Protein AF-A0A8J5QFX0-F1 (afdb_monomer)

Foldseek 3Di:
DDDDDDDDDDDDDDDDDDPVVVLLVVLVPDPPVCLVVCCPPPPNNLSSLCVQALEEEADDPDDDDPDDDDDDDDDDPDDDDYDDDDDDDDDDDDDDPDDDHDYDHPVRVVVSCVVHVPDAHQEYEYQDPQVVVVCCVPPVVSLLPHPAYQYQDDDPPPPDGDRPRPVDGCNDPVCVVVVCVVVVCLAEDEADALVCLVVLLVDPSQQVHAEYEYAEDPNQQCAQVSHLNHAYYHYHEHAEDPPDDRDHRLNHQEYAYEYQYYPAAEQQSNQNHQEYHYEYHDDPLRLCRYHHHLNHAYYAYEYEDDDARQAHHAEQQSNQNHAAYAYAYDYDDPVDPDDDLDARACEVGYNDHLNYAHYHAHDAANHEYELQRADRQNHAEYAYHNYEHPDPGQLSDDDHLNHAYYHDEYADDANHDDHLNHQYYHYAYADAPVNDDQQSNQNHAEYEYHHAHPDLEAADEHHQNHAEYEYEHAPHAHAAYAYHHANHAYYEYALHHYLAQEQVGAHDHLNHAEYYDHRLCVVVCVPCVVSLVVDQHDHDPPSDRLNYAYYHQAQNQHQEDDAQSNQNHAYYAHHQHAHQAYDAHHLNYQEYAHANYLCLNHDDQCNAQSNQNHAYYAYENNLVQVNCVVPLPRARAHACNHAEYHHEQNLDAPDRHLLRHLQHPQNHAYYAHANNVRCPCVVVNVVSNCVRYVNHQEYEYAPVSVVVCVVVVDPDVRHYDYDPVCQVPDPSHDD

Organism: NCBI:txid561895

Solvent-accessible surface area (backbone atoms only — not comparable to full-atom values): 39694 Å² total; per-residue (Å²): 135,92,80,83,88,80,81,84,81,80,84,76,83,81,82,80,83,75,58,70,72,56,52,48,50,56,52,69,73,53,57,74,90,55,45,71,86,41,45,82,42,83,84,55,13,55,51,41,45,53,68,63,36,44,45,32,36,46,57,87,88,76,86,85,74,98,67,93,78,84,86,78,86,83,86,93,83,80,86,88,80,88,78,89,84,88,80,84,86,79,85,88,80,85,80,78,91,76,83,83,70,40,72,36,44,71,66,56,48,53,51,48,43,70,75,28,81,82,63,63,47,61,34,40,36,32,50,41,69,54,56,55,52,51,44,46,73,77,39,45,78,59,61,71,68,48,86,37,62,48,63,38,67,56,66,92,79,80,64,78,91,61,82,58,81,69,96,58,77,77,83,47,81,83,50,52,62,54,56,44,64,73,68,69,44,67,58,59,50,73,54,45,61,39,93,48,47,67,74,46,30,77,35,83,65,28,48,69,26,36,36,42,30,30,51,45,63,59,64,50,73,50,41,33,79,38,26,57,50,22,29,34,40,36,36,40,58,28,68,58,43,58,95,66,81,74,44,72,27,70,52,26,29,35,42,36,37,29,31,39,25,53,69,48,50,72,49,41,86,34,67,47,25,33,35,39,37,38,37,36,28,59,60,61,70,32,36,51,47,48,37,70,17,60,53,24,28,32,41,38,40,36,36,41,48,85,82,78,62,84,40,59,49,47,61,42,51,75,27,70,47,29,30,35,42,35,39,37,43,42,80,58,89,80,84,66,79,78,80,73,90,69,80,36,66,60,46,91,32,64,43,62,26,61,55,24,29,34,42,35,43,30,45,45,79,79,33,28,43,42,46,77,53,72,61,33,66,49,23,30,34,41,36,40,31,44,38,36,58,37,90,79,32,50,44,58,41,63,62,33,73,50,26,32,32,42,35,40,32,33,57,63,69,69,69,50,67,77,43,50,48,22,30,32,40,35,42,35,27,68,40,66,67,86,76,59,76,47,54,66,26,62,46,25,30,38,42,38,42,33,38,37,46,86,51,46,60,52,74,48,65,45,18,62,43,24,31,37,44,35,39,31,22,55,90,25,53,32,51,29,38,38,45,46,29,79,46,25,30,35,42,33,39,31,42,41,46,63,75,53,62,38,76,90,31,34,45,64,39,64,52,25,30,32,44,33,39,46,28,73,49,83,84,50,44,90,80,38,49,71,60,52,75,74,50,79,36,57,53,53,72,82,44,66,38,70,47,25,27,35,41,36,43,32,39,61,50,31,29,34,51,52,47,54,82,35,66,49,26,29,34,41,35,38,28,46,17,50,28,59,37,63,54,65,64,28,49,44,22,31,34,40,35,35,27,52,11,58,36,30,81,31,69,53,51,58,67,45,44,66,23,62,49,23,29,34,42,34,38,27,39,12,47,50,34,60,45,43,72,76,39,77,83,68,46,51,40,43,20,47,48,22,29,35,43,32,49,20,44,19,57,45,57,77,86,60,52,68,59,51,43,34,66,40,22,60,46,23,28,35,42,32,45,27,59,27,84,51,54,79,60,61,64,61,50,52,55,39,47,49,74,32,17,79,58,54,57,36,44,32,46,36,69,69,53,49,50,53,44,54,73,70,69,54,94,49,81,90,37,52,53,82,66,76,78,56,70,83,73,43,87,92,64,72,134

Mean predicted aligned error: 14.47 Å

Structure (mmCIF, N/CA/C/O backbone):
data_AF-A0A8J5QFX0-F1
#
_entry.id   AF-A0A8J5QFX0-F1
#
loop_
_atom_site.group_PDB
_atom_site.id
_atom_site.type_symbol
_atom_site.label_atom_id
_atom_site.label_alt_id
_atom_site.label_comp_id
_atom_site.label_asym_id
_atom_site.label_entity_id
_atom_site.label_seq_id
_atom_site.pdbx_PDB_ins_code
_atom_site.Cartn_x
_atom_site.Cartn_y
_atom_site.Cartn_z
_atom_site.occupancy
_atom_site.B_iso_or_equiv
_atom_site.auth_seq_id
_atom_site.auth_comp_id
_atom_site.auth_asym_id
_atom_site.auth_atom_id
_atom_site.pdbx_PDB_model_num
ATOM 1 N N . MET A 1 1 ? -68.394 63.683 -62.999 1.00 37.56 1 MET A N 1
ATOM 2 C CA . MET A 1 1 ? -68.741 62.523 -63.846 1.00 37.56 1 MET A CA 1
ATOM 3 C C . MET A 1 1 ? -68.449 61.264 -63.054 1.00 37.56 1 MET A C 1
ATOM 5 O O . MET A 1 1 ? -67.323 61.073 -62.620 1.00 37.56 1 MET A O 1
ATOM 9 N N . SER A 1 2 ? -69.489 60.494 -62.763 1.00 38.66 2 SER A N 1
ATOM 10 C CA . SER A 1 2 ? -69.474 59.259 -61.981 1.00 38.66 2 SER A CA 1
ATOM 11 C C . SER A 1 2 ? -68.765 58.130 -62.736 1.00 38.66 2 SER A C 1
ATOM 13 O O . SER A 1 2 ? -69.112 57.850 -63.881 1.00 38.66 2 SER A O 1
ATOM 15 N N . GLN A 1 3 ? -67.813 57.454 -62.084 1.00 33.78 3 GLN A N 1
ATOM 16 C CA . GLN A 1 3 ? -67.328 56.135 -62.505 1.00 33.78 3 GLN A CA 1
ATOM 17 C C . GLN A 1 3 ? -67.627 55.070 -61.432 1.00 33.78 3 GLN A C 1
ATOM 19 O O . GLN A 1 3 ? -67.672 55.403 -60.245 1.00 33.78 3 GLN A O 1
ATOM 24 N N . PRO A 1 4 ? -67.886 53.811 -61.842 1.00 37.53 4 PRO A N 1
ATOM 25 C CA . PRO A 1 4 ? -68.466 52.757 -61.013 1.00 37.53 4 PRO A CA 1
ATOM 26 C C . PRO A 1 4 ? -67.407 51.959 -60.222 1.00 37.53 4 PRO A C 1
ATOM 28 O O . PRO A 1 4 ? -66.215 52.044 -60.521 1.00 37.53 4 PRO A O 1
ATOM 31 N N . PRO A 1 5 ? -67.819 51.158 -59.217 1.00 40.72 5 PRO A N 1
ATOM 32 C CA . PRO A 1 5 ? -66.903 50.507 -58.285 1.00 40.72 5 PRO A CA 1
ATOM 33 C C . PRO A 1 5 ? -66.213 49.283 -58.905 1.00 40.72 5 PRO A C 1
ATOM 35 O O . PRO A 1 5 ? -66.866 48.378 -59.428 1.00 40.72 5 PRO A O 1
ATOM 38 N N . GLN A 1 6 ? -64.885 49.214 -58.782 1.00 42.31 6 GLN A N 1
ATOM 39 C CA . GLN A 1 6 ? -64.110 48.007 -59.078 1.00 42.31 6 GLN A CA 1
ATOM 40 C C . GLN A 1 6 ? -64.165 47.020 -57.897 1.00 42.31 6 GLN A C 1
ATOM 42 O O . GLN A 1 6 ? -63.984 47.380 -56.733 1.00 42.31 6 GLN A O 1
ATOM 47 N N . LYS A 1 7 ? -64.451 45.753 -58.216 1.00 38.81 7 LYS A N 1
ATOM 48 C CA . LYS A 1 7 ? -64.552 44.614 -57.290 1.00 38.81 7 LYS A CA 1
ATOM 49 C C . LYS A 1 7 ? -63.232 44.381 -56.537 1.00 38.81 7 LYS A C 1
ATOM 51 O O . LYS A 1 7 ? -62.187 44.222 -57.158 1.00 38.81 7 LYS A O 1
ATOM 56 N N . LYS A 1 8 ? -63.300 44.246 -55.206 1.00 41.50 8 LYS A N 1
ATOM 57 C CA . LYS A 1 8 ? -62.207 43.714 -54.371 1.00 41.50 8 LYS A CA 1
ATOM 58 C C . LYS A 1 8 ? -61.986 42.225 -54.683 1.00 41.50 8 LYS A C 1
ATOM 60 O O . LYS A 1 8 ? -62.867 41.411 -54.409 1.00 41.50 8 LYS A O 1
ATOM 65 N N . GLN A 1 9 ? -60.815 41.862 -55.208 1.00 38.59 9 GLN A N 1
ATOM 66 C CA . GLN A 1 9 ? -60.328 40.478 -55.203 1.00 38.59 9 GLN A CA 1
ATOM 67 C C . GLN A 1 9 ? -59.953 40.084 -53.764 1.00 38.59 9 GLN A C 1
ATOM 69 O O . GLN A 1 9 ? -59.115 40.722 -53.132 1.00 38.59 9 GLN A O 1
ATOM 74 N N . LYS A 1 10 ? -60.594 39.035 -53.234 1.00 40.75 10 LYS A N 1
ATOM 75 C CA . LYS A 1 10 ? -60.178 38.359 -51.997 1.00 40.75 10 LYS A CA 1
ATOM 76 C C . LYS A 1 10 ? -58.942 37.509 -52.303 1.00 40.75 10 LYS A C 1
ATOM 78 O O . LYS A 1 10 ? -59.045 36.543 -53.052 1.00 40.75 10 LYS A O 1
ATOM 83 N N . THR A 1 11 ? -57.802 37.823 -51.697 1.00 37.81 11 THR A N 1
ATOM 84 C CA . THR A 1 11 ? -56.637 36.928 -51.654 1.00 37.81 11 THR A CA 1
ATOM 85 C C . THR A 1 11 ? -56.919 35.801 -50.658 1.00 37.81 11 THR A C 1
ATOM 87 O O . THR A 1 11 ? -56.796 35.989 -49.447 1.00 37.81 11 THR A O 1
ATOM 90 N N . GLY A 1 12 ? -57.354 34.640 -51.146 1.00 35.66 12 GLY A N 1
ATOM 91 C CA . GLY A 1 12 ? -57.396 33.423 -50.335 1.00 35.66 12 GLY A CA 1
ATOM 92 C C . GLY A 1 12 ? -55.971 32.942 -50.062 1.00 35.66 12 GLY A C 1
ATOM 93 O O . GLY A 1 12 ? -55.225 32.698 -51.005 1.00 35.66 12 GLY A O 1
ATOM 94 N N . LYS A 1 13 ? -55.578 32.822 -48.787 1.00 38.03 13 LYS A N 1
ATOM 95 C CA . LYS A 1 13 ? -54.342 32.125 -48.407 1.00 38.03 13 LYS A CA 1
ATOM 96 C C . LYS A 1 13 ? -54.533 30.636 -48.678 1.00 38.03 13 LYS A C 1
ATOM 98 O O . LYS A 1 13 ? -55.367 29.997 -48.042 1.00 38.03 13 LYS A O 1
ATOM 103 N N . GLN A 1 14 ? -53.764 30.102 -49.615 1.00 34.44 14 GLN A N 1
ATOM 104 C CA . GLN A 1 14 ? -53.660 28.669 -49.843 1.00 34.44 14 GLN A CA 1
ATOM 105 C C . GLN A 1 14 ? -52.684 28.108 -48.799 1.00 34.44 14 GLN A C 1
ATOM 107 O O . GLN A 1 14 ? -51.527 28.519 -48.755 1.00 34.44 14 GLN A O 1
ATOM 112 N N . ILE A 1 15 ? -53.165 27.241 -47.906 1.00 45.44 15 ILE A N 1
ATOM 113 C CA . ILE A 1 15 ? -52.309 26.511 -46.961 1.00 45.44 15 ILE A CA 1
ATOM 114 C C . ILE A 1 15 ? -51.816 25.269 -47.699 1.00 45.44 15 ILE A C 1
ATOM 116 O O . ILE A 1 15 ? -52.622 24.434 -48.106 1.00 45.44 15 ILE A O 1
ATOM 120 N N . ILE A 1 16 ? -50.505 25.181 -47.911 1.00 43.66 16 ILE A N 1
ATOM 121 C CA . ILE A 1 16 ? -49.861 24.020 -48.526 1.00 43.66 16 ILE A CA 1
ATOM 122 C C . ILE A 1 16 ? -49.414 23.101 -47.390 1.00 43.66 16 ILE A C 1
ATOM 124 O O . ILE A 1 16 ? -48.629 23.513 -46.538 1.00 43.66 16 ILE A O 1
ATOM 128 N N . TYR A 1 17 ? -49.931 21.875 -47.372 1.00 50.69 17 TYR A N 1
ATOM 129 C CA . TYR A 1 17 ? -49.446 20.821 -46.486 1.00 50.69 17 TYR A CA 1
ATOM 130 C C . TYR A 1 17 ? -48.251 20.154 -47.159 1.00 50.69 17 TYR A C 1
ATOM 132 O O . TYR A 1 17 ? -48.384 19.616 -48.258 1.00 50.69 17 TYR A O 1
ATOM 140 N N . LEU A 1 18 ? -47.082 20.243 -46.528 1.00 58.28 18 LEU A N 1
ATOM 141 C CA . LEU A 1 18 ? -45.903 19.516 -46.980 1.00 58.28 18 LEU A CA 1
ATOM 142 C C . LEU A 1 18 ? -45.983 18.064 -46.478 1.00 58.28 18 LEU A C 1
ATOM 144 O O . LEU A 1 18 ? -46.417 17.863 -45.342 1.00 58.28 18 LEU A O 1
ATOM 148 N N . PRO A 1 19 ? -45.587 17.073 -47.295 1.00 66.12 19 PRO A N 1
ATOM 149 C CA . PRO A 1 19 ? -45.392 15.699 -46.837 1.00 66.12 19 PRO A CA 1
ATOM 150 C C . PRO A 1 19 ? -44.344 15.620 -45.717 1.00 66.12 19 PRO A C 1
ATOM 152 O O . PRO A 1 19 ? -43.396 16.415 -45.707 1.00 66.12 19 PRO A O 1
ATOM 155 N N . ASP A 1 20 ? -44.503 14.665 -44.798 1.00 58.12 20 ASP A N 1
ATOM 156 C CA . ASP A 1 20 ? -43.646 14.499 -43.614 1.00 58.12 20 ASP A CA 1
ATOM 157 C C . ASP A 1 20 ? -42.164 14.314 -44.014 1.00 58.12 20 ASP A C 1
ATOM 159 O O . ASP A 1 20 ? -41.269 14.869 -43.378 1.00 58.12 20 ASP A O 1
ATOM 163 N N . GLU A 1 21 ? -41.902 13.667 -45.154 1.00 65.25 21 GLU A N 1
ATOM 164 C CA . GLU A 1 21 ? -40.563 13.440 -45.711 1.00 65.25 21 GLU A CA 1
ATOM 165 C C . GLU A 1 21 ? -39.850 14.750 -46.082 1.00 65.25 21 GLU A C 1
ATOM 167 O O . GLU A 1 21 ? -38.628 14.862 -45.975 1.00 65.25 21 GLU A O 1
ATOM 172 N N . ILE A 1 22 ? -40.606 15.771 -46.501 1.00 65.38 22 ILE A N 1
ATOM 173 C CA . ILE A 1 22 ? -40.047 17.097 -46.791 1.00 65.38 22 ILE A CA 1
ATOM 174 C C . ILE A 1 22 ? -39.751 17.845 -45.488 1.00 65.38 22 ILE A C 1
ATOM 176 O O . ILE A 1 22 ? -38.755 18.563 -45.416 1.00 65.38 22 ILE A O 1
ATOM 180 N N . GLY A 1 23 ? -40.562 17.652 -44.444 1.00 67.50 23 GLY A N 1
ATOM 181 C CA . GLY A 1 23 ? -40.284 18.178 -43.105 1.00 67.50 23 GLY A CA 1
ATOM 182 C C . GLY A 1 23 ? -38.985 17.615 -42.521 1.00 67.50 23 GLY A C 1
ATOM 183 O O . GLY A 1 23 ? -38.128 18.383 -42.079 1.00 67.50 23 GLY A O 1
ATOM 184 N N . GLU A 1 24 ? -38.797 16.296 -42.596 1.00 61.25 24 GLU A N 1
ATOM 185 C CA . GLU A 1 24 ? -37.562 15.620 -42.175 1.00 61.25 24 GLU A CA 1
ATOM 186 C C . GLU A 1 24 ? -36.343 16.105 -42.963 1.00 61.25 24 GLU A C 1
ATOM 188 O O . GLU A 1 24 ? -35.305 16.420 -42.373 1.00 61.25 24 GLU A O 1
ATOM 193 N N . LEU A 1 25 ? -36.481 16.237 -44.287 1.00 63.31 25 LEU A N 1
ATOM 194 C CA . LEU A 1 25 ? -35.417 16.749 -45.141 1.00 63.31 25 LEU A CA 1
ATOM 195 C C . LEU A 1 25 ? -35.037 18.183 -44.748 1.00 63.31 25 LEU A C 1
ATOM 197 O O . LEU A 1 25 ? -33.856 18.461 -44.564 1.00 63.31 25 LEU A O 1
ATOM 201 N N . ILE A 1 26 ? -36.008 19.079 -44.541 1.00 70.31 26 ILE A N 1
ATOM 202 C CA . ILE A 1 26 ? -35.748 20.464 -44.111 1.00 70.31 26 ILE A CA 1
ATOM 203 C C . ILE A 1 26 ? -34.981 20.483 -42.783 1.00 70.31 26 ILE A C 1
ATOM 205 O O . ILE A 1 26 ? -33.986 21.194 -42.659 1.00 70.31 26 ILE A O 1
ATOM 209 N N . VAL A 1 27 ? -35.390 19.665 -41.810 1.00 69.06 27 VAL A N 1
ATOM 210 C CA . VAL A 1 27 ? -34.723 19.568 -40.502 1.00 69.06 27 VAL A CA 1
ATOM 211 C C . VAL A 1 27 ? -33.331 18.928 -40.601 1.00 69.06 27 VAL A C 1
ATOM 213 O O . VAL A 1 27 ? -32.446 19.229 -39.796 1.00 69.06 27 VAL A O 1
ATOM 216 N N . SER A 1 28 ? -33.077 18.084 -41.605 1.00 65.56 28 SER A N 1
ATOM 217 C CA . SER A 1 28 ? -31.746 17.519 -41.853 1.00 65.56 28 SER A CA 1
ATOM 218 C C . SER A 1 28 ? -30.699 18.580 -42.233 1.00 65.56 28 SER A C 1
ATOM 220 O O . SER A 1 28 ? -29.544 18.430 -41.844 1.00 65.56 28 SER A O 1
ATOM 222 N N . TYR A 1 29 ? -31.121 19.676 -42.880 1.00 70.38 29 TYR A N 1
ATOM 223 C CA . TYR A 1 29 ? -30.258 20.772 -43.345 1.00 70.38 29 TYR A CA 1
ATOM 224 C C . TYR A 1 29 ? -30.089 21.931 -42.348 1.00 70.38 29 TYR A C 1
ATOM 226 O O . TYR A 1 29 ? -29.295 22.837 -42.604 1.00 70.38 29 TYR A O 1
ATOM 234 N N . ILE A 1 30 ? -30.814 21.936 -41.224 1.00 70.81 30 ILE A N 1
ATOM 235 C CA . ILE A 1 30 ? -30.619 22.938 -40.166 1.00 70.81 30 ILE A CA 1
ATOM 236 C C . ILE A 1 30 ? -29.388 22.525 -39.337 1.00 70.81 30 ILE A C 1
ATOM 238 O O . ILE A 1 30 ? -29.386 21.409 -38.811 1.00 70.81 30 ILE A O 1
ATOM 242 N N . PRO A 1 31 ? -28.360 23.388 -39.196 1.00 71.44 31 PRO A N 1
ATOM 243 C CA . PRO A 1 31 ? -27.187 23.084 -38.380 1.00 71.44 31 PRO A CA 1
ATOM 244 C C . PRO A 1 31 ? -27.565 22.844 -36.917 1.00 71.44 31 PRO A C 1
ATOM 246 O O . PRO A 1 31 ? -28.432 23.538 -36.384 1.00 71.44 31 PRO A O 1
ATOM 249 N N . ASP A 1 32 ? -26.880 21.913 -36.252 1.00 61.91 32 ASP A N 1
ATOM 250 C CA . ASP A 1 32 ? -27.309 21.401 -34.944 1.00 61.91 32 ASP A CA 1
ATOM 251 C C . ASP A 1 32 ? -27.458 22.489 -33.865 1.00 61.91 32 ASP A C 1
ATOM 253 O O . ASP A 1 32 ? -28.431 22.491 -33.114 1.00 61.91 32 ASP A O 1
ATOM 257 N N . HIS A 1 33 ? -26.582 23.499 -33.864 1.00 69.06 33 HIS A N 1
ATOM 258 C CA . HIS A 1 33 ? -26.634 24.630 -32.926 1.00 69.06 33 HIS A CA 1
ATOM 259 C C . HIS A 1 33 ? -27.839 25.574 -33.127 1.00 69.06 33 HIS A C 1
ATOM 261 O O . HIS A 1 33 ? -28.132 26.389 -32.256 1.00 69.06 33 HIS A O 1
ATOM 267 N N . TYR A 1 34 ? -28.565 25.471 -34.246 1.00 65.44 34 TYR A N 1
ATOM 268 C CA . TYR A 1 34 ? -29.809 26.214 -34.489 1.00 65.44 34 TYR A CA 1
ATOM 269 C C . TYR A 1 34 ? -31.070 25.407 -34.162 1.00 65.44 34 TYR A C 1
ATOM 271 O O . TYR A 1 34 ? -32.167 25.976 -34.136 1.00 65.44 34 TYR A O 1
ATOM 279 N N . LEU A 1 35 ? -30.956 24.099 -33.918 1.00 66.50 35 LEU A N 1
ATOM 280 C CA . LEU A 1 35 ? -32.117 23.234 -33.716 1.00 66.50 35 LEU A CA 1
ATOM 281 C C . LEU A 1 35 ? -32.841 23.546 -32.392 1.00 66.50 35 LEU A C 1
ATOM 283 O O . LEU A 1 35 ? -34.069 23.656 -32.383 1.00 66.50 35 LEU A O 1
ATOM 287 N N . GLU A 1 36 ? -32.115 23.795 -31.298 1.00 63.53 36 GLU A N 1
ATOM 288 C CA . GLU A 1 36 ? -32.715 24.086 -29.982 1.00 63.53 36 GLU A CA 1
ATOM 289 C C . GLU A 1 36 ? -33.522 25.393 -29.955 1.00 63.53 36 GLU A C 1
ATOM 291 O O . GLU A 1 36 ? -34.630 25.438 -29.416 1.00 63.53 36 GLU A O 1
ATOM 296 N N . ALA A 1 37 ? -33.026 26.449 -30.607 1.00 68.50 37 ALA A N 1
ATOM 297 C CA . ALA A 1 37 ? -33.726 27.734 -30.694 1.00 68.50 37 ALA A CA 1
ATOM 298 C C . ALA A 1 37 ? -35.074 27.626 -31.435 1.00 68.50 37 ALA A C 1
ATOM 300 O O . ALA A 1 37 ? -35.972 28.447 -31.239 1.00 68.50 37 ALA A O 1
ATOM 301 N N . ASN A 1 38 ? -35.234 26.592 -32.266 1.00 66.88 38 ASN A N 1
ATOM 302 C CA . ASN A 1 38 ? -36.418 26.362 -33.085 1.00 66.88 38 ASN A CA 1
ATOM 303 C C . ASN A 1 38 ? -37.314 25.233 -32.554 1.00 66.88 38 ASN A C 1
ATOM 305 O O . ASN A 1 38 ? -38.381 24.995 -33.122 1.00 66.88 38 ASN A O 1
ATOM 309 N N . LEU A 1 39 ? -36.967 24.596 -31.428 1.00 60.41 39 LEU A N 1
ATOM 310 C CA . LEU A 1 39 ? -37.695 23.458 -30.849 1.00 60.41 39 LEU A CA 1
ATOM 311 C C . LEU A 1 39 ? -39.179 23.749 -30.575 1.00 60.41 39 LEU A C 1
ATOM 313 O O . LEU A 1 39 ? -40.027 22.855 -30.558 1.00 60.41 39 LEU A O 1
ATOM 317 N N . PHE A 1 40 ? -39.506 25.020 -30.336 1.00 60.09 40 PHE A N 1
ATOM 318 C CA . PHE A 1 40 ? -40.855 25.458 -29.998 1.00 60.09 40 PHE A CA 1
ATOM 319 C C . PHE A 1 40 ? -41.655 26.010 -31.184 1.00 60.09 40 PHE A C 1
ATOM 321 O O . PHE A 1 40 ? -42.821 26.368 -30.980 1.00 60.09 40 PHE A O 1
ATOM 328 N N . THR A 1 41 ? -41.078 26.035 -32.392 1.00 65.31 41 THR A N 1
ATOM 329 C CA . THR A 1 41 ? -41.772 26.468 -33.613 1.00 65.31 41 THR A CA 1
ATOM 330 C C . THR A 1 41 ? -42.850 25.453 -34.037 1.00 65.31 41 THR A C 1
ATOM 332 O O . THR A 1 41 ? -42.603 24.244 -34.021 1.00 65.31 41 THR A O 1
ATOM 335 N N . PRO A 1 42 ? -44.073 25.896 -34.396 1.00 53.66 42 PRO A N 1
ATOM 336 C CA . PRO A 1 42 ? -45.124 24.992 -34.873 1.00 53.66 42 PRO A CA 1
ATOM 337 C C . PRO A 1 42 ? -44.725 24.291 -36.184 1.00 53.66 42 PRO A C 1
ATOM 339 O O . PRO A 1 42 ? -44.059 24.899 -37.017 1.00 53.66 42 PRO A O 1
ATOM 342 N N . LEU A 1 43 ? -45.170 23.041 -36.379 1.00 59.50 43 LEU A N 1
ATOM 343 C CA . LEU A 1 43 ? -44.855 22.121 -37.497 1.00 59.50 43 LEU A CA 1
ATOM 344 C C . LEU A 1 43 ? -43.415 21.583 -37.540 1.00 59.50 43 LEU A C 1
ATOM 346 O O . LEU A 1 43 ? -43.243 20.379 -37.674 1.00 59.50 43 LEU A O 1
ATOM 350 N N . ILE A 1 44 ? -42.392 22.427 -37.393 1.00 64.00 44 ILE A N 1
ATOM 351 C CA . ILE A 1 44 ? -40.985 21.996 -37.512 1.00 64.00 44 ILE A CA 1
ATOM 352 C C . ILE A 1 44 ? -40.456 21.419 -36.184 1.00 64.00 44 ILE A C 1
ATOM 354 O O . ILE A 1 44 ? -39.655 20.486 -36.186 1.00 64.00 44 ILE A O 1
ATOM 358 N N . GLY A 1 45 ? -40.959 21.903 -35.042 1.00 66.06 45 GLY A N 1
ATOM 359 C CA . GLY A 1 45 ? -40.514 21.479 -33.710 1.00 66.06 45 GLY A CA 1
ATOM 360 C C . GLY A 1 45 ? -40.678 19.983 -33.406 1.00 66.06 45 GLY A C 1
ATOM 361 O O . GLY A 1 45 ? -39.874 19.436 -32.660 1.00 66.06 45 GLY A O 1
ATOM 362 N N . GLU A 1 46 ? -41.667 19.303 -34.000 1.00 69.38 46 GLU A N 1
ATOM 363 C CA . GLU A 1 46 ? -41.884 17.855 -33.819 1.00 69.38 46 GLU A CA 1
ATOM 364 C C . GLU A 1 46 ? -40.786 17.029 -34.512 1.00 69.38 46 GLU A C 1
ATOM 366 O O . GLU A 1 46 ? -40.190 16.153 -33.887 1.00 69.38 46 GLU A O 1
ATOM 371 N N . PHE A 1 47 ? -40.437 17.377 -35.754 1.00 68.19 47 PHE A N 1
ATOM 372 C CA . PHE A 1 47 ? -39.342 16.747 -36.499 1.00 68.19 47 PHE A CA 1
ATOM 373 C C . PHE A 1 47 ? -37.971 17.075 -35.901 1.00 68.19 47 PHE A C 1
ATOM 375 O O . PHE A 1 47 ? -37.113 16.199 -35.806 1.00 68.19 47 PHE A O 1
ATOM 382 N N . ILE A 1 48 ? -37.774 18.312 -35.428 1.00 68.56 48 ILE A N 1
ATOM 383 C CA . ILE A 1 48 ? -36.566 18.695 -34.686 1.00 68.56 48 ILE A CA 1
ATOM 384 C C . ILE A 1 48 ? -36.440 17.866 -33.405 1.00 68.56 48 ILE A C 1
ATOM 386 O O . ILE A 1 48 ? -35.368 17.330 -33.135 1.00 68.56 48 ILE A O 1
ATOM 390 N N . ALA A 1 49 ? -37.523 17.709 -32.636 1.00 63.69 49 ALA A N 1
ATOM 391 C CA . ALA A 1 49 ? -37.496 16.911 -31.417 1.00 63.69 49 ALA A CA 1
ATOM 392 C C . ALA A 1 49 ? -37.198 15.432 -31.713 1.00 63.69 49 ALA A C 1
ATOM 394 O O . ALA A 1 49 ? -36.399 14.819 -31.013 1.00 63.69 49 ALA A O 1
ATOM 395 N N . MET A 1 50 ? -37.780 14.862 -32.771 1.00 63.81 50 MET A N 1
ATOM 396 C CA . MET A 1 50 ? -37.489 13.485 -33.188 1.00 63.81 50 MET A CA 1
ATOM 397 C C . MET A 1 50 ? -36.038 13.286 -33.652 1.00 63.81 50 MET A C 1
ATOM 399 O O . MET A 1 50 ? -35.463 12.234 -33.374 1.00 63.81 50 MET A O 1
ATOM 403 N N . LYS A 1 51 ? -35.436 14.279 -34.326 1.00 64.69 51 LYS A N 1
ATOM 404 C CA . LYS A 1 51 ? -34.035 14.223 -34.776 1.00 64.69 51 LYS A CA 1
ATOM 405 C C . LYS A 1 51 ? -33.049 14.395 -33.616 1.00 64.69 51 LYS A C 1
ATOM 407 O O . LYS A 1 51 ? -32.087 13.640 -33.542 1.00 64.69 51 LYS A O 1
ATOM 412 N N . LEU A 1 52 ? -33.295 15.353 -32.719 1.00 57.78 52 LEU A N 1
ATOM 413 C CA . LEU A 1 52 ? -32.414 15.645 -31.582 1.00 57.78 52 LEU A CA 1
ATOM 414 C C . LEU A 1 52 ? -32.506 14.593 -30.467 1.00 57.78 52 LEU A C 1
ATOM 416 O O . LEU A 1 52 ? -31.493 14.216 -29.899 1.00 57.78 52 LEU A O 1
ATOM 420 N N . TYR A 1 53 ? -33.704 14.090 -30.161 1.00 58.50 53 TYR A N 1
ATOM 421 C CA . TYR A 1 53 ? -33.957 13.278 -28.962 1.00 58.50 53 TYR A CA 1
ATOM 422 C C . TYR A 1 53 ? -34.311 11.825 -29.295 1.00 58.50 53 TYR A C 1
ATOM 424 O O . TYR A 1 53 ? -35.243 11.245 -28.731 1.00 58.50 53 TYR A O 1
ATOM 432 N N . ARG A 1 54 ? -33.579 11.220 -30.237 1.00 53.88 54 ARG A N 1
ATOM 433 C CA . ARG A 1 54 ? -33.796 9.821 -30.645 1.00 53.88 54 ARG A CA 1
ATOM 434 C C . ARG A 1 54 ? -33.520 8.830 -29.503 1.00 53.88 54 ARG A C 1
ATOM 436 O O . ARG A 1 54 ? -34.234 7.832 -29.375 1.00 53.88 54 ARG A O 1
ATOM 443 N N . TYR A 1 55 ? -32.539 9.162 -28.664 1.00 46.09 55 TYR A N 1
ATOM 444 C CA . TYR A 1 55 ? -32.172 8.475 -27.427 1.00 46.09 55 TYR A CA 1
ATOM 445 C C . TYR A 1 55 ? -32.177 9.505 -26.299 1.00 46.09 55 TYR A C 1
ATOM 447 O O . TYR A 1 55 ? -31.443 10.490 -26.365 1.00 46.09 55 TYR A O 1
ATOM 455 N N . ILE A 1 56 ? -33.026 9.311 -25.288 1.00 56.19 56 ILE A N 1
ATOM 456 C CA . ILE A 1 56 ? -33.157 10.267 -24.181 1.00 56.19 56 ILE A CA 1
ATOM 457 C C . ILE A 1 56 ? -32.547 9.668 -22.928 1.00 56.19 56 ILE A C 1
ATOM 459 O O . ILE A 1 56 ? -33.000 8.628 -22.444 1.00 56.19 56 ILE A O 1
ATOM 463 N N . HIS A 1 57 ? -31.582 10.385 -22.363 1.00 52.97 57 HIS A N 1
ATOM 464 C CA . HIS A 1 57 ? -31.103 10.142 -21.011 1.00 52.97 57 HIS A CA 1
ATOM 465 C C . HIS A 1 57 ? -31.857 11.037 -20.032 1.00 52.97 57 HIS A C 1
ATOM 467 O O . HIS A 1 57 ? -31.923 12.255 -20.192 1.00 52.97 57 HIS A O 1
ATOM 473 N N . VAL A 1 58 ? -32.456 10.438 -19.007 1.00 52.41 58 VAL A N 1
ATOM 474 C CA . VAL A 1 58 ? -33.186 11.180 -17.974 1.00 52.41 58 VAL A CA 1
ATOM 475 C C . VAL A 1 58 ? -32.302 11.303 -16.731 1.00 52.41 58 VAL A C 1
ATOM 477 O O . VAL A 1 58 ? -32.495 10.615 -15.720 1.00 52.41 58 VAL A O 1
ATOM 480 N N . GLY A 1 59 ? -31.312 12.193 -16.832 1.00 47.03 59 GLY A N 1
ATOM 481 C CA . GLY A 1 59 ? -30.311 12.525 -15.814 1.00 47.03 59 GLY A CA 1
ATOM 482 C C . GLY A 1 59 ? -30.767 13.546 -14.769 1.00 47.03 59 GLY A C 1
ATOM 483 O O . GLY A 1 59 ? -31.849 14.143 -14.832 1.00 47.03 59 GLY A O 1
ATOM 484 N N . SER A 1 60 ? -29.983 13.681 -13.703 1.00 40.47 60 SER A N 1
ATOM 485 C CA . SER A 1 60 ? -30.194 14.676 -12.652 1.00 40.47 60 SER A CA 1
ATOM 486 C C . SER A 1 60 ? -29.820 16.075 -13.136 1.00 40.47 60 SER A C 1
ATOM 488 O O . SER A 1 60 ? -28.649 16.380 -13.285 1.00 40.47 60 SER A O 1
ATOM 490 N N . LEU A 1 61 ? -30.818 16.956 -13.261 1.00 39.84 61 LEU A N 1
ATOM 491 C CA . LEU A 1 61 ? -30.613 18.406 -13.396 1.00 39.84 61 LEU A CA 1
ATOM 492 C C . LEU A 1 61 ? -30.676 19.142 -12.041 1.00 39.84 61 LEU A C 1
ATOM 494 O O . LEU A 1 61 ? -30.879 20.348 -11.996 1.00 39.84 61 LEU A O 1
ATOM 498 N N . PHE A 1 62 ? -30.509 18.429 -10.921 1.00 37.16 62 PHE A N 1
ATOM 499 C CA . PHE A 1 62 ? -30.510 19.016 -9.579 1.00 37.16 62 PHE A CA 1
ATOM 500 C C . PHE A 1 62 ? -29.416 18.395 -8.711 1.00 37.16 62 PHE A C 1
ATOM 502 O O . PHE A 1 62 ? -29.681 17.504 -7.910 1.00 37.16 62 PHE A O 1
ATOM 509 N N . SER A 1 63 ? -28.191 18.902 -8.847 1.00 34.06 63 SER A N 1
ATOM 510 C CA . SER A 1 63 ? -27.185 18.779 -7.783 1.00 34.06 63 SER A CA 1
ATOM 511 C C . SER A 1 63 ? -26.123 19.886 -7.742 1.00 34.06 63 SER A C 1
ATOM 513 O O . SER A 1 63 ? -25.142 19.702 -7.034 1.00 34.06 63 SER A O 1
ATOM 515 N N . LYS A 1 64 ? -26.295 21.054 -8.397 1.00 31.91 64 LYS A N 1
ATOM 516 C CA . LYS A 1 64 ? -25.360 22.188 -8.180 1.00 31.91 64 LYS A CA 1
ATOM 517 C C . LYS A 1 64 ? -25.902 23.622 -8.117 1.00 31.91 64 LYS A C 1
ATOM 519 O O . LYS A 1 64 ? -25.109 24.511 -7.844 1.00 31.91 64 LYS A O 1
ATOM 524 N N . LEU A 1 65 ? -27.200 23.901 -8.268 1.00 29.59 65 LEU A N 1
ATOM 525 C CA . LEU A 1 65 ? -27.702 25.278 -8.099 1.00 29.59 65 LEU A CA 1
ATOM 526 C C . LEU A 1 65 ? -29.056 25.301 -7.384 1.00 29.59 65 LEU A C 1
ATOM 528 O O . LEU A 1 65 ? -30.120 25.182 -7.991 1.00 29.59 65 LEU A O 1
ATOM 532 N N . GLY A 1 66 ? -29.005 25.469 -6.062 1.00 28.72 66 GLY A N 1
ATOM 533 C CA . GLY A 1 66 ? -30.139 25.939 -5.276 1.00 28.72 66 GLY A CA 1
ATOM 534 C C . GLY A 1 66 ? -30.396 27.409 -5.594 1.00 28.72 66 GLY A C 1
ATOM 535 O O . GLY A 1 66 ? -29.818 28.292 -4.976 1.00 28.72 66 GLY A O 1
ATOM 536 N N . GLY A 1 67 ? -31.253 27.671 -6.577 1.00 26.33 67 GLY A N 1
ATOM 537 C CA . GLY A 1 67 ? -31.719 29.013 -6.904 1.00 26.33 67 GLY A CA 1
ATOM 538 C C . GLY A 1 67 ? -33.043 28.937 -7.650 1.00 26.33 67 GLY A C 1
ATOM 539 O O . GLY A 1 67 ? -33.101 28.485 -8.790 1.00 26.33 67 GLY A O 1
ATOM 540 N N . GLN A 1 68 ? -34.133 29.346 -7.000 1.00 27.19 68 GLN A N 1
ATOM 541 C CA . GLN A 1 68 ? -35.425 29.515 -7.659 1.00 27.19 68 GLN A CA 1
ATOM 542 C C . GLN A 1 68 ? -35.313 30.611 -8.726 1.00 27.19 68 GLN A C 1
ATOM 544 O O . GLN A 1 68 ? -35.087 31.770 -8.394 1.00 27.19 68 GLN A O 1
ATOM 549 N N . LEU A 1 69 ? -35.545 30.276 -9.996 1.00 22.94 69 LEU A N 1
ATOM 550 C CA . LEU A 1 69 ? -35.778 31.266 -11.049 1.00 22.94 69 LEU A CA 1
ATOM 551 C C . LEU A 1 69 ? -37.241 31.194 -11.491 1.00 22.94 69 LEU A C 1
ATOM 553 O O . LEU A 1 69 ? -37.670 30.278 -12.191 1.00 22.94 69 LEU A O 1
ATOM 557 N N . GLN A 1 70 ? -38.024 32.169 -11.026 1.00 23.83 70 GLN A N 1
ATOM 558 C CA . GLN A 1 70 ? -39.369 32.437 -11.523 1.00 23.83 70 GLN A CA 1
ATOM 559 C C . GLN A 1 70 ? -39.275 33.165 -12.866 1.00 23.83 70 GLN A C 1
ATOM 561 O O . GLN A 1 70 ? -38.732 34.264 -12.951 1.00 23.83 70 GLN A O 1
ATOM 566 N N . PHE A 1 71 ? -39.872 32.593 -13.908 1.00 23.97 71 PHE A N 1
ATOM 567 C CA . PHE A 1 71 ? -40.089 33.302 -15.164 1.00 23.97 71 PHE A CA 1
ATOM 568 C C . PHE A 1 71 ? -41.355 34.149 -15.061 1.00 23.97 71 PHE A C 1
ATOM 570 O O . PHE A 1 71 ? -42.452 33.624 -14.863 1.00 23.97 71 PHE A O 1
ATOM 577 N N . LYS A 1 72 ? -41.214 35.461 -15.244 1.00 22.34 72 LYS A N 1
ATOM 578 C CA . LYS A 1 72 ? -42.338 36.369 -15.459 1.00 22.34 72 LYS A CA 1
ATOM 579 C C . LYS A 1 72 ? -42.312 36.810 -16.919 1.00 22.34 72 LYS A C 1
ATOM 581 O O . LYS A 1 72 ? -41.426 37.544 -17.338 1.00 22.34 72 LYS A O 1
ATOM 586 N N . PHE A 1 73 ? -43.278 36.345 -17.700 1.00 26.70 73 PHE A N 1
ATOM 587 C CA . PHE A 1 73 ? -43.614 36.977 -18.977 1.00 26.70 73 PHE A CA 1
ATOM 588 C C . PHE A 1 73 ? -44.321 38.313 -18.676 1.00 26.70 73 PHE A C 1
ATOM 590 O O . PHE A 1 73 ? -44.982 38.401 -17.643 1.00 26.70 73 PHE A O 1
ATOM 597 N N . VAL A 1 74 ? -44.177 39.362 -19.495 1.00 25.41 74 VAL A N 1
ATOM 598 C CA . VAL A 1 74 ? -45.077 39.721 -20.620 1.00 25.41 74 VAL A CA 1
ATOM 599 C C . VAL A 1 74 ? -44.631 41.063 -21.256 1.00 25.41 74 VAL A C 1
ATOM 601 O O . VAL A 1 74 ? -44.200 41.978 -20.566 1.00 25.41 74 VAL A O 1
ATOM 604 N N . ASP A 1 75 ? -44.871 41.152 -22.565 1.00 27.91 75 ASP A N 1
ATOM 605 C CA . ASP A 1 75 ? -45.328 42.299 -23.372 1.00 27.91 75 ASP A CA 1
ATOM 606 C C . ASP A 1 75 ? -44.402 43.459 -23.766 1.00 27.91 75 ASP A C 1
ATOM 608 O O . ASP A 1 75 ? -43.581 43.984 -23.030 1.00 27.91 75 ASP A O 1
ATOM 612 N N . SER A 1 76 ? -44.631 43.894 -25.000 1.00 27.28 76 SER A N 1
ATOM 613 C CA . SER A 1 76 ? -43.696 44.528 -25.922 1.00 27.28 76 SER A CA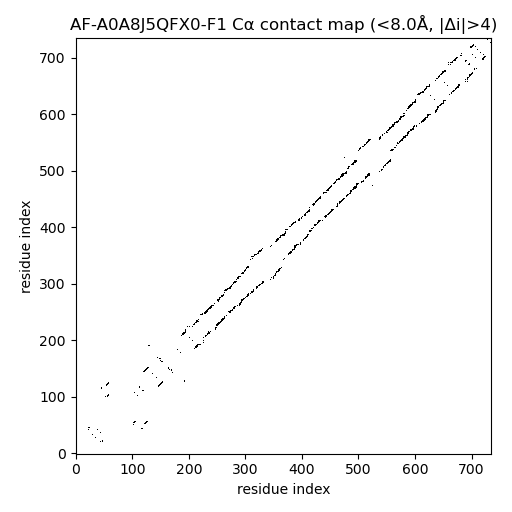 1
ATOM 614 C C . SER A 1 76 ? -43.907 46.035 -26.121 1.00 27.28 76 SER A C 1
ATOM 616 O O . SER A 1 76 ? -43.498 46.566 -27.150 1.00 27.28 76 SER A O 1
ATOM 618 N N . GLN A 1 77 ? -44.540 46.762 -25.189 1.00 31.56 77 GLN A N 1
ATOM 619 C CA . GLN A 1 77 ? -44.979 48.140 -25.489 1.00 31.56 77 GLN A CA 1
ATOM 620 C C . GLN A 1 77 ? -44.420 49.308 -24.668 1.00 31.56 77 GLN A C 1
ATOM 622 O O . GLN A 1 77 ? -44.746 50.443 -25.014 1.00 31.56 77 GLN A O 1
ATOM 627 N N . ARG A 1 78 ? -43.550 49.146 -23.661 1.00 30.05 78 ARG A N 1
ATOM 628 C CA . ARG A 1 78 ? -42.905 50.317 -23.018 1.00 30.05 78 ARG A CA 1
ATOM 629 C C . ARG A 1 78 ? -41.457 50.029 -22.636 1.00 30.05 78 ARG A C 1
ATOM 631 O O . ARG A 1 78 ? -41.193 49.140 -21.841 1.00 30.05 78 ARG A O 1
ATOM 638 N N . GLY A 1 79 ? -40.540 50.766 -23.263 1.00 33.41 79 GLY A N 1
ATOM 639 C CA . GLY A 1 79 ? -39.096 50.624 -23.097 1.00 33.41 79 GLY A CA 1
ATOM 640 C C . GLY A 1 79 ? -38.519 51.248 -21.823 1.00 33.41 79 GLY A C 1
ATOM 641 O O . GLY A 1 79 ? -39.220 51.951 -21.097 1.00 33.41 79 GLY A O 1
ATOM 642 N N . LEU A 1 80 ? -37.200 51.032 -21.692 1.00 25.41 80 LEU A N 1
ATOM 643 C CA . LEU A 1 80 ? -36.225 51.420 -20.650 1.00 25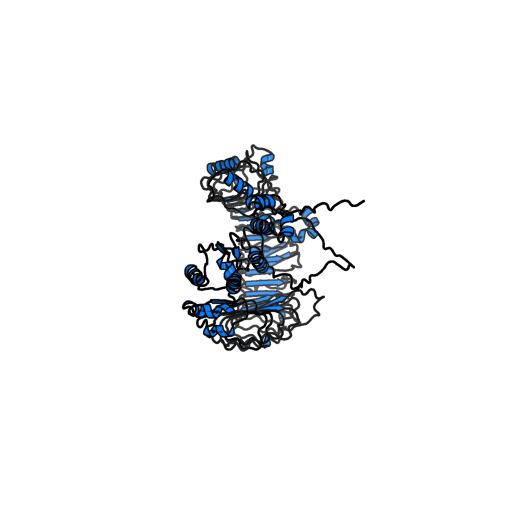.41 80 LEU A CA 1
ATOM 644 C C . LEU A 1 80 ? -36.025 50.371 -19.534 1.00 25.41 80 LEU A C 1
ATOM 646 O O . LEU A 1 80 ? -36.993 49.925 -18.938 1.00 25.41 80 LEU A O 1
ATOM 650 N N . GLN A 1 81 ? -34.806 49.974 -19.147 1.00 23.98 81 GLN A N 1
ATOM 651 C CA . GLN A 1 81 ? -33.474 50.092 -19.760 1.00 23.98 81 GLN A CA 1
ATOM 652 C C . GLN A 1 81 ? -32.503 49.177 -18.982 1.00 23.98 81 GLN A C 1
ATOM 654 O O . GLN A 1 81 ? -32.445 49.284 -17.766 1.00 23.98 81 GLN A O 1
ATOM 659 N N . GLY A 1 82 ? -31.747 48.348 -19.710 1.00 24.77 82 GLY A N 1
ATOM 660 C CA . GLY A 1 82 ? -30.392 47.837 -19.428 1.00 24.77 82 GLY A CA 1
ATOM 661 C C . GLY A 1 82 ? -30.051 47.077 -18.133 1.00 24.77 82 GLY A C 1
ATOM 662 O O . GLY A 1 82 ? -30.792 47.077 -17.166 1.00 24.77 82 GLY A O 1
ATOM 663 N N . ILE A 1 83 ? -28.898 46.407 -18.038 1.00 25.41 83 ILE A N 1
ATOM 664 C CA . ILE A 1 83 ? -27.859 46.008 -19.014 1.00 25.41 83 ILE A CA 1
ATOM 665 C C . ILE A 1 83 ? -26.919 45.047 -18.244 1.00 25.41 83 ILE A C 1
ATOM 667 O O . ILE A 1 83 ? -26.618 45.333 -17.094 1.00 25.41 83 ILE A O 1
ATOM 671 N N . VAL A 1 84 ? -26.474 43.963 -18.902 1.00 25.00 84 VAL A N 1
ATOM 672 C CA . VAL A 1 84 ? -25.133 43.316 -18.828 1.00 25.00 84 VAL A CA 1
ATOM 673 C C . VAL A 1 84 ? -24.642 42.863 -17.432 1.00 25.00 84 VAL A C 1
ATOM 675 O O . VAL A 1 84 ? -24.502 43.651 -16.511 1.00 25.00 84 VAL A O 1
ATOM 678 N N . SER A 1 85 ? -24.274 41.590 -17.258 1.00 22.48 85 SER A N 1
ATOM 679 C CA . SER A 1 85 ? -22.867 41.229 -17.483 1.00 22.48 85 SER A CA 1
ATOM 680 C C . SER A 1 85 ? -22.592 39.795 -17.932 1.00 22.48 85 SER A C 1
ATOM 682 O O . SER A 1 85 ? -23.276 38.839 -17.580 1.00 22.48 85 SER A O 1
ATOM 684 N N . GLN A 1 86 ? -21.539 39.719 -18.748 1.00 27.59 86 GLN A N 1
ATOM 685 C CA . GLN A 1 86 ? -20.806 38.538 -19.185 1.00 27.59 86 GLN A CA 1
ATOM 686 C C . GLN A 1 86 ? -20.184 37.783 -18.008 1.00 27.59 86 GLN A C 1
ATOM 688 O O . GLN A 1 86 ? -19.756 38.397 -17.030 1.00 27.59 86 GLN A O 1
ATOM 693 N N . SER A 1 87 ? -19.966 36.484 -18.202 1.00 23.17 87 SER A N 1
ATOM 694 C CA . SER A 1 87 ? -18.825 35.794 -17.605 1.00 23.17 87 SER A CA 1
ATOM 695 C C . SER A 1 87 ? -18.117 34.917 -18.642 1.00 23.17 87 SER A C 1
ATOM 697 O O . SER A 1 87 ? -18.741 34.335 -19.525 1.00 23.17 87 SER A O 1
ATOM 699 N N . PHE A 1 88 ? -16.797 34.944 -18.505 1.00 21.88 88 PHE A N 1
ATOM 700 C CA . PHE A 1 88 ? -15.678 34.445 -19.296 1.00 21.88 88 PHE A CA 1
ATOM 701 C C . PHE A 1 88 ? -15.860 33.121 -20.056 1.00 21.88 88 PHE A C 1
ATOM 703 O O . PHE A 1 88 ? -16.211 32.097 -19.478 1.00 21.88 88 PHE A O 1
ATOM 710 N N . PHE A 1 89 ? -15.502 33.154 -21.344 1.00 24.36 89 PHE A N 1
ATOM 711 C CA . PHE A 1 89 ? -14.994 31.993 -22.070 1.00 24.36 89 PHE A CA 1
ATOM 712 C C . PHE A 1 89 ? -13.513 31.839 -21.710 1.00 24.36 89 PHE A C 1
ATOM 714 O O . PHE A 1 89 ? -12.731 32.742 -21.997 1.00 24.36 89 PHE A O 1
ATOM 721 N N . ASN A 1 90 ? -13.154 30.718 -21.088 1.00 23.19 90 ASN A N 1
ATOM 722 C CA . ASN A 1 90 ? -11.839 30.128 -21.291 1.00 23.19 90 ASN A CA 1
ATOM 723 C C . ASN A 1 90 ? -12.002 28.996 -22.304 1.00 23.19 90 ASN A C 1
ATOM 725 O O . ASN A 1 90 ? -12.984 28.250 -22.269 1.00 23.19 90 ASN A O 1
ATOM 729 N N . ASP A 1 91 ? -11.055 28.986 -23.231 1.00 24.50 91 ASP A N 1
ATOM 730 C CA . ASP A 1 91 ? -10.973 28.149 -24.412 1.00 24.50 91 ASP A CA 1
ATOM 731 C C . ASP A 1 91 ? -10.792 26.655 -24.102 1.00 24.50 91 ASP A C 1
ATOM 733 O O . ASP A 1 91 ? -10.389 26.256 -23.013 1.00 24.50 91 ASP A O 1
ATOM 737 N N . GLU A 1 92 ? -11.065 25.872 -25.148 1.00 25.77 92 GLU A N 1
ATOM 738 C CA . GLU A 1 92 ? -10.787 24.443 -25.328 1.00 25.77 92 GLU A CA 1
ATOM 739 C C . GLU A 1 92 ? -11.777 23.450 -24.703 1.00 25.77 92 GLU A C 1
ATOM 741 O O . GLU A 1 92 ? -11.506 22.743 -23.741 1.00 25.77 92 GLU A O 1
ATOM 746 N N . ASN A 1 93 ? -12.922 23.295 -25.376 1.00 24.20 93 ASN A N 1
ATOM 747 C CA . ASN A 1 93 ? -13.612 22.008 -25.435 1.00 24.20 93 ASN A CA 1
ATOM 748 C C . ASN A 1 93 ? -13.820 21.620 -26.901 1.00 24.20 93 ASN A C 1
ATOM 750 O O . ASN A 1 93 ? -14.722 22.111 -27.583 1.00 24.20 93 ASN A O 1
ATOM 754 N N . PHE A 1 94 ? -12.954 20.731 -27.387 1.00 22.33 94 PHE A N 1
ATOM 755 C CA . PHE A 1 94 ? -13.157 20.014 -28.638 1.00 22.33 94 PHE A CA 1
ATOM 756 C C . PHE A 1 94 ? -14.357 19.075 -28.472 1.00 22.33 94 PHE A C 1
ATOM 758 O O . PHE A 1 94 ? -14.311 18.092 -27.736 1.00 22.33 94 PHE A O 1
ATOM 765 N N . VAL A 1 95 ? -15.448 19.382 -29.170 1.00 23.64 95 VAL A N 1
ATOM 766 C CA . VAL A 1 95 ? -16.605 18.493 -29.289 1.00 23.64 95 VAL A CA 1
ATOM 767 C C . VAL A 1 95 ? -16.227 17.365 -30.246 1.00 23.64 95 VAL A C 1
ATOM 769 O O . VAL A 1 95 ? -16.164 17.574 -31.459 1.00 23.64 95 VAL A O 1
ATOM 772 N N . SER A 1 96 ? -15.977 16.162 -29.724 1.00 23.48 96 SER A N 1
ATOM 773 C CA . SER A 1 96 ? -15.956 14.968 -30.566 1.00 23.48 96 SER A CA 1
ATOM 774 C C . SER A 1 96 ? -17.403 14.591 -30.900 1.00 23.48 96 SER A C 1
ATOM 776 O O . SER A 1 96 ? -18.223 14.237 -30.054 1.00 23.48 96 SER A O 1
ATOM 778 N N . ALA A 1 97 ? -17.758 14.750 -32.171 1.00 30.56 97 ALA A N 1
ATOM 779 C CA . ALA A 1 97 ? -19.033 14.307 -32.705 1.00 30.56 97 ALA A CA 1
ATOM 780 C C . ALA A 1 97 ? -18.953 12.802 -32.983 1.00 30.56 97 ALA A C 1
ATOM 782 O O . ALA A 1 97 ? -18.503 12.401 -34.055 1.00 30.56 97 ALA A O 1
ATOM 783 N N . LYS A 1 98 ? -19.366 11.973 -32.023 1.00 29.94 98 LYS A N 1
ATOM 784 C CA . LYS A 1 98 ? -19.880 10.614 -32.260 1.00 29.94 98 LYS A CA 1
ATOM 785 C C . LYS A 1 98 ? -20.563 10.135 -30.974 1.00 29.94 98 LYS A C 1
ATOM 787 O O . LYS A 1 98 ? -19.909 9.953 -29.959 1.00 29.94 98 LYS A O 1
ATOM 792 N N . ASP A 1 99 ? -21.884 9.997 -31.055 1.00 36.56 99 ASP A N 1
ATOM 793 C CA . ASP A 1 99 ? -22.829 9.569 -30.009 1.00 36.56 99 ASP A CA 1
ATOM 794 C C . ASP A 1 99 ? -23.197 10.624 -28.947 1.00 36.56 99 ASP A C 1
ATOM 796 O O . ASP A 1 99 ? -23.022 10.449 -27.742 1.00 36.56 99 ASP A O 1
ATOM 800 N N . SER A 1 100 ? -23.788 11.735 -29.399 1.00 35.97 100 SER A N 1
ATOM 801 C CA . SER A 1 100 ? -24.438 12.711 -28.520 1.00 35.97 100 SER A CA 1
ATOM 802 C C . SER A 1 100 ? -25.768 12.170 -27.975 1.00 35.97 100 SER A C 1
ATOM 804 O O . SER A 1 100 ? -26.811 12.226 -28.625 1.00 35.97 100 SER A O 1
ATOM 806 N N . TYR A 1 101 ? -25.759 11.671 -26.740 1.00 46.81 101 TYR A N 1
ATOM 807 C CA . TYR A 1 101 ? -26.985 11.507 -25.960 1.00 46.81 101 TYR A CA 1
ATOM 808 C C . TYR A 1 101 ? -27.438 12.878 -25.462 1.00 46.81 101 TYR A C 1
ATOM 810 O O . TYR A 1 101 ? -26.665 13.595 -24.831 1.00 46.81 101 TYR A O 1
ATOM 818 N N . THR A 1 102 ? -28.687 13.262 -25.722 1.00 53.56 102 THR A N 1
ATOM 819 C CA . THR A 1 102 ? -29.223 14.512 -25.174 1.00 53.56 102 THR A CA 1
ATOM 820 C C . THR A 1 102 ? -29.965 14.225 -23.872 1.00 53.56 102 THR A C 1
ATOM 822 O O . THR A 1 102 ? -30.936 13.460 -23.848 1.00 53.56 102 THR A O 1
ATOM 825 N N . GLU A 1 103 ? -29.507 14.827 -22.772 1.00 52.97 103 GLU A N 1
ATOM 826 C CA . GLU A 1 103 ? -30.192 14.727 -21.486 1.00 52.97 103 GLU A CA 1
ATOM 827 C C . GLU A 1 103 ? -31.404 15.659 -21.438 1.00 52.97 103 GLU A C 1
ATOM 829 O O . GLU A 1 103 ? -31.307 16.860 -21.688 1.00 52.97 103 GLU A O 1
ATOM 834 N N . LEU A 1 104 ? -32.562 15.112 -21.071 1.00 63.84 104 LEU A N 1
ATOM 835 C CA . LEU A 1 104 ? -33.746 15.906 -20.758 1.00 63.84 104 LEU A CA 1
ATOM 836 C C . LEU A 1 104 ? -34.080 15.748 -19.282 1.00 63.84 104 LEU A C 1
ATOM 838 O O . LEU A 1 104 ? -34.180 14.633 -18.762 1.00 63.84 104 LEU A O 1
ATOM 842 N N . SER A 1 105 ? -34.368 16.864 -18.607 1.00 70.06 105 SER A N 1
ATOM 843 C CA . SER A 1 105 ? -35.056 16.766 -17.323 1.00 70.06 105 SER A CA 1
ATOM 844 C C . SER A 1 105 ? -36.428 16.120 -17.523 1.00 70.06 105 SER A C 1
ATOM 846 O O . SER A 1 105 ? -37.093 16.301 -18.549 1.00 70.06 105 SER A O 1
ATOM 848 N N . VAL A 1 106 ? -36.903 15.420 -16.492 1.00 62.91 106 VAL A N 1
ATOM 849 C CA . VAL A 1 106 ? -38.224 14.776 -16.504 1.00 62.91 106 VAL A CA 1
ATOM 850 C C . VAL A 1 106 ? -39.335 15.768 -16.885 1.00 62.91 106 VAL A C 1
ATOM 852 O O . VAL A 1 106 ? -40.250 15.433 -17.633 1.00 62.91 106 VAL A O 1
ATOM 855 N N . ASN A 1 107 ? -39.238 17.019 -16.425 1.00 64.12 107 ASN A N 1
ATOM 856 C CA . ASN A 1 107 ? -40.225 18.053 -16.731 1.00 64.12 107 ASN A CA 1
ATOM 857 C C . ASN A 1 107 ? -40.183 18.492 -18.203 1.00 64.12 107 ASN A C 1
ATOM 859 O O . ASN A 1 107 ? -41.245 18.660 -18.801 1.00 64.12 107 ASN A O 1
ATOM 863 N N . GLN A 1 108 ? -38.994 18.639 -18.798 1.00 73.25 108 GLN A N 1
ATOM 864 C CA . GLN A 1 108 ? -38.857 18.963 -20.224 1.00 73.25 108 GLN A CA 1
ATOM 865 C C . GLN A 1 108 ? -39.400 17.829 -21.096 1.00 73.25 108 GLN A C 1
ATOM 867 O O . GLN A 1 108 ? -40.171 18.084 -22.019 1.00 73.25 108 GLN A O 1
ATOM 872 N N . PHE A 1 109 ? -39.092 16.575 -20.755 1.00 73.81 109 PHE A N 1
ATOM 873 C CA . PHE A 1 109 ? -39.628 15.412 -21.459 1.00 73.81 109 PHE A CA 1
ATOM 874 C C . PHE A 1 109 ? -41.165 15.359 -21.414 1.00 73.81 109 PHE A C 1
ATOM 876 O O . PHE A 1 109 ? -41.822 15.166 -22.441 1.00 73.81 109 PHE A O 1
ATOM 883 N N . VAL A 1 110 ? -41.760 15.591 -20.238 1.00 70.75 110 VAL A N 1
ATOM 884 C CA . VAL A 1 110 ? -43.222 15.631 -20.070 1.00 70.75 110 VAL A CA 1
ATOM 885 C C . VAL A 1 110 ? -43.843 16.777 -20.873 1.00 70.75 110 VAL A C 1
ATOM 887 O O . VAL A 1 110 ? -44.889 16.591 -21.496 1.00 70.75 110 VAL A O 1
ATOM 890 N N . GLN A 1 111 ? -43.219 17.958 -20.886 1.00 73.69 111 GLN A N 1
ATOM 891 C CA . GLN A 1 111 ? -43.695 19.095 -21.676 1.00 73.69 111 GLN A CA 1
ATOM 892 C C . GLN A 1 111 ? -43.638 18.810 -23.180 1.00 73.69 111 GLN A C 1
ATOM 894 O O . GLN A 1 111 ? -44.621 19.071 -23.874 1.00 73.69 111 GLN A O 1
ATOM 899 N N . LEU A 1 112 ? -42.544 18.223 -23.672 1.00 70.25 112 LEU A N 1
ATOM 900 C CA . LEU A 1 112 ? -42.395 17.839 -25.078 1.00 70.25 112 LEU A CA 1
ATOM 901 C C . LEU A 1 112 ? -43.416 16.778 -25.487 1.00 70.25 112 LEU A C 1
ATOM 903 O O . LEU A 1 112 ? -44.103 16.954 -26.487 1.00 70.25 112 LEU A O 1
ATOM 907 N N . SER A 1 113 ? -43.605 15.748 -24.662 1.00 72.06 113 SER A N 1
ATOM 908 C CA . SER A 1 113 ? -44.574 14.673 -24.919 1.00 72.06 113 SER A CA 1
ATOM 909 C C . SER A 1 113 ? -46.025 15.167 -24.930 1.00 72.06 113 SER A C 1
ATOM 911 O O . SER A 1 113 ? -46.862 14.651 -25.668 1.00 72.06 113 SER A O 1
ATOM 913 N N . LYS A 1 114 ? -46.351 16.180 -24.112 1.00 74.62 114 LYS A N 1
ATOM 914 C CA . LYS A 1 114 ? -47.678 16.819 -24.120 1.00 74.62 114 LYS A CA 1
ATOM 915 C C . LYS A 1 114 ? -47.864 17.744 -25.319 1.00 74.62 114 LYS A C 1
ATOM 917 O O . LYS A 1 114 ? -48.965 17.809 -25.860 1.00 74.62 114 LYS A O 1
ATOM 922 N N . LYS A 1 115 ? -46.815 18.475 -25.705 1.00 73.50 115 LYS A N 1
ATOM 923 C CA . LYS A 1 115 ? -46.861 19.447 -26.803 1.00 73.50 115 LYS A CA 1
ATOM 924 C C . LYS A 1 115 ? -46.864 18.772 -28.178 1.00 73.50 115 LYS A C 1
ATOM 926 O O . LYS A 1 115 ? -47.538 19.270 -29.075 1.00 73.50 115 LYS A O 1
ATOM 931 N N . TYR A 1 116 ? -46.166 17.646 -28.325 1.00 76.94 116 TYR A N 1
ATOM 932 C CA . TYR A 1 116 ? -46.002 16.916 -29.583 1.00 76.94 116 TYR A CA 1
ATOM 933 C C . TYR A 1 116 ? -46.468 15.460 -29.421 1.00 76.94 116 TYR A C 1
ATOM 935 O O . TYR A 1 116 ? -45.685 14.595 -29.039 1.00 76.94 116 TYR A O 1
ATOM 943 N N . PRO A 1 117 ? -47.752 15.151 -29.685 1.00 70.94 117 PRO A N 1
ATOM 944 C CA . PRO A 1 117 ? -48.305 13.820 -29.435 1.00 70.94 117 PRO A CA 1
ATOM 945 C C . PRO A 1 117 ? -47.680 12.680 -30.256 1.00 70.94 117 PRO A C 1
ATOM 947 O O . PRO A 1 117 ? -47.889 11.518 -29.892 1.00 70.94 117 PRO A O 1
ATOM 950 N N . ARG A 1 118 ? -46.959 12.966 -31.357 1.00 67.88 118 ARG A N 1
ATOM 951 C CA . ARG A 1 118 ? -46.220 11.943 -32.121 1.00 67.88 118 ARG A CA 1
ATOM 952 C C . ARG A 1 118 ? -44.771 11.785 -31.659 1.00 67.88 118 ARG A C 1
ATOM 954 O O . ARG A 1 118 ? -44.127 10.831 -32.086 1.00 67.88 118 ARG A O 1
ATOM 961 N N . PHE A 1 119 ? -44.283 12.637 -30.755 1.00 68.62 119 PHE A N 1
ATOM 962 C CA . PHE A 1 119 ? -42.970 12.481 -30.139 1.00 68.62 119 PHE A CA 1
ATOM 963 C C . PHE A 1 119 ? -42.921 11.191 -29.311 1.00 68.62 119 PHE A C 1
ATOM 965 O O . PHE A 1 119 ? -43.517 11.085 -28.237 1.00 68.62 119 PHE A O 1
ATOM 972 N N . LYS A 1 120 ? -42.229 10.188 -29.850 1.00 70.06 120 LYS A N 1
ATOM 973 C CA . LYS A 1 120 ? -42.029 8.874 -29.239 1.00 70.06 120 LYS A CA 1
ATOM 974 C C . LYS A 1 120 ? -40.543 8.537 -29.320 1.00 70.06 120 LYS A C 1
ATOM 976 O O . LYS A 1 120 ? -40.114 8.039 -30.361 1.00 70.06 120 LYS A O 1
ATOM 981 N N . PRO A 1 121 ? -39.748 8.825 -28.277 1.00 67.12 121 PRO A N 1
ATOM 982 C CA . PRO A 1 121 ? -38.354 8.399 -28.268 1.00 67.12 121 PRO A CA 1
ATOM 983 C C . PRO A 1 121 ? -38.280 6.878 -28.399 1.00 67.12 121 PRO A C 1
ATOM 985 O O . PRO A 1 121 ? -39.144 6.156 -27.891 1.00 67.12 121 PRO A O 1
ATOM 988 N N . HIS A 1 122 ? -37.255 6.396 -29.099 1.00 57.34 122 HIS A N 1
ATOM 989 C CA . HIS A 1 122 ? -37.085 4.962 -29.316 1.00 57.34 122 HIS A CA 1
ATOM 990 C C . HIS A 1 122 ? -36.642 4.246 -28.045 1.00 57.34 122 HIS A C 1
ATOM 992 O O . HIS A 1 122 ? -37.081 3.124 -27.809 1.00 57.34 122 HIS A O 1
ATOM 998 N N . ILE A 1 123 ? -35.798 4.897 -27.243 1.00 59.16 123 ILE A N 1
ATOM 999 C CA . ILE A 1 123 ? -35.310 4.388 -25.965 1.00 59.16 123 ILE A CA 1
ATOM 1000 C C . ILE A 1 123 ? -35.250 5.553 -24.977 1.00 59.16 123 ILE A C 1
ATOM 1002 O O . ILE A 1 123 ? -34.754 6.637 -25.302 1.00 59.16 123 ILE A O 1
ATOM 1006 N N . ILE A 1 124 ? -35.769 5.325 -23.772 1.00 64.25 124 ILE A N 1
ATOM 1007 C CA . ILE A 1 124 ? -35.568 6.218 -22.631 1.00 64.25 124 ILE A CA 1
ATOM 1008 C C . ILE A 1 124 ? -34.739 5.476 -21.600 1.00 64.25 124 ILE A C 1
ATOM 1010 O O . ILE A 1 124 ? -35.182 4.432 -21.124 1.00 64.25 124 ILE A O 1
ATOM 1014 N N . HIS A 1 125 ? -33.593 6.052 -21.239 1.00 66.56 125 HIS A N 1
ATOM 1015 C CA . HIS A 1 125 ? -32.732 5.563 -20.173 1.00 66.56 125 HIS A CA 1
ATOM 1016 C C . HIS A 1 125 ? -33.024 6.300 -18.863 1.00 66.56 125 HIS A C 1
ATOM 1018 O O . HIS A 1 125 ? -32.833 7.515 -18.751 1.00 66.56 125 HIS A O 1
ATOM 1024 N N . PHE A 1 126 ? -33.472 5.558 -17.849 1.00 64.50 126 PHE A N 1
ATOM 1025 C CA . PHE A 1 126 ? -33.545 6.052 -16.471 1.00 64.50 126 PHE A CA 1
ATOM 1026 C C . PHE A 1 126 ? -32.285 5.652 -15.717 1.00 64.50 126 PHE A C 1
ATOM 1028 O O . PHE A 1 126 ? -31.944 4.474 -15.711 1.00 64.50 126 PHE A O 1
ATOM 1035 N N . HIS A 1 127 ? -31.649 6.613 -15.043 1.00 60.50 127 HIS A N 1
ATOM 1036 C CA . HIS A 1 127 ? -30.485 6.358 -14.188 1.00 60.50 127 HIS A CA 1
ATOM 1037 C C . HIS A 1 127 ? -30.837 5.738 -12.829 1.00 60.50 127 HIS A C 1
ATOM 1039 O O . HIS A 1 127 ? -29.964 5.187 -12.171 1.00 60.50 127 HIS A O 1
ATOM 1045 N N . SER A 1 128 ? -32.105 5.805 -12.401 1.00 62.69 128 SER A N 1
ATOM 1046 C CA . SER A 1 128 ? -32.548 5.160 -11.163 1.00 62.69 128 SER A CA 1
ATOM 1047 C C . SER A 1 128 ? -33.992 4.672 -11.232 1.00 62.69 128 SER A C 1
ATOM 1049 O O . SER A 1 128 ? -34.866 5.318 -11.826 1.00 62.69 128 SER A O 1
ATOM 1051 N N . LEU A 1 129 ? -34.259 3.547 -10.561 1.00 63.16 129 LEU A N 1
ATOM 1052 C CA . LEU A 1 129 ? -35.605 2.982 -10.415 1.00 63.16 129 LEU A CA 1
ATOM 1053 C C . LEU A 1 129 ? -36.587 3.990 -9.808 1.00 63.16 129 LEU A C 1
ATOM 1055 O O . LEU A 1 129 ? -37.731 4.073 -10.250 1.00 63.16 129 LEU A O 1
ATOM 1059 N N . ASN A 1 130 ? -36.134 4.829 -8.872 1.00 57.72 130 ASN A N 1
ATOM 1060 C CA . ASN A 1 130 ? -36.948 5.891 -8.276 1.00 57.72 130 ASN A CA 1
ATOM 1061 C C . ASN A 1 130 ? -37.603 6.813 -9.302 1.00 57.72 130 ASN A C 1
ATOM 1063 O O . ASN A 1 130 ? -38.749 7.222 -9.124 1.00 57.72 130 ASN A O 1
ATOM 1067 N N . ARG A 1 131 ? -36.893 7.156 -10.379 1.00 65.75 131 ARG A N 1
ATOM 1068 C CA . ARG A 1 131 ? -37.413 8.061 -11.412 1.00 65.75 131 ARG A CA 1
ATOM 1069 C C . ARG A 1 131 ? -38.446 7.383 -12.287 1.00 65.75 131 ARG A C 1
ATOM 1071 O O . ARG A 1 131 ? -39.449 8.009 -12.625 1.00 65.75 131 ARG A O 1
ATOM 1078 N N . LEU A 1 132 ? -38.223 6.111 -12.607 1.00 72.75 132 LEU A N 1
ATOM 1079 C CA . LEU A 1 132 ? -39.211 5.299 -13.303 1.00 72.75 132 LEU A CA 1
ATOM 1080 C C . LEU A 1 132 ? -40.491 5.189 -12.466 1.00 72.75 132 LEU A C 1
ATOM 1082 O O . LEU A 1 132 ? -41.577 5.464 -12.975 1.00 72.75 132 LEU A O 1
ATOM 1086 N N . PHE A 1 133 ? -40.359 4.878 -11.173 1.00 65.06 133 PHE A N 1
ATOM 1087 C CA . PHE A 1 133 ? -41.485 4.819 -10.242 1.00 65.06 133 PHE A CA 1
ATOM 1088 C C . PHE A 1 133 ? -42.216 6.164 -10.142 1.00 65.06 133 PHE A C 1
ATOM 1090 O O . PHE A 1 133 ? -43.439 6.218 -10.282 1.00 65.06 133 PHE A O 1
ATOM 1097 N N . TRP A 1 134 ? -41.481 7.268 -9.985 1.00 70.12 134 TRP A N 1
ATOM 1098 C CA . TRP A 1 134 ? -42.055 8.613 -9.941 1.00 70.12 134 TRP A CA 1
ATOM 1099 C C . TRP A 1 134 ? -42.811 8.968 -11.227 1.00 70.12 134 TRP A C 1
ATOM 1101 O O . TRP A 1 134 ? -43.939 9.459 -11.157 1.00 70.12 134 TRP A O 1
ATOM 1111 N N . MET A 1 135 ? -42.232 8.695 -12.405 1.00 66.44 135 MET A N 1
ATOM 1112 C CA . MET A 1 135 ? -42.902 8.951 -13.684 1.00 66.44 135 MET A CA 1
ATOM 1113 C C . MET A 1 135 ? -44.141 8.080 -13.854 1.00 66.44 135 MET A C 1
ATOM 1115 O O . MET A 1 135 ? -45.161 8.575 -14.326 1.00 66.44 135 MET A O 1
ATOM 1119 N N . HIS A 1 136 ? -44.079 6.811 -13.450 1.00 71.94 136 HIS A N 1
ATOM 1120 C CA . HIS A 1 136 ? -45.226 5.916 -13.527 1.00 71.94 136 HIS A CA 1
ATOM 1121 C C . HIS A 1 136 ? -46.373 6.406 -12.656 1.00 71.94 136 HIS A C 1
ATOM 1123 O O . HIS A 1 136 ? -47.522 6.380 -13.084 1.00 71.94 136 HIS A O 1
ATOM 1129 N N . HIS A 1 137 ? -46.084 6.865 -11.441 1.00 61.62 137 HIS A N 1
ATOM 1130 C CA . HIS A 1 137 ? -47.130 7.348 -10.554 1.00 61.62 137 HIS A CA 1
ATOM 1131 C C . HIS A 1 137 ? -47.741 8.665 -11.045 1.00 61.62 137 HIS A C 1
ATOM 1133 O O . HIS A 1 137 ? -48.958 8.837 -11.020 1.00 61.62 137 HIS A O 1
ATOM 1139 N N . ARG A 1 138 ? -46.902 9.599 -11.508 1.00 60.31 138 ARG A N 1
ATOM 1140 C CA . ARG A 1 138 ? -47.343 10.961 -11.827 1.00 60.31 138 ARG A CA 1
ATOM 1141 C C . ARG A 1 138 ? -47.875 11.122 -13.252 1.00 60.31 138 ARG A C 1
ATOM 1143 O O . ARG A 1 138 ? -48.707 11.998 -13.471 1.00 60.31 138 ARG A O 1
ATOM 1150 N N . TYR A 1 139 ? -47.398 10.304 -14.192 1.00 70.56 139 TYR A N 1
ATOM 1151 C CA . TYR A 1 139 ? -47.733 10.365 -15.621 1.00 70.56 139 TYR A CA 1
ATOM 1152 C C . TYR A 1 139 ? -47.869 8.964 -16.261 1.00 70.56 139 TYR A C 1
ATOM 1154 O O . TYR A 1 139 ? -47.203 8.665 -17.264 1.00 70.56 139 TYR A O 1
ATOM 1162 N N . PRO A 1 140 ? -48.716 8.072 -15.712 1.00 67.12 140 PRO A N 1
ATOM 1163 C CA . PRO A 1 140 ? -48.849 6.694 -16.199 1.00 67.12 140 PRO A CA 1
ATOM 1164 C C . PRO A 1 140 ? -49.255 6.621 -17.680 1.00 67.12 140 PRO A C 1
ATOM 1166 O O . PRO A 1 140 ? -48.838 5.722 -18.410 1.00 67.12 140 PRO A O 1
ATOM 1169 N N . GLU A 1 141 ? -50.049 7.578 -18.155 1.00 69.38 141 GLU A N 1
ATOM 1170 C CA . GLU A 1 141 ? -50.486 7.687 -19.547 1.00 69.38 141 GLU A CA 1
ATOM 1171 C C . GLU A 1 141 ? -49.365 8.024 -20.538 1.00 69.38 141 GLU A C 1
ATOM 1173 O O . GLU A 1 141 ? -49.506 7.712 -21.722 1.00 69.38 141 GLU A O 1
ATOM 1178 N N . ILE A 1 142 ? -48.270 8.643 -20.080 1.00 70.12 142 ILE A N 1
ATOM 1179 C CA . ILE A 1 142 ? -47.096 8.932 -20.914 1.00 70.12 142 ILE A CA 1
ATOM 1180 C C . ILE A 1 142 ? -46.252 7.666 -21.051 1.00 70.12 142 ILE A C 1
ATOM 1182 O O . ILE A 1 142 ? -45.948 7.264 -22.172 1.00 70.12 142 ILE A O 1
ATOM 1186 N N . LEU A 1 143 ? -45.954 6.984 -19.938 1.00 69.44 143 LEU A N 1
ATOM 1187 C CA . LEU A 1 143 ? -45.176 5.741 -19.962 1.00 69.44 143 LEU A CA 1
ATOM 1188 C C . LEU A 1 143 ? -45.844 4.640 -20.794 1.00 69.44 143 LEU A C 1
ATOM 1190 O O . LEU A 1 143 ? -45.171 3.981 -21.578 1.00 69.44 143 LEU A O 1
ATOM 1194 N N . ARG A 1 144 ? -47.173 4.485 -20.702 1.00 70.62 144 ARG A N 1
ATOM 1195 C CA . ARG A 1 144 ? -47.925 3.483 -21.488 1.00 70.62 144 ARG A CA 1
ATOM 1196 C C . ARG A 1 144 ? -47.840 3.674 -23.004 1.00 70.62 144 ARG A C 1
ATOM 1198 O O . ARG A 1 144 ? -48.184 2.760 -23.745 1.00 70.62 144 ARG A O 1
ATOM 1205 N N . LYS A 1 145 ? -47.457 4.864 -23.475 1.00 65.75 145 LYS A N 1
ATOM 1206 C CA . LYS A 1 145 ? -47.355 5.186 -24.906 1.00 65.75 145 LYS A CA 1
ATOM 1207 C C . LYS A 1 145 ? -45.947 4.993 -25.467 1.00 65.75 145 LYS A C 1
ATOM 1209 O O . LYS A 1 145 ? -45.769 5.166 -26.676 1.00 65.75 145 LYS A O 1
ATOM 1214 N N . LEU A 1 146 ? -44.970 4.664 -24.621 1.00 66.56 146 LEU A N 1
ATOM 1215 C CA . LEU A 1 146 ? -43.588 4.482 -25.037 1.00 66.56 146 LEU A CA 1
ATOM 1216 C C . LEU A 1 146 ? -43.378 3.102 -25.667 1.00 66.56 146 LEU A C 1
ATOM 1218 O O . LEU A 1 146 ? -43.884 2.110 -25.144 1.00 66.56 146 LEU A O 1
ATOM 1222 N N . PRO A 1 147 ? -42.643 3.027 -26.788 1.00 52.03 147 PRO A N 1
ATOM 1223 C CA . PRO A 1 147 ? -42.416 1.769 -27.491 1.00 52.03 147 PRO A CA 1
ATOM 1224 C C . PRO A 1 147 ? -41.442 0.845 -26.746 1.00 52.03 147 PRO A C 1
ATOM 1226 O O . PRO A 1 147 ? -41.586 -0.371 -26.842 1.00 52.03 147 PRO A O 1
ATOM 1229 N N . ARG A 1 148 ? -40.473 1.414 -26.013 1.00 58.19 148 ARG A N 1
ATOM 1230 C CA . ARG A 1 148 ? -39.471 0.692 -25.222 1.00 58.19 148 ARG A CA 1
ATOM 1231 C C . ARG A 1 148 ? -38.911 1.596 -24.119 1.00 58.19 148 ARG A C 1
ATOM 1233 O O . ARG A 1 148 ? -38.691 2.787 -24.341 1.00 58.19 148 ARG A O 1
ATOM 1240 N N . VAL A 1 149 ? -38.703 1.035 -22.931 1.00 56.19 149 VAL A N 1
ATOM 1241 C CA . VAL A 1 149 ? -38.092 1.715 -21.782 1.00 56.19 149 VAL A CA 1
ATOM 1242 C C . VAL A 1 149 ? -36.949 0.840 -21.293 1.00 56.19 149 VAL A C 1
ATOM 1244 O O . VAL A 1 149 ? -37.206 -0.255 -20.800 1.00 56.19 149 VAL A O 1
ATOM 1247 N N . ASP A 1 150 ? -35.716 1.327 -21.416 1.00 53.00 150 ASP A N 1
ATOM 1248 C CA . ASP A 1 150 ? -34.535 0.619 -20.929 1.00 53.00 150 ASP A CA 1
ATOM 1249 C C . ASP A 1 150 ? -34.107 1.261 -19.600 1.00 53.00 150 ASP A C 1
ATOM 1251 O O . ASP A 1 150 ? -33.871 2.465 -19.500 1.00 53.00 150 ASP A O 1
ATOM 1255 N N . VAL A 1 151 ? -34.032 0.473 -18.533 1.00 50.91 151 VAL A N 1
ATOM 1256 C CA . VAL A 1 151 ? -33.651 0.976 -17.206 1.00 50.91 151 VAL A CA 1
ATOM 1257 C C . VAL A 1 151 ? -32.206 0.587 -16.955 1.00 50.91 151 VAL A C 1
ATOM 1259 O O . VAL A 1 151 ? -31.906 -0.594 -16.830 1.00 50.91 151 VAL A O 1
ATOM 1262 N N . SER A 1 152 ? -31.317 1.574 -16.858 1.00 49.47 152 SER A N 1
ATOM 1263 C CA . SER A 1 152 ? -29.939 1.337 -16.436 1.00 49.47 152 SER A CA 1
ATOM 1264 C C . SER A 1 152 ? -29.837 1.655 -14.954 1.00 49.47 152 SER A C 1
ATOM 1266 O O . SER A 1 152 ? -29.876 2.818 -14.557 1.00 49.47 152 SER A O 1
ATOM 1268 N N . LEU A 1 153 ? -29.674 0.631 -14.125 1.00 47.66 153 LEU A N 1
ATOM 1269 C CA . LEU A 1 153 ? -29.334 0.816 -12.720 1.00 47.66 153 LEU A CA 1
ATOM 1270 C C . LEU A 1 153 ? -27.874 1.261 -12.623 1.00 47.66 153 LEU A C 1
ATOM 1272 O O . LEU A 1 153 ? -26.968 0.437 -12.698 1.00 47.66 153 LEU A O 1
ATOM 1276 N N . ARG A 1 154 ? -27.639 2.571 -12.509 1.00 43.97 154 ARG A N 1
ATOM 1277 C CA . ARG A 1 154 ? -26.342 3.081 -12.058 1.00 43.97 154 ARG A CA 1
ATOM 1278 C C . ARG A 1 154 ? -26.418 3.253 -10.550 1.00 43.97 154 ARG A C 1
ATOM 1280 O O . ARG A 1 154 ? -27.319 3.921 -10.054 1.00 43.97 154 ARG A O 1
ATOM 1287 N N . ASP A 1 155 ? -25.485 2.632 -9.846 1.00 41.78 155 ASP A N 1
ATOM 1288 C CA . ASP A 1 155 ? -25.167 3.051 -8.491 1.00 41.78 155 ASP A CA 1
ATOM 1289 C C . ASP A 1 155 ? -24.404 4.381 -8.598 1.00 41.78 155 ASP A C 1
ATOM 1291 O O . ASP A 1 155 ? -23.399 4.471 -9.309 1.00 41.78 155 ASP A O 1
ATOM 1295 N N . ASP A 1 156 ? -24.906 5.425 -7.937 1.00 41.28 156 ASP A N 1
ATOM 1296 C CA . ASP A 1 156 ? -24.284 6.754 -7.907 1.00 41.28 156 ASP A CA 1
ATOM 1297 C C . ASP A 1 156 ? -22.927 6.735 -7.154 1.00 41.28 156 ASP A C 1
ATOM 1299 O O . ASP A 1 156 ? -22.211 7.734 -7.136 1.00 41.28 156 ASP A O 1
ATOM 1303 N N . SER A 1 157 ? -22.530 5.595 -6.565 1.00 37.91 157 SER A N 1
ATOM 1304 C CA . SER A 1 157 ? -21.297 5.417 -5.783 1.00 37.91 157 SER A CA 1
ATOM 1305 C C . SER A 1 157 ? -19.995 5.199 -6.585 1.00 37.91 157 SER A C 1
ATOM 1307 O O . SER A 1 157 ? -18.962 4.877 -5.996 1.00 37.91 157 SER A O 1
ATOM 1309 N N . ASN A 1 158 ? -19.990 5.372 -7.915 1.00 38.31 158 ASN A N 1
ATOM 1310 C CA . ASN A 1 158 ? -18.818 5.154 -8.793 1.00 38.31 158 ASN A CA 1
ATOM 1311 C C . ASN A 1 158 ? -18.210 3.729 -8.765 1.00 38.31 158 ASN A C 1
ATOM 1313 O O . ASN A 1 158 ? -17.156 3.496 -9.362 1.00 38.31 158 ASN A O 1
ATOM 1317 N N . ARG A 1 159 ? -18.858 2.737 -8.141 1.00 33.69 159 ARG A N 1
ATOM 1318 C CA . ARG A 1 159 ? -18.398 1.339 -8.160 1.00 33.69 159 ARG A CA 1
ATOM 1319 C C . ARG A 1 159 ? -19.074 0.548 -9.287 1.00 33.69 159 ARG A C 1
ATOM 1321 O O . ARG A 1 159 ? -20.284 0.391 -9.302 1.00 33.69 159 ARG A O 1
ATOM 1328 N N . ALA A 1 160 ? -18.250 0.065 -10.221 1.00 31.48 160 ALA A N 1
ATOM 1329 C CA . ALA A 1 160 ? -18.516 -0.927 -11.274 1.00 31.48 160 ALA A CA 1
ATOM 1330 C C . ALA A 1 160 ? -19.906 -0.885 -11.956 1.00 31.48 160 ALA A C 1
ATOM 1332 O O . ALA A 1 160 ? -20.888 -1.462 -11.492 1.00 31.48 160 ALA A O 1
ATOM 1333 N N . SER A 1 161 ? -19.958 -0.302 -13.158 1.00 31.81 161 SER A N 1
ATOM 1334 C CA . SER A 1 161 ? -21.119 -0.387 -14.047 1.00 31.81 161 SER A CA 1
ATOM 1335 C C . SER A 1 161 ? -21.303 -1.810 -14.585 1.00 31.81 161 SER A C 1
ATOM 1337 O O . SER A 1 161 ? -20.553 -2.244 -15.459 1.00 31.81 161 SER A O 1
ATOM 1339 N N . SER A 1 162 ? -22.339 -2.510 -14.129 1.00 35.72 162 SER A N 1
ATOM 1340 C CA . SER A 1 162 ? -22.949 -3.588 -14.910 1.00 35.72 162 SER A CA 1
ATOM 1341 C C . SER A 1 162 ? -24.240 -3.054 -15.534 1.00 35.72 162 SER A C 1
ATOM 1343 O O . SER A 1 162 ? -25.206 -2.742 -14.845 1.00 35.72 162 SER A O 1
ATOM 1345 N N . LEU A 1 163 ? -24.236 -2.887 -16.860 1.00 34.94 163 LEU A N 1
ATOM 1346 C CA . LEU A 1 163 ? -25.455 -2.659 -17.635 1.00 34.94 163 LEU A CA 1
ATOM 1347 C C . LEU A 1 163 ? -26.267 -3.953 -17.579 1.00 34.94 163 LEU A C 1
ATOM 1349 O O . LEU A 1 163 ? -25.974 -4.917 -18.281 1.00 34.94 163 LEU A O 1
ATOM 1353 N N . LEU A 1 164 ? -27.261 -3.991 -16.699 1.00 39.19 164 LEU A N 1
ATOM 1354 C CA . LEU A 1 164 ? -28.262 -5.047 -16.702 1.00 39.19 164 LEU A CA 1
ATOM 1355 C C . LEU A 1 164 ? -29.252 -4.729 -17.828 1.00 39.19 164 LEU A C 1
ATOM 1357 O O . LEU A 1 164 ? -30.201 -3.970 -17.644 1.00 39.19 164 LEU A O 1
ATOM 1361 N N . GLU A 1 165 ? -29.008 -5.277 -19.020 1.00 37.88 165 GLU A N 1
ATOM 1362 C CA . GLU A 1 165 ? -30.021 -5.317 -20.075 1.00 37.88 165 GLU A CA 1
ATOM 1363 C C . GLU A 1 165 ? -31.141 -6.258 -19.622 1.00 37.88 165 GLU A C 1
ATOM 1365 O O . GLU A 1 165 ? -31.050 -7.478 -19.745 1.00 37.88 165 GLU A O 1
ATOM 1370 N N . LEU A 1 166 ? -32.200 -5.698 -19.040 1.00 40.50 166 LEU A N 1
ATOM 1371 C CA . LEU A 1 166 ? -33.400 -6.465 -18.731 1.00 40.50 166 LEU A CA 1
ATOM 1372 C C . LEU A 1 166 ? -34.125 -6.765 -20.056 1.00 40.50 166 LEU A C 1
ATOM 1374 O O . LEU A 1 166 ? -34.560 -5.828 -20.725 1.00 40.50 166 LEU A O 1
ATOM 1378 N N . PRO A 1 167 ? -34.304 -8.038 -20.456 1.00 35.12 167 PRO A N 1
ATOM 1379 C CA . PRO A 1 167 ? -34.835 -8.391 -21.775 1.00 35.12 167 PRO A CA 1
ATOM 1380 C C . PRO A 1 167 ? -36.357 -8.184 -21.908 1.00 35.12 167 PRO A C 1
ATOM 1382 O O . PRO A 1 167 ? -36.973 -8.700 -22.841 1.00 35.12 167 PRO A O 1
ATOM 1385 N N . TYR A 1 168 ? -36.992 -7.437 -20.997 1.00 44.94 168 TYR A N 1
ATOM 1386 C CA . TYR A 1 168 ? -38.444 -7.300 -20.930 1.00 44.94 168 TYR A CA 1
ATOM 1387 C C . TYR A 1 168 ? -38.901 -5.847 -20.962 1.00 44.94 168 TYR A C 1
ATOM 1389 O O . TYR A 1 168 ? -38.453 -4.999 -20.194 1.00 44.94 168 TYR A O 1
ATOM 1397 N N . ASN A 1 169 ? -39.899 -5.595 -21.802 1.00 46.69 169 ASN A N 1
ATOM 1398 C CA . ASN A 1 169 ? -40.685 -4.375 -21.759 1.00 46.69 169 ASN A CA 1
ATOM 1399 C C . ASN A 1 169 ? -41.507 -4.349 -20.455 1.00 46.69 169 ASN A C 1
ATOM 1401 O O . ASN A 1 169 ? -42.407 -5.167 -20.262 1.00 46.69 169 ASN A O 1
ATOM 1405 N N . ILE A 1 170 ? -41.202 -3.413 -19.554 1.00 46.69 170 ILE A N 1
ATOM 1406 C CA . ILE A 1 170 ? -41.982 -3.186 -18.330 1.00 46.69 170 ILE A CA 1
ATOM 1407 C C . ILE A 1 170 ? -43.273 -2.457 -18.729 1.00 46.69 170 ILE A C 1
ATOM 1409 O O . ILE A 1 170 ? -43.283 -1.237 -18.888 1.00 46.69 170 ILE A O 1
ATOM 1413 N N . TYR A 1 171 ? -44.367 -3.196 -18.926 1.00 42.34 171 TYR A N 1
ATOM 1414 C CA . TYR A 1 171 ? -45.646 -2.619 -19.363 1.00 42.34 171 TYR A CA 1
ATOM 1415 C C . TYR A 1 171 ? -46.543 -2.170 -18.195 1.00 42.34 171 TYR A C 1
ATOM 1417 O O . TYR A 1 171 ? -47.483 -1.396 -18.400 1.00 42.34 171 TYR A O 1
ATOM 1425 N N . SER A 1 172 ? -46.267 -2.632 -16.969 1.00 47.84 172 SER A N 1
ATOM 1426 C CA . SER A 1 172 ? -47.058 -2.340 -15.768 1.00 47.84 172 SER A CA 1
ATOM 1427 C C . SER A 1 172 ? -46.236 -2.495 -14.478 1.00 47.84 172 SER A C 1
ATOM 1429 O O . SER A 1 172 ? -45.346 -3.340 -14.397 1.00 47.84 172 SER A O 1
ATOM 1431 N N . ILE A 1 173 ? -46.593 -1.754 -13.415 1.00 41.34 173 ILE A N 1
ATOM 1432 C CA . ILE A 1 173 ? -46.083 -1.974 -12.041 1.00 41.34 173 ILE A CA 1
ATOM 1433 C C . ILE A 1 173 ? -46.234 -3.440 -11.592 1.00 41.34 173 ILE A C 1
ATOM 1435 O O . ILE A 1 173 ? -45.432 -3.925 -10.798 1.00 41.34 173 ILE A O 1
ATOM 1439 N N . SER A 1 174 ? -47.227 -4.172 -12.110 1.00 50.75 174 SER A N 1
ATOM 1440 C CA . SER A 1 174 ? -47.426 -5.596 -11.801 1.00 50.75 174 SER A CA 1
ATOM 1441 C C . SER A 1 174 ? -46.299 -6.513 -12.287 1.00 50.75 174 SER A C 1
ATOM 1443 O O . SER A 1 174 ? -46.201 -7.635 -11.793 1.00 50.75 174 SER A O 1
ATOM 1445 N N . ASP A 1 175 ? -45.460 -6.057 -13.222 1.00 57.03 175 ASP A N 1
ATOM 1446 C CA . ASP A 1 175 ? -44.369 -6.848 -13.810 1.00 57.03 175 ASP A CA 1
ATOM 1447 C C . ASP A 1 175 ? -43.040 -6.652 -13.066 1.00 57.03 175 ASP A C 1
ATOM 1449 O O . ASP A 1 175 ? -42.154 -7.501 -13.118 1.00 57.03 175 ASP A O 1
ATOM 1453 N N . ILE A 1 176 ? -42.929 -5.574 -12.289 1.00 53.75 176 ILE A N 1
ATOM 1454 C CA . ILE A 1 176 ? -41.749 -5.230 -11.489 1.00 53.75 176 ILE A CA 1
ATOM 1455 C C . ILE A 1 176 ? -41.412 -6.312 -10.438 1.00 53.75 176 ILE A C 1
ATOM 1457 O O . ILE A 1 176 ? -40.238 -6.660 -10.310 1.00 53.75 176 ILE A O 1
ATOM 1461 N N . PRO A 1 177 ? -42.383 -6.941 -9.740 1.00 50.78 177 PRO A N 1
ATOM 1462 C CA . PRO A 1 177 ? -42.100 -8.082 -8.871 1.00 50.78 177 PRO A CA 1
ATOM 1463 C C . PRO A 1 177 ? -41.439 -9.264 -9.591 1.00 50.78 177 PRO A C 1
ATOM 1465 O O . PRO A 1 177 ? -40.602 -9.927 -8.988 1.00 50.78 177 PRO A O 1
ATOM 1468 N N . LYS A 1 178 ? -41.756 -9.526 -10.870 1.00 54.38 178 LYS A N 1
ATOM 1469 C CA . LYS A 1 178 ? -41.100 -10.603 -11.636 1.00 54.38 178 LYS A CA 1
ATOM 1470 C C . LYS A 1 178 ? -39.627 -10.285 -11.886 1.00 54.38 178 LYS A C 1
ATOM 1472 O O . LYS A 1 178 ? -38.790 -11.156 -11.691 1.00 54.38 178 LYS A O 1
ATOM 1477 N N . VAL A 1 179 ? -39.314 -9.021 -12.186 1.00 54.47 179 VAL A N 1
ATOM 1478 C CA . VAL A 1 179 ? -37.934 -8.531 -12.342 1.00 54.47 179 VAL A CA 1
ATOM 1479 C C . VAL A 1 179 ? -37.131 -8.705 -11.045 1.00 54.47 179 VAL A C 1
ATOM 1481 O O . VAL A 1 179 ? -36.021 -9.219 -11.081 1.00 54.47 179 VAL A O 1
ATOM 1484 N N . PHE A 1 180 ? -37.691 -8.364 -9.880 1.00 50.59 180 PHE A N 1
ATOM 1485 C CA . PHE A 1 180 ? -36.985 -8.560 -8.604 1.00 50.59 180 PHE A CA 1
ATOM 1486 C C . PHE A 1 180 ? -36.811 -10.037 -8.220 1.00 50.59 180 PHE A C 1
ATOM 1488 O O . PHE A 1 180 ? -35.790 -10.396 -7.638 1.00 50.59 180 PHE A O 1
ATOM 1495 N N . THR A 1 181 ? -37.779 -10.892 -8.564 1.00 51.34 181 THR A N 1
ATOM 1496 C CA . THR A 1 181 ? -37.734 -12.327 -8.233 1.00 51.34 181 THR A CA 1
ATOM 1497 C C . THR A 1 181 ? -36.747 -13.093 -9.122 1.00 51.34 181 THR A C 1
ATOM 1499 O O . THR A 1 181 ? -36.069 -13.992 -8.636 1.00 51.34 181 THR A O 1
ATOM 1502 N N . GLU A 1 182 ? -36.623 -12.736 -10.405 1.00 47.72 182 GLU A N 1
ATOM 1503 C CA . GLU A 1 182 ? -35.738 -13.428 -11.358 1.00 47.72 182 GLU A CA 1
ATOM 1504 C C . GLU A 1 182 ? -34.268 -12.987 -11.271 1.00 47.72 182 GLU A C 1
ATOM 1506 O O . GLU A 1 182 ? -33.379 -13.784 -11.558 1.00 47.72 182 GLU A O 1
ATOM 1511 N N . VAL A 1 183 ? -33.983 -11.755 -10.831 1.00 47.25 183 VAL A N 1
ATOM 1512 C CA . VAL A 1 183 ? -32.603 -11.228 -10.757 1.00 47.25 183 VAL A CA 1
ATOM 1513 C C . VAL A 1 183 ? -31.913 -11.578 -9.424 1.00 47.25 183 VAL A C 1
ATOM 1515 O O . VAL A 1 183 ? -30.772 -11.196 -9.191 1.00 47.25 183 VAL A O 1
ATOM 1518 N N . ASN A 1 184 ? -32.563 -12.339 -8.533 1.00 42.81 184 ASN A N 1
ATOM 1519 C CA . ASN A 1 184 ? -32.009 -12.728 -7.225 1.00 42.81 184 ASN A CA 1
ATOM 1520 C C . ASN A 1 184 ? -31.550 -11.519 -6.367 1.00 42.81 184 ASN A C 1
ATOM 1522 O O . ASN A 1 184 ? -30.734 -11.657 -5.460 1.00 42.81 184 ASN A O 1
ATOM 1526 N N . LEU A 1 185 ? -32.099 -10.327 -6.640 1.00 50.62 185 LEU A N 1
ATOM 1527 C CA . LEU A 1 185 ? -31.808 -9.065 -5.941 1.00 50.62 185 LEU A CA 1
ATOM 1528 C C . LEU A 1 185 ? -32.580 -8.927 -4.619 1.00 50.62 185 LEU A C 1
ATOM 1530 O O . LEU A 1 185 ? -32.477 -7.913 -3.938 1.00 50.62 185 LEU A O 1
ATOM 1534 N N . LEU A 1 186 ? -33.366 -9.938 -4.237 1.00 50.44 186 LEU A N 1
ATOM 1535 C CA . LEU A 1 186 ? -34.270 -9.879 -3.086 1.00 50.44 186 LEU A CA 1
ATOM 1536 C C . LEU A 1 186 ? -33.562 -9.739 -1.732 1.00 50.44 186 LEU A C 1
ATOM 1538 O O . LEU A 1 186 ? -34.232 -9.430 -0.752 1.00 50.44 186 LEU A O 1
ATOM 1542 N N . SER A 1 187 ? -32.245 -9.956 -1.646 1.00 45.12 187 SER A N 1
ATOM 1543 C CA . SER A 1 187 ? -31.517 -9.726 -0.396 1.00 45.12 187 SER A CA 1
ATOM 1544 C C . SER A 1 187 ? -31.228 -8.247 -0.137 1.00 45.12 187 SER A C 1
ATOM 1546 O O . SER A 1 187 ? -31.175 -7.877 1.030 1.00 45.12 187 SER A O 1
ATOM 1548 N N . ASN A 1 188 ? -31.089 -7.419 -1.186 1.00 49.59 188 ASN A N 1
ATOM 1549 C CA . ASN A 1 188 ? -30.622 -6.033 -1.094 1.00 49.59 188 ASN A CA 1
ATOM 1550 C C . ASN A 1 188 ? -31.456 -5.125 -2.007 1.00 49.59 188 ASN A C 1
ATOM 1552 O O . ASN A 1 188 ? -31.295 -5.155 -3.228 1.00 49.59 188 ASN A O 1
ATOM 1556 N N . ILE A 1 189 ? -32.310 -4.276 -1.429 1.00 59.62 189 ILE A N 1
ATOM 1557 C CA . ILE A 1 189 ? -32.979 -3.218 -2.194 1.00 59.62 189 ILE A CA 1
ATOM 1558 C C . ILE A 1 189 ? -32.407 -1.865 -1.786 1.00 59.62 189 ILE A C 1
ATOM 1560 O O . ILE A 1 189 ? -32.579 -1.450 -0.640 1.00 59.62 189 ILE A O 1
ATOM 1564 N N . SER A 1 190 ? -31.752 -1.193 -2.736 1.00 54.03 190 SER A N 1
ATOM 1565 C CA . SER A 1 190 ? -31.169 0.134 -2.558 1.00 54.03 190 SER A CA 1
ATOM 1566 C C . SER A 1 190 ? -32.023 1.237 -3.169 1.00 54.03 190 SER A C 1
ATOM 1568 O O . SER A 1 190 ? -32.701 1.062 -4.187 1.00 54.03 190 SER A O 1
ATOM 1570 N N . GLY A 1 191 ? -32.008 2.396 -2.511 1.00 58.25 191 GLY A N 1
ATOM 1571 C CA . GLY A 1 191 ? -32.607 3.617 -3.024 1.00 58.25 191 GLY A CA 1
ATOM 1572 C C . GLY A 1 191 ? -34.121 3.554 -3.198 1.00 58.25 191 GLY A C 1
ATOM 1573 O O . GLY A 1 191 ? -34.625 4.236 -4.073 1.00 58.25 191 GLY A O 1
ATOM 1574 N N . LEU A 1 192 ? -34.880 2.785 -2.415 1.00 63.47 192 LEU A N 1
ATOM 1575 C CA . LEU A 1 192 ? -36.346 2.823 -2.496 1.00 63.47 192 LEU A CA 1
ATOM 1576 C C . LEU A 1 192 ? -36.904 4.136 -1.934 1.00 63.47 192 LEU A C 1
ATOM 1578 O O . LEU A 1 192 ? -36.540 4.576 -0.841 1.00 63.47 192 LEU A O 1
ATOM 1582 N N . CYS A 1 193 ? -37.847 4.748 -2.654 1.00 65.88 193 CYS A N 1
ATOM 1583 C CA . CYS A 1 193 ? -38.679 5.799 -2.084 1.00 65.88 193 CYS A CA 1
ATOM 1584 C C . CYS A 1 193 ? -39.668 5.179 -1.088 1.00 65.88 193 CYS A C 1
ATOM 1586 O O . CYS A 1 193 ? -40.394 4.238 -1.413 1.00 65.88 193 CYS A O 1
ATOM 1588 N N . ALA A 1 194 ? -39.702 5.723 0.124 1.00 65.81 194 ALA A N 1
ATOM 1589 C CA . ALA A 1 194 ? -40.450 5.133 1.220 1.00 65.81 194 ALA A CA 1
ATOM 1590 C C . ALA A 1 194 ? -41.974 5.066 1.011 1.00 65.81 194 ALA A C 1
ATOM 1592 O O . ALA A 1 194 ? -42.640 4.218 1.599 1.00 65.81 194 ALA A O 1
ATOM 1593 N N . ASP A 1 195 ? -42.514 5.888 0.106 1.00 70.25 195 ASP A N 1
ATOM 1594 C CA . ASP A 1 195 ? -43.930 5.875 -0.283 1.00 70.25 195 ASP A CA 1
ATOM 1595 C C . ASP A 1 195 ? -44.375 4.518 -0.887 1.00 70.25 195 ASP A C 1
ATOM 1597 O O . ASP A 1 195 ? -45.571 4.234 -0.974 1.00 70.25 195 ASP A O 1
ATOM 1601 N N . TYR A 1 196 ? -43.430 3.655 -1.290 1.00 70.88 196 TYR A N 1
ATOM 1602 C CA . TYR A 1 196 ? -43.703 2.320 -1.841 1.00 70.88 196 TYR A CA 1
ATOM 1603 C C . TYR A 1 196 ? -43.560 1.176 -0.827 1.00 70.88 196 TYR A C 1
ATOM 1605 O O . TYR A 1 196 ? -43.893 0.036 -1.160 1.00 70.88 196 TYR A O 1
ATOM 1613 N N . LEU A 1 197 ? -43.105 1.445 0.402 1.00 75.06 197 LEU A N 1
ATOM 1614 C CA . LEU A 1 197 ? -42.855 0.399 1.402 1.00 75.06 197 LEU A CA 1
ATOM 1615 C C . LEU A 1 197 ? -44.108 -0.426 1.749 1.00 75.06 197 LEU A C 1
ATOM 1617 O O . LEU A 1 197 ? -43.977 -1.651 1.788 1.00 75.06 197 LEU A O 1
ATOM 1621 N N . PRO A 1 198 ? -45.320 0.153 1.901 1.00 76.38 198 PRO A N 1
ATOM 1622 C CA . PRO A 1 198 ? -46.523 -0.642 2.169 1.00 76.38 198 PRO A CA 1
ATOM 1623 C C . PRO A 1 198 ? -46.847 -1.641 1.051 1.00 76.38 198 PRO A C 1
ATOM 1625 O O . PRO A 1 198 ? -47.172 -2.797 1.307 1.00 76.38 198 PRO A O 1
ATOM 1628 N N . GLN A 1 199 ? -46.673 -1.228 -0.209 1.00 77.62 199 GLN A N 1
ATOM 1629 C CA . GLN A 1 199 ? -46.962 -2.069 -1.378 1.00 77.62 199 GLN A CA 1
ATOM 1630 C C . GLN A 1 199 ? -45.982 -3.241 -1.510 1.00 77.62 199 GLN A C 1
ATOM 1632 O O . GLN A 1 199 ? -46.333 -4.287 -2.061 1.00 77.62 199 GLN A O 1
ATOM 1637 N N . ILE A 1 200 ? -44.755 -3.051 -1.025 1.00 73.00 200 ILE A N 1
ATOM 1638 C CA . ILE A 1 200 ? -43.709 -4.073 -0.973 1.00 73.00 200 ILE A CA 1
ATOM 1639 C C . ILE A 1 200 ? -43.969 -5.042 0.184 1.00 73.00 200 ILE A C 1
ATOM 1641 O O . ILE A 1 200 ? -43.902 -6.256 -0.001 1.00 73.00 200 ILE A O 1
ATOM 1645 N N . ALA A 1 201 ? -44.316 -4.517 1.356 1.00 69.62 201 ALA A N 1
ATOM 1646 C CA . ALA A 1 201 ? -44.571 -5.299 2.561 1.00 69.62 201 ALA A CA 1
ATOM 1647 C C . ALA A 1 201 ? -45.800 -6.212 2.457 1.00 69.62 201 ALA A C 1
ATOM 1649 O O . ALA A 1 201 ? -45.803 -7.315 3.003 1.00 69.62 201 ALA A O 1
ATOM 1650 N N . ASP A 1 202 ? -46.827 -5.783 1.715 1.00 71.56 202 ASP A N 1
ATOM 1651 C CA . ASP A 1 202 ? -48.024 -6.586 1.438 1.00 71.56 202 ASP A CA 1
ATOM 1652 C C . ASP A 1 202 ? -47.732 -7.817 0.559 1.00 71.56 202 ASP A C 1
ATOM 1654 O O . ASP A 1 202 ? -48.586 -8.694 0.386 1.00 71.56 202 ASP A O 1
ATOM 1658 N N . LYS A 1 203 ? -46.525 -7.923 -0.009 1.00 73.56 203 LYS A N 1
ATOM 1659 C CA . LYS A 1 203 ? -46.085 -9.109 -0.745 1.00 73.56 203 LYS A CA 1
ATOM 1660 C C . LYS A 1 203 ? -45.420 -10.113 0.189 1.00 73.56 203 LYS A C 1
ATOM 1662 O O . LYS A 1 203 ? -44.719 -9.756 1.129 1.00 73.56 203 LYS A O 1
ATOM 1667 N N . SER A 1 204 ? -45.584 -11.401 -0.121 1.00 69.00 204 SER A N 1
ATOM 1668 C CA . SER A 1 204 ? -45.037 -12.507 0.678 1.00 69.00 204 SER A CA 1
ATOM 1669 C C . SER A 1 204 ? -43.532 -12.392 0.937 1.00 69.00 204 SER A C 1
ATOM 1671 O O . SER A 1 204 ? -43.085 -12.757 2.015 1.00 69.00 204 SER A O 1
ATOM 1673 N N . TRP A 1 205 ? -42.773 -11.839 -0.013 1.00 70.81 205 TRP A N 1
ATOM 1674 C CA . TRP A 1 205 ? -41.322 -11.675 0.084 1.00 70.81 205 TRP A CA 1
ATOM 1675 C C . TRP A 1 205 ? -40.881 -10.498 0.964 1.00 70.81 205 TRP A C 1
ATOM 1677 O O . TRP A 1 205 ? -39.783 -10.543 1.510 1.00 70.81 205 TRP A O 1
ATOM 1687 N N . GLY A 1 206 ? -41.723 -9.476 1.174 1.00 73.12 206 GLY A N 1
ATOM 1688 C CA . GLY A 1 206 ? -41.386 -8.348 2.052 1.00 73.12 206 GLY A CA 1
ATOM 1689 C C . GLY A 1 206 ? -41.120 -8.795 3.494 1.00 73.12 206 GLY A C 1
ATOM 1690 O O . GLY A 1 206 ? -40.244 -8.262 4.166 1.00 73.12 206 GLY A O 1
ATOM 1691 N N . LYS A 1 207 ? -41.793 -9.860 3.948 1.00 77.31 207 LYS A N 1
ATOM 1692 C CA . LYS A 1 207 ? -41.592 -10.430 5.288 1.00 77.31 207 LYS A CA 1
ATOM 1693 C C . LYS A 1 207 ? -40.248 -11.135 5.468 1.00 77.31 207 LYS A C 1
ATOM 1695 O O . LYS A 1 207 ? -39.822 -11.274 6.611 1.00 77.31 207 LYS A O 1
ATOM 1700 N N . ASP A 1 208 ? -39.590 -11.554 4.391 1.00 82.81 208 ASP A N 1
ATOM 1701 C CA . ASP A 1 208 ? -38.317 -12.287 4.435 1.00 82.81 208 ASP A CA 1
ATOM 1702 C C . ASP A 1 208 ? -37.096 -11.384 4.195 1.00 82.81 208 ASP A C 1
ATOM 1704 O O . ASP A 1 208 ? -35.957 -11.849 4.285 1.00 82.81 208 ASP A O 1
ATOM 1708 N N . LEU A 1 209 ? -37.317 -10.092 3.925 1.00 84.12 209 LEU A N 1
ATOM 1709 C CA . LEU A 1 209 ? -36.256 -9.121 3.678 1.00 84.12 209 LEU A CA 1
ATOM 1710 C C . LEU A 1 209 ? -35.366 -8.954 4.922 1.00 84.12 209 LEU A C 1
ATOM 1712 O O . LEU A 1 209 ? -35.856 -8.651 6.012 1.00 84.12 209 LEU A O 1
ATOM 1716 N N . GLN A 1 210 ? -34.053 -9.141 4.751 1.00 86.81 210 GLN A N 1
ATOM 1717 C CA . GLN A 1 210 ? -33.066 -9.034 5.835 1.00 86.81 210 GLN A CA 1
ATOM 1718 C C . GLN A 1 210 ? -32.237 -7.749 5.770 1.00 86.81 210 GLN A C 1
ATOM 1720 O O . GLN A 1 210 ? -31.766 -7.307 6.819 1.00 86.81 210 GLN A O 1
ATOM 1725 N N . GLU A 1 211 ? -32.092 -7.136 4.593 1.00 88.62 211 GLU A N 1
ATOM 1726 C CA . GLU A 1 211 ? -31.343 -5.892 4.394 1.00 88.62 211 GLU A CA 1
ATOM 1727 C C . GLU A 1 211 ? -32.176 -4.895 3.571 1.00 88.62 211 GLU A C 1
ATOM 1729 O O . GLU A 1 211 ? -32.837 -5.267 2.601 1.00 88.62 211 GLU A O 1
ATOM 1734 N N . LEU A 1 212 ? -32.184 -3.626 3.979 1.00 87.94 212 LEU A N 1
ATOM 1735 C CA . LEU A 1 212 ? -32.950 -2.562 3.326 1.00 87.94 212 LEU A CA 1
ATOM 1736 C C . LEU A 1 212 ? -32.145 -1.264 3.330 1.00 87.94 212 LEU A C 1
ATOM 1738 O O . LEU A 1 212 ? -31.594 -0.892 4.362 1.00 87.94 212 LEU A O 1
ATOM 1742 N N . GLU A 1 213 ? -32.126 -0.556 2.203 1.00 87.19 213 GLU A N 1
ATOM 1743 C CA . GLU A 1 213 ? -31.493 0.755 2.070 1.00 87.19 213 GLU A CA 1
ATOM 1744 C C . GLU A 1 213 ? -32.503 1.793 1.556 1.00 87.19 213 GLU A C 1
ATOM 1746 O O . GLU A 1 213 ? -33.125 1.647 0.498 1.00 87.19 213 GLU A O 1
ATOM 1751 N N . LEU A 1 214 ? -32.693 2.849 2.345 1.00 84.69 214 LEU A N 1
ATOM 1752 C CA . LEU A 1 214 ? -33.682 3.901 2.125 1.00 84.69 214 LEU A CA 1
ATOM 1753 C C . LEU A 1 214 ? -32.987 5.218 1.810 1.00 84.69 214 LEU A C 1
ATOM 1755 O O . LEU A 1 214 ? -32.065 5.606 2.510 1.00 84.69 214 LEU A O 1
ATOM 1759 N N . GLY A 1 215 ? -33.464 5.935 0.792 1.00 76.56 215 GLY A N 1
ATOM 1760 C CA . GLY A 1 215 ? -32.851 7.205 0.384 1.00 76.56 215 GLY A CA 1
ATOM 1761 C C . GLY A 1 215 ? -33.460 8.471 0.999 1.00 76.56 215 GLY A C 1
ATOM 1762 O O . GLY A 1 215 ? -32.965 9.556 0.698 1.00 76.56 215 GLY A O 1
ATOM 1763 N N . ARG A 1 216 ? -34.585 8.372 1.733 1.00 73.56 216 ARG A N 1
ATOM 1764 C CA . ARG A 1 216 ? -35.304 9.505 2.359 1.00 73.56 216 ARG A CA 1
ATOM 1765 C C . ARG A 1 216 ? -36.122 9.074 3.579 1.00 73.56 216 ARG A C 1
ATOM 1767 O O . ARG A 1 216 ? -36.547 7.929 3.679 1.00 73.56 216 ARG A O 1
ATOM 1774 N N . GLU A 1 217 ? -36.429 10.050 4.429 1.00 65.81 217 GLU A N 1
ATOM 1775 C CA . GLU A 1 217 ? -37.037 9.903 5.761 1.00 65.81 217 GLU A CA 1
ATOM 1776 C C . GLU A 1 217 ? -38.536 9.536 5.816 1.00 65.81 217 GLU A C 1
ATOM 1778 O O . GLU A 1 217 ? -39.017 9.045 6.841 1.00 65.81 217 GLU A O 1
ATOM 1783 N N . LYS A 1 218 ? -39.324 9.778 4.757 1.00 68.00 218 LYS A N 1
ATOM 1784 C CA . LYS A 1 218 ? -40.782 9.540 4.830 1.00 68.00 218 LYS A CA 1
ATOM 1785 C C . LYS A 1 218 ? -41.083 8.077 5.195 1.00 68.00 218 LYS A C 1
ATOM 1787 O O . LYS A 1 218 ? -40.329 7.193 4.843 1.00 68.00 218 LYS A O 1
ATOM 1792 N N . GLY A 1 219 ? -42.157 7.802 5.938 1.00 67.06 219 GLY A N 1
ATOM 1793 C CA . GLY A 1 219 ? -42.629 6.427 6.193 1.00 67.06 219 GLY A CA 1
ATOM 1794 C C . GLY A 1 219 ? -41.810 5.546 7.157 1.00 67.06 219 GLY A C 1
ATOM 1795 O O . GLY A 1 219 ? -42.210 4.410 7.399 1.00 67.06 219 GLY A O 1
ATOM 1796 N N . LEU A 1 220 ? -40.719 6.031 7.770 1.00 76.56 220 LEU A N 1
ATOM 1797 C CA . LEU A 1 220 ? -39.883 5.203 8.665 1.00 76.56 220 LEU A CA 1
ATOM 1798 C C . LEU A 1 220 ? -40.634 4.604 9.871 1.00 76.56 220 LEU A C 1
ATOM 1800 O O . LEU A 1 220 ? -40.275 3.532 10.350 1.00 76.56 220 LEU A O 1
ATO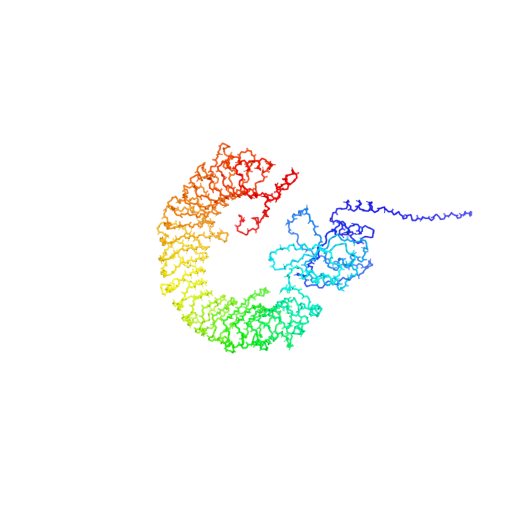M 1804 N N . HIS A 1 221 ? -41.694 5.261 10.349 1.00 78.06 221 HIS A N 1
ATOM 1805 C CA . HIS A 1 221 ? -42.492 4.798 11.490 1.00 78.06 221 HIS A CA 1
ATOM 1806 C C . HIS A 1 221 ? -43.263 3.493 11.222 1.00 78.06 221 HIS A C 1
ATOM 1808 O O . HIS A 1 221 ? -43.665 2.823 12.174 1.00 78.06 221 HIS A O 1
ATOM 1814 N N . GLU A 1 222 ? -43.457 3.112 9.956 1.00 79.88 222 GLU A N 1
ATOM 1815 C CA . GLU A 1 222 ? -44.160 1.879 9.580 1.00 79.88 222 GLU A CA 1
ATOM 1816 C C . GLU A 1 222 ? -43.216 0.673 9.440 1.00 79.88 222 GLU A C 1
ATOM 1818 O O . GLU A 1 222 ? -43.672 -0.471 9.507 1.00 79.88 222 GLU A O 1
ATOM 1823 N N . LEU A 1 223 ? -41.898 0.893 9.324 1.00 82.12 223 LEU A N 1
ATOM 1824 C CA . LEU A 1 223 ? -40.904 -0.164 9.085 1.00 82.12 223 LEU A CA 1
ATOM 1825 C C . LEU A 1 223 ? -41.019 -1.395 10.001 1.00 82.12 223 LEU A C 1
ATOM 1827 O O . LEU A 1 223 ? -40.925 -2.505 9.474 1.00 82.12 223 LEU A O 1
ATOM 1831 N N . PRO A 1 224 ? -41.252 -1.268 11.325 1.00 80.62 224 PRO A N 1
ATOM 1832 C CA . PRO A 1 224 ? -41.361 -2.432 12.206 1.00 80.62 224 PRO A CA 1
ATOM 1833 C C . PRO A 1 224 ? -42.496 -3.383 11.823 1.00 80.62 224 PRO A C 1
ATOM 1835 O O . PRO A 1 224 ? -42.377 -4.592 12.010 1.00 80.62 224 PRO A O 1
ATOM 1838 N N . HIS A 1 225 ? -43.599 -2.839 11.305 1.00 83.00 225 HIS A N 1
ATOM 1839 C CA . HIS A 1 225 ? -44.757 -3.623 10.884 1.00 83.00 225 HIS A CA 1
ATOM 1840 C C . HIS A 1 225 ? -44.552 -4.226 9.494 1.00 83.00 225 HIS A C 1
ATOM 1842 O O . HIS A 1 225 ? -45.002 -5.342 9.238 1.00 83.00 225 HIS A O 1
ATOM 1848 N N . LEU A 1 226 ? -43.857 -3.496 8.622 1.00 84.38 226 LEU A N 1
ATOM 1849 C CA . LEU A 1 226 ? -43.644 -3.869 7.229 1.00 84.38 226 LEU A CA 1
ATOM 1850 C C . LEU A 1 226 ? -42.542 -4.931 7.059 1.00 84.38 226 LEU A C 1
ATOM 1852 O O . LEU A 1 226 ? -42.693 -5.839 6.244 1.00 84.38 226 LEU A O 1
ATOM 1856 N N . PHE A 1 227 ? -41.474 -4.867 7.862 1.00 88.12 227 PHE A N 1
ATOM 1857 C CA . PHE A 1 227 ? -40.285 -5.721 7.722 1.00 88.12 227 PHE A CA 1
ATOM 1858 C C . PHE A 1 227 ? -39.849 -6.327 9.071 1.00 88.12 227 PHE A C 1
ATOM 1860 O O . PHE A 1 227 ? -38.802 -5.973 9.618 1.00 88.12 227 PHE A O 1
ATOM 1867 N N . PRO A 1 228 ? -40.622 -7.272 9.641 1.00 85.88 228 PRO A N 1
ATOM 1868 C CA . PRO A 1 228 ? -40.371 -7.806 10.985 1.00 85.88 228 PRO A CA 1
ATOM 1869 C C . PRO A 1 228 ? -39.084 -8.645 11.110 1.00 85.88 228 PRO A C 1
ATOM 1871 O O . PRO A 1 228 ? -38.646 -8.928 12.226 1.00 85.88 228 PRO A O 1
ATOM 1874 N N . ASN A 1 229 ? -38.490 -9.074 9.990 1.00 89.06 229 ASN A N 1
ATOM 1875 C CA . ASN A 1 229 ? -37.264 -9.880 9.945 1.00 89.06 229 ASN A CA 1
ATOM 1876 C C . ASN A 1 229 ? -36.021 -9.097 9.496 1.00 89.06 229 ASN A C 1
ATOM 1878 O O . ASN A 1 229 ? -34.966 -9.706 9.303 1.00 89.06 229 ASN A O 1
ATOM 1882 N N . LEU A 1 230 ? -36.131 -7.774 9.364 1.00 90.94 230 LEU A N 1
ATOM 1883 C CA . LEU A 1 230 ? -35.025 -6.929 8.940 1.00 90.94 230 LEU A CA 1
ATOM 1884 C C . LEU A 1 230 ? -33.886 -6.965 9.968 1.00 90.94 230 LEU A C 1
ATOM 1886 O O . LEU A 1 230 ? -34.106 -6.717 11.155 1.00 90.94 230 LEU A O 1
ATOM 1890 N N . LYS A 1 231 ? -32.671 -7.261 9.499 1.00 91.12 231 LYS A N 1
ATOM 1891 C CA . LYS A 1 231 ? -31.447 -7.326 10.310 1.00 91.12 231 LYS A CA 1
ATOM 1892 C C . LYS A 1 231 ? -30.503 -6.164 10.040 1.00 91.12 231 LYS A C 1
ATOM 1894 O O . LYS A 1 231 ? -29.819 -5.739 10.966 1.00 91.12 231 LYS A O 1
ATOM 1899 N N . LYS A 1 232 ? -30.465 -5.648 8.810 1.00 91.50 232 LYS A N 1
ATOM 1900 C CA . LYS A 1 232 ? -29.656 -4.486 8.438 1.00 91.50 232 LYS A CA 1
ATOM 1901 C C . LYS A 1 232 ? -30.521 -3.409 7.806 1.00 91.50 232 LYS A C 1
ATOM 1903 O O . LYS A 1 232 ? -31.336 -3.696 6.932 1.00 91.50 232 LYS A O 1
ATOM 1908 N N . LEU A 1 233 ? -30.322 -2.175 8.237 1.00 91.88 233 LEU A N 1
ATOM 1909 C CA . LEU A 1 233 ? -31.013 -1.019 7.690 1.00 91.88 233 LEU A CA 1
ATOM 1910 C C . LEU A 1 233 ? -29.992 0.073 7.408 1.00 91.88 233 LEU A C 1
ATOM 1912 O O . LEU A 1 233 ? -29.279 0.490 8.319 1.00 91.88 233 LEU A O 1
ATOM 1916 N N . ARG A 1 234 ? -29.952 0.542 6.163 1.00 90.44 234 ARG A N 1
ATOM 1917 C CA . ARG A 1 234 ? -29.242 1.755 5.773 1.00 90.44 234 ARG A CA 1
ATOM 1918 C C . ARG A 1 234 ? -30.244 2.859 5.460 1.00 90.44 234 ARG A C 1
ATOM 1920 O O . ARG A 1 234 ? -31.227 2.619 4.763 1.00 90.44 234 ARG A O 1
ATOM 1927 N N . ILE A 1 235 ? -30.016 4.060 5.971 1.00 87.88 235 ILE A N 1
ATOM 1928 C CA . ILE A 1 235 ? -30.834 5.231 5.662 1.00 87.88 235 ILE A CA 1
ATOM 1929 C C . ILE A 1 235 ? -29.906 6.350 5.224 1.00 87.88 235 ILE A C 1
ATOM 1931 O O . ILE A 1 235 ? -29.170 6.888 6.042 1.00 87.88 235 ILE A O 1
ATOM 1935 N N . ASP A 1 236 ? -29.963 6.720 3.954 1.00 82.56 236 ASP A N 1
ATOM 1936 C CA . ASP A 1 236 ? -29.244 7.870 3.431 1.00 82.56 236 ASP A CA 1
ATOM 1937 C C . ASP A 1 236 ? -30.124 9.131 3.487 1.00 82.56 236 ASP A C 1
ATOM 1939 O O . ASP A 1 236 ? -31.336 9.073 3.265 1.00 82.56 236 ASP A O 1
ATOM 1943 N N . ASN A 1 237 ? -29.500 10.289 3.726 1.00 76.56 237 ASN A N 1
ATOM 1944 C CA . ASN A 1 237 ? -30.111 11.623 3.640 1.00 76.56 237 ASN A CA 1
ATOM 1945 C C . ASN A 1 237 ? -31.359 11.829 4.522 1.00 76.56 237 ASN A C 1
ATOM 1947 O O . ASN A 1 237 ? -32.397 12.308 4.056 1.00 76.56 237 ASN A O 1
ATOM 1951 N N . LEU A 1 238 ? -31.262 11.503 5.810 1.00 79.00 238 LEU A N 1
ATOM 1952 C CA . LEU A 1 238 ? -32.215 11.981 6.815 1.00 79.00 238 LEU A CA 1
ATOM 1953 C C . LEU A 1 238 ? -32.047 13.501 6.971 1.00 79.00 238 LEU A C 1
ATOM 1955 O O . LEU A 1 238 ? -31.047 13.942 7.524 1.00 79.00 238 LEU A O 1
ATOM 1959 N N . GLU A 1 239 ? -32.977 14.306 6.446 1.00 72.44 239 GLU A N 1
ATOM 1960 C CA . GLU A 1 239 ? -32.861 15.777 6.448 1.00 72.44 239 GLU A CA 1
ATOM 1961 C C . GLU A 1 239 ? -32.871 16.340 7.873 1.00 72.44 239 GLU A C 1
ATOM 1963 O O . GLU A 1 239 ? -32.033 17.179 8.207 1.00 72.44 239 GLU A O 1
ATOM 1968 N N . SER A 1 240 ? -33.777 15.858 8.727 1.00 68.19 240 SER A N 1
ATOM 1969 C CA . SER A 1 240 ? -33.769 16.189 10.148 1.00 68.19 240 SER A CA 1
ATOM 1970 C C . SER A 1 240 ? -34.473 15.123 10.970 1.00 68.19 240 SER A C 1
ATOM 1972 O O . SER A 1 240 ? -35.640 14.818 10.768 1.00 68.19 240 SER A O 1
ATOM 1974 N N . LEU A 1 241 ? -33.785 14.592 11.975 1.00 63.06 241 LEU A N 1
ATOM 1975 C CA . LEU A 1 241 ? -34.418 13.723 12.960 1.00 63.06 241 LEU A CA 1
ATOM 1976 C C . LEU A 1 241 ? -35.164 14.583 13.986 1.00 63.06 241 LEU A C 1
ATOM 1978 O O . LEU A 1 241 ? -34.606 14.982 15.010 1.00 63.06 241 LEU A O 1
ATOM 1982 N N . GLY A 1 242 ? -36.428 14.901 13.684 1.00 58.84 242 GLY A N 1
ATOM 1983 C CA . GLY A 1 242 ? -37.327 15.556 14.636 1.00 58.84 242 GLY A CA 1
ATOM 1984 C C . GLY A 1 242 ? -37.534 14.704 15.897 1.00 58.84 242 GLY A C 1
ATOM 1985 O O . GLY A 1 242 ? -37.342 13.493 15.874 1.00 58.84 242 GLY A O 1
ATOM 1986 N N . VAL A 1 243 ? -37.985 15.321 16.998 1.00 49.75 243 VAL A N 1
ATOM 1987 C CA . VAL A 1 243 ? -38.152 14.741 18.362 1.00 49.75 243 VAL A CA 1
ATOM 1988 C C . VAL A 1 243 ? -39.089 13.502 18.453 1.00 49.75 243 VAL A C 1
ATOM 1990 O O . VAL A 1 243 ? -39.409 13.018 19.539 1.00 49.75 243 VAL A O 1
ATOM 1993 N N . GLY A 1 244 ? -39.549 12.945 17.333 1.00 58.69 244 GLY A N 1
ATOM 1994 C CA . GLY A 1 244 ? -40.303 11.697 17.282 1.00 58.69 244 GLY A CA 1
ATOM 1995 C C . GLY A 1 244 ? -39.407 10.471 17.469 1.00 58.69 244 GLY A C 1
ATOM 1996 O O . GLY A 1 244 ? -38.341 10.352 16.876 1.00 58.69 244 GLY A O 1
ATOM 1997 N N . THR A 1 245 ? -39.860 9.512 18.274 1.00 61.22 245 THR A N 1
ATOM 1998 C CA . THR A 1 245 ? -39.222 8.195 18.371 1.00 61.22 245 THR A CA 1
ATOM 1999 C C . THR A 1 245 ? -39.404 7.486 17.030 1.00 61.22 245 THR A C 1
ATOM 2001 O O . THR A 1 245 ? -40.491 6.974 16.746 1.00 61.22 245 THR A O 1
ATOM 2004 N N . LEU A 1 246 ? -38.358 7.432 16.195 1.00 71.38 246 LEU A N 1
ATOM 2005 C CA . LEU A 1 246 ? -38.283 6.377 15.185 1.00 71.38 246 LEU A CA 1
ATOM 2006 C C . LEU A 1 246 ? -38.516 5.050 15.908 1.00 71.38 246 LEU A C 1
ATOM 2008 O O . LEU A 1 246 ? -38.104 4.903 17.057 1.00 71.38 246 LEU A O 1
ATOM 2012 N N . ARG A 1 247 ? -39.215 4.113 15.271 1.00 78.81 247 ARG A N 1
ATOM 2013 C CA . ARG A 1 247 ? -39.333 2.736 15.748 1.00 78.81 247 ARG A CA 1
ATOM 2014 C C . ARG A 1 247 ? -38.681 1.861 14.696 1.00 78.81 247 ARG A C 1
ATOM 2016 O O . ARG A 1 247 ? -39.115 1.893 13.549 1.00 78.81 247 ARG A O 1
ATOM 2023 N N . PHE A 1 248 ? -37.669 1.089 15.074 1.00 85.12 248 PHE A N 1
ATOM 2024 C CA . PHE A 1 248 ? -37.071 0.097 14.181 1.00 85.12 248 PHE A CA 1
ATOM 2025 C C . PHE A 1 248 ? -37.554 -1.325 14.507 1.00 85.12 248 PHE A C 1
ATOM 2027 O O . PHE A 1 248 ? -38.071 -1.568 15.603 1.00 85.12 248 PHE A O 1
ATOM 2034 N N . PRO A 1 249 ? -37.437 -2.270 13.556 1.00 85.50 249 PRO A N 1
ATOM 2035 C CA . PRO A 1 249 ? -37.724 -3.678 13.802 1.00 85.50 249 PRO A CA 1
ATOM 2036 C C . PRO A 1 249 ? -36.917 -4.215 14.990 1.00 85.50 249 PRO A C 1
ATOM 2038 O O . PRO A 1 249 ? -35.722 -3.956 15.106 1.00 85.50 249 PRO A O 1
ATOM 2041 N N . SER A 1 250 ? -37.547 -5.013 15.855 1.00 85.56 250 SER A N 1
ATOM 2042 C CA . SER A 1 250 ? -36.888 -5.532 17.063 1.00 85.56 250 SER A CA 1
ATOM 2043 C C . SER A 1 250 ? -35.712 -6.462 16.766 1.00 85.56 250 SER A C 1
ATOM 2045 O O . SER A 1 250 ? -34.859 -6.628 17.625 1.00 85.56 250 SER A O 1
ATOM 2047 N N . LYS A 1 251 ? -35.647 -7.065 15.570 1.00 89.62 251 LYS A N 1
ATOM 2048 C CA . LYS A 1 251 ? -34.556 -7.950 15.124 1.00 89.62 251 LYS A CA 1
ATOM 2049 C C . LYS A 1 251 ? -33.398 -7.217 14.435 1.00 89.62 251 LYS A C 1
ATOM 2051 O O . LYS A 1 251 ? -32.501 -7.885 13.922 1.00 89.62 251 LYS A O 1
ATOM 2056 N N . LEU A 1 252 ? -33.423 -5.884 14.391 1.00 90.56 252 LEU A N 1
ATOM 2057 C CA . LEU A 1 252 ? -32.378 -5.105 13.739 1.00 90.56 252 LEU A CA 1
ATOM 2058 C C . LEU A 1 252 ? -31.046 -5.278 14.484 1.00 90.56 252 LEU A C 1
ATOM 2060 O O . LEU A 1 252 ? -30.980 -5.043 15.686 1.00 90.56 252 LEU A O 1
ATOM 2064 N N . GLN A 1 253 ? -30.007 -5.692 13.759 1.00 91.69 253 GLN A N 1
ATOM 2065 C CA . GLN A 1 253 ? -28.654 -5.950 14.269 1.00 91.69 253 GLN A CA 1
ATOM 2066 C C . GLN A 1 253 ? -27.655 -4.874 13.837 1.00 91.69 253 GLN A C 1
ATOM 2068 O O . GLN A 1 253 ? -26.733 -4.562 14.586 1.00 91.69 253 GLN A O 1
ATOM 2073 N N . CYS A 1 254 ? -27.850 -4.297 12.649 1.00 92.56 254 CYS A N 1
ATOM 2074 C CA . CYS A 1 254 ? -27.000 -3.254 12.086 1.00 92.56 254 CYS A CA 1
ATOM 2075 C C . CYS A 1 254 ? -27.854 -2.079 11.600 1.00 92.56 254 CYS A C 1
ATOM 2077 O O . CYS A 1 254 ? -28.818 -2.270 10.849 1.00 92.56 254 CYS A O 1
ATOM 2079 N N . LEU A 1 255 ? -27.491 -0.869 12.012 1.00 92.06 255 LEU A N 1
ATOM 2080 C CA . LEU A 1 255 ? -28.132 0.370 11.585 1.00 92.06 255 LEU A CA 1
ATOM 2081 C C . LEU A 1 255 ? -27.061 1.319 11.049 1.00 92.06 255 LEU A C 1
ATOM 2083 O O . LEU A 1 255 ? -26.193 1.740 11.806 1.00 92.06 255 LEU A O 1
ATOM 2087 N N . ASN A 1 256 ? -27.132 1.646 9.760 1.00 91.25 256 ASN A N 1
ATOM 2088 C CA . ASN A 1 256 ? -26.305 2.659 9.114 1.00 91.25 256 ASN A CA 1
ATOM 2089 C C . ASN A 1 256 ? -27.180 3.866 8.762 1.00 91.25 256 ASN A C 1
ATOM 2091 O O . ASN A 1 256 ? -28.162 3.719 8.038 1.00 91.25 256 ASN A O 1
ATOM 2095 N N . ILE A 1 257 ? -26.871 5.049 9.275 1.00 89.31 257 ILE A N 1
ATOM 2096 C CA . ILE A 1 257 ? -27.652 6.255 8.999 1.00 89.31 257 ILE A CA 1
ATOM 2097 C C . ILE A 1 257 ? -26.756 7.388 8.520 1.00 89.31 257 ILE A C 1
ATOM 2099 O O . ILE A 1 257 ? -25.699 7.625 9.082 1.00 89.31 257 ILE A O 1
ATOM 2103 N N . ARG A 1 258 ? -27.212 8.145 7.530 1.00 86.06 258 ARG A N 1
ATOM 2104 C CA . ARG A 1 258 ? -26.652 9.439 7.153 1.00 86.06 258 ARG A CA 1
ATOM 2105 C C . ARG A 1 258 ? -27.687 10.508 7.447 1.00 86.06 258 ARG A C 1
ATOM 2107 O O . ARG A 1 258 ? -28.740 10.539 6.811 1.00 86.06 258 ARG A O 1
ATOM 2114 N N . VAL A 1 259 ? -27.402 11.364 8.414 1.00 82.81 259 VAL A N 1
ATOM 2115 C CA . VAL A 1 259 ? -28.326 12.374 8.922 1.00 82.81 259 VAL A CA 1
ATOM 2116 C C . VAL A 1 259 ? -27.732 13.755 8.734 1.00 82.81 259 VAL A C 1
ATOM 2118 O O . VAL A 1 259 ? -26.610 13.987 9.143 1.00 82.81 259 VAL A O 1
ATOM 2121 N N . GLY A 1 260 ? -28.481 14.679 8.141 1.00 79.69 260 GLY A N 1
ATOM 2122 C CA . GLY A 1 260 ? -28.082 16.071 7.973 1.00 79.69 260 GLY A CA 1
ATOM 2123 C C . GLY A 1 260 ? -28.099 16.859 9.281 1.00 79.69 260 GLY A C 1
ATOM 2124 O O . GLY A 1 260 ? -27.175 17.625 9.512 1.00 79.69 260 GLY A O 1
ATOM 2125 N N . HIS A 1 261 ? -29.114 16.658 10.129 1.00 78.00 261 HIS A N 1
ATOM 2126 C CA . HIS A 1 261 ? -29.266 17.317 11.435 1.00 78.00 261 HIS A CA 1
ATOM 2127 C C . HIS A 1 261 ? -29.902 16.365 12.464 1.00 78.00 261 HIS A C 1
ATOM 2129 O O . HIS A 1 261 ? -30.937 15.749 12.185 1.00 78.00 261 HIS A O 1
ATOM 2135 N N . ILE A 1 262 ? -29.296 16.225 13.651 1.00 73.50 262 ILE A N 1
ATOM 2136 C CA . ILE A 1 262 ? -29.814 15.378 14.741 1.00 73.50 262 ILE A CA 1
ATOM 2137 C C . ILE A 1 262 ? -30.118 16.233 15.971 1.00 73.50 262 ILE A C 1
ATOM 2139 O O . ILE A 1 262 ? -29.215 16.739 16.631 1.00 73.50 262 ILE A O 1
ATOM 2143 N N . GLU A 1 263 ? -31.394 16.322 16.360 1.00 74.38 263 GLU A N 1
ATOM 2144 C CA . GLU A 1 263 ? -31.752 16.898 17.662 1.00 74.38 263 GLU A CA 1
ATOM 2145 C C . GLU A 1 263 ? -31.596 15.903 18.813 1.00 74.38 263 GLU A C 1
ATOM 2147 O O . GLU A 1 263 ? -31.130 16.262 19.898 1.00 74.38 263 GLU A O 1
ATOM 2152 N N . ARG A 1 264 ? -32.029 14.659 18.592 1.00 75.94 264 ARG A N 1
ATOM 2153 C CA . ARG A 1 264 ? -31.937 13.555 19.548 1.00 75.94 264 ARG A CA 1
ATOM 2154 C C . ARG A 1 264 ? -32.053 12.232 18.802 1.00 75.94 264 ARG A C 1
ATOM 2156 O O . ARG A 1 264 ? -33.016 12.029 18.070 1.00 75.94 264 ARG A O 1
ATOM 2163 N N . LEU A 1 265 ? -31.127 11.310 19.055 1.00 80.19 265 LEU A N 1
ATOM 2164 C CA . LEU A 1 265 ? -31.197 9.944 18.543 1.00 80.19 265 LEU A CA 1
ATOM 2165 C C . LEU A 1 265 ? -31.127 8.951 19.701 1.00 80.19 265 LEU A C 1
ATOM 2167 O O . LEU A 1 265 ? -30.069 8.672 20.254 1.00 80.19 265 LEU A O 1
ATOM 2171 N N . ASP A 1 266 ? -32.278 8.413 20.075 1.00 82.69 266 ASP A N 1
ATOM 2172 C CA . ASP A 1 266 ? -32.379 7.403 21.121 1.00 82.69 266 ASP A CA 1
ATOM 2173 C C . ASP A 1 266 ? -32.656 6.052 20.461 1.00 82.69 266 ASP A C 1
ATOM 2175 O O . ASP A 1 266 ? -33.783 5.793 20.053 1.00 82.69 266 ASP A O 1
ATOM 2179 N N . VAL A 1 267 ? -31.626 5.216 20.303 1.00 83.50 267 VAL A N 1
ATOM 2180 C CA . VAL A 1 267 ? -31.741 3.839 19.785 1.00 83.50 267 VAL A CA 1
ATOM 2181 C C . VAL A 1 267 ? -31.612 2.800 20.903 1.00 83.50 267 VAL A C 1
ATOM 2183 O O . VAL A 1 267 ? -31.495 1.607 20.637 1.00 83.50 267 VAL A O 1
ATOM 2186 N N . SER A 1 268 ? -31.683 3.234 22.167 1.00 81.81 268 SER A N 1
ATOM 2187 C CA . SER A 1 268 ? -31.499 2.370 23.340 1.00 81.81 268 SER A CA 1
ATOM 2188 C C . SER A 1 268 ? -32.552 1.275 23.494 1.00 81.81 268 SER A C 1
ATOM 2190 O O . SER A 1 268 ? -32.301 0.280 24.163 1.00 81.81 268 SER A O 1
ATOM 2192 N N . TYR A 1 269 ? -33.705 1.425 22.841 1.00 82.06 269 TYR A N 1
ATOM 2193 C CA . TYR A 1 269 ? -34.782 0.437 22.840 1.00 82.06 269 TYR A CA 1
ATOM 2194 C C . TYR A 1 269 ? -34.552 -0.731 21.856 1.00 82.06 269 TYR A C 1
ATOM 2196 O O . TYR A 1 269 ? -35.389 -1.631 21.773 1.00 82.06 269 TYR A O 1
ATOM 2204 N N . LEU A 1 270 ? -33.464 -0.716 21.072 1.00 85.06 270 LEU A N 1
ATOM 2205 C CA . LEU A 1 270 ? -33.118 -1.779 20.125 1.00 85.06 270 LEU A CA 1
ATOM 2206 C C . LEU A 1 270 ? -32.207 -2.836 20.755 1.00 85.06 270 LEU A C 1
ATOM 2208 O O . LEU A 1 270 ? -31.025 -2.908 20.438 1.00 85.06 270 LEU A O 1
ATOM 2212 N N . ASP A 1 271 ? -32.760 -3.701 21.603 1.00 86.19 271 ASP A N 1
ATOM 2213 C CA . ASP A 1 271 ? -31.982 -4.693 22.368 1.00 86.19 271 ASP A CA 1
ATOM 2214 C C . ASP A 1 271 ? -31.074 -5.610 21.518 1.00 86.19 271 ASP A C 1
ATOM 2216 O O . ASP A 1 271 ? -30.075 -6.118 22.023 1.00 86.19 271 ASP A O 1
ATOM 2220 N N . ASN A 1 272 ? -31.401 -5.824 20.236 1.00 87.75 272 ASN A N 1
ATOM 2221 C CA . ASN A 1 272 ? -30.635 -6.681 19.322 1.00 87.75 272 ASN A CA 1
ATOM 2222 C C . ASN A 1 272 ? -29.613 -5.932 18.449 1.00 87.75 272 ASN A C 1
ATOM 2224 O O . ASN A 1 272 ? -28.916 -6.581 17.666 1.00 87.75 272 ASN A O 1
ATOM 2228 N N . LEU A 1 273 ? -29.523 -4.601 18.546 1.00 90.62 273 LEU A N 1
ATOM 2229 C CA . LEU A 1 273 ? -28.595 -3.812 17.741 1.00 90.62 273 LEU A CA 1
ATOM 2230 C C . LEU A 1 273 ? -27.166 -4.000 18.264 1.00 90.62 273 LEU A C 1
ATOM 2232 O O . LEU A 1 273 ? -26.827 -3.545 19.355 1.00 90.62 273 LEU A O 1
ATOM 2236 N N . THR A 1 274 ? -26.326 -4.651 17.464 1.00 90.75 274 THR A N 1
ATOM 2237 C CA . THR A 1 274 ? -24.920 -4.928 17.789 1.00 90.75 274 THR A CA 1
ATOM 2238 C C . THR A 1 274 ? -23.962 -3.958 17.104 1.00 90.75 274 THR A C 1
ATOM 2240 O O . THR A 1 274 ? -22.868 -3.732 17.613 1.00 90.75 274 THR A O 1
ATOM 2243 N N . GLU A 1 275 ? -24.360 -3.367 15.975 1.00 92.62 275 GLU A N 1
ATOM 2244 C CA . GLU A 1 275 ? -23.553 -2.419 15.203 1.00 92.62 275 GLU A CA 1
ATOM 2245 C C . GLU A 1 275 ? -24.360 -1.174 14.833 1.00 92.62 275 GLU A C 1
ATOM 2247 O O . GLU A 1 275 ? -25.481 -1.256 14.323 1.00 92.62 275 GLU A O 1
ATOM 2252 N N . PHE A 1 276 ? -23.760 -0.012 15.055 1.00 91.12 276 PHE A N 1
ATOM 2253 C CA . PHE A 1 276 ? -24.320 1.274 14.685 1.00 91.12 276 PHE A CA 1
ATOM 2254 C C . PHE A 1 276 ? -23.284 2.094 13.917 1.00 91.12 276 PHE A C 1
ATOM 2256 O O . PHE A 1 276 ? -22.178 2.321 14.403 1.00 91.12 276 PHE A O 1
ATOM 2263 N N . VAL A 1 277 ? -23.646 2.543 12.720 1.00 91.00 277 VAL A N 1
ATOM 2264 C CA . VAL A 1 277 ? -22.843 3.435 11.884 1.00 91.00 277 VAL A CA 1
ATOM 2265 C C . VAL A 1 277 ? -23.661 4.693 11.637 1.00 91.00 277 VAL A C 1
ATOM 2267 O O . VAL A 1 277 ? -24.807 4.605 11.202 1.00 91.00 277 VAL A O 1
ATOM 2270 N N . ALA A 1 278 ? -23.104 5.864 11.912 1.00 87.81 278 ALA A N 1
ATOM 2271 C CA . ALA A 1 278 ? -23.763 7.123 11.611 1.00 87.81 278 ALA A CA 1
ATOM 2272 C C . ALA A 1 278 ? -22.816 8.096 10.926 1.00 87.81 278 ALA A C 1
ATOM 2274 O O . ALA A 1 278 ? -21.721 8.333 11.414 1.00 87.81 278 ALA A O 1
ATOM 2275 N N . GLU A 1 279 ? -23.270 8.700 9.838 1.00 86.50 279 GLU A N 1
ATOM 2276 C CA . GLU A 1 279 ? -22.713 9.917 9.269 1.00 86.50 279 GLU A CA 1
ATOM 2277 C C . GLU A 1 279 ? -23.631 11.080 9.657 1.00 86.50 279 GLU A C 1
ATOM 2279 O O . GLU A 1 279 ? -24.808 11.099 9.308 1.00 86.50 279 GLU A O 1
ATOM 2284 N N . ILE A 1 280 ? -23.124 12.018 10.444 1.00 82.62 280 ILE A N 1
ATOM 2285 C CA . ILE A 1 280 ? -23.870 13.096 11.086 1.00 82.62 280 ILE A CA 1
ATOM 2286 C C . ILE A 1 280 ? -23.374 14.416 10.497 1.00 82.62 280 ILE A C 1
ATOM 2288 O O . ILE A 1 280 ? -22.200 14.756 10.617 1.00 82.62 280 ILE A O 1
ATOM 2292 N N . GLY A 1 281 ? -24.271 15.144 9.844 1.00 75.69 281 GLY A N 1
ATOM 2293 C CA . GLY A 1 281 ? -24.061 16.475 9.293 1.00 75.69 281 GLY A CA 1
ATOM 2294 C C . GLY A 1 281 ? -24.320 17.597 10.303 1.00 75.69 281 GLY A C 1
ATOM 2295 O O . GLY A 1 281 ? -24.491 17.351 11.495 1.00 75.69 281 GLY A O 1
ATOM 2296 N N . TYR A 1 282 ? -24.326 18.830 9.780 1.00 63.56 282 TYR A N 1
ATOM 2297 C CA . TYR A 1 282 ? -24.634 20.114 10.424 1.00 63.56 282 TYR A CA 1
ATOM 2298 C C . TYR A 1 282 ? -25.294 20.011 11.823 1.00 63.56 282 TYR A C 1
ATOM 2300 O O . TYR A 1 282 ? -26.468 19.670 11.919 1.00 63.56 282 TYR A O 1
ATOM 2308 N N . ASP A 1 283 ? -24.561 20.422 12.875 1.00 64.81 283 ASP A N 1
ATOM 2309 C CA . ASP A 1 283 ? -24.972 20.538 14.302 1.00 64.81 283 ASP A CA 1
ATOM 2310 C C . ASP A 1 283 ? -24.647 19.325 15.209 1.00 64.81 283 ASP A C 1
ATOM 2312 O O . ASP A 1 283 ? -25.527 18.644 15.736 1.00 64.81 283 ASP A O 1
ATOM 2316 N N . SER A 1 284 ? -23.352 19.076 15.455 1.00 57.50 284 SER A N 1
ATOM 2317 C CA . SER A 1 284 ? -22.881 18.004 16.351 1.00 57.50 284 SER A CA 1
ATOM 2318 C C . SER A 1 284 ? -22.918 18.350 17.848 1.00 57.50 284 SER A C 1
ATOM 2320 O O . SER A 1 284 ? -22.496 17.532 18.664 1.00 57.50 284 SER A O 1
ATOM 2322 N N . ASN A 1 285 ? -23.448 19.512 18.249 1.00 63.12 285 ASN A N 1
ATOM 2323 C CA . ASN A 1 285 ? -23.515 19.944 19.658 1.00 63.12 285 ASN A CA 1
ATOM 2324 C C . ASN A 1 285 ? -24.537 19.146 20.497 1.00 63.12 285 ASN A C 1
ATOM 2326 O O . ASN A 1 285 ? -24.990 19.605 21.541 1.00 63.12 285 ASN A O 1
ATOM 2330 N N . LYS A 1 286 ? -24.981 17.986 20.000 1.00 69.62 286 LYS A N 1
ATOM 2331 C CA . LYS A 1 286 ? -26.033 17.145 20.585 1.00 69.62 286 LYS A CA 1
ATOM 2332 C C . LYS A 1 286 ? -25.669 15.657 20.597 1.00 69.62 286 LYS A C 1
ATOM 2334 O O . LYS A 1 286 ? -26.552 14.803 20.709 1.00 69.62 286 LYS A O 1
ATOM 2339 N N . LEU A 1 287 ? -24.384 15.319 20.451 1.00 69.69 287 LEU A N 1
ATOM 2340 C CA . LEU A 1 287 ? -23.913 13.931 20.551 1.00 69.69 287 LEU A CA 1
ATOM 2341 C C . LEU A 1 287 ? -24.163 13.338 21.951 1.00 69.69 287 LEU A C 1
ATOM 2343 O O . LEU A 1 287 ? -24.402 12.138 22.076 1.00 69.69 287 LEU A O 1
ATOM 2347 N N . ASP A 1 288 ? -24.194 14.176 22.989 1.00 69.88 288 ASP A N 1
ATOM 2348 C CA . ASP A 1 288 ? -24.585 13.840 24.367 1.00 69.88 288 ASP A CA 1
ATOM 2349 C C . ASP A 1 288 ? -25.989 13.200 24.463 1.00 69.88 288 ASP A C 1
ATOM 2351 O O . ASP A 1 288 ? -26.275 12.402 25.361 1.00 69.88 288 ASP A O 1
ATOM 2355 N N . LYS A 1 289 ? -26.872 13.505 23.505 1.00 77.75 289 LYS A N 1
ATOM 2356 C CA . LYS A 1 289 ? -28.250 12.995 23.437 1.00 77.75 289 LYS A CA 1
ATOM 2357 C C . LYS A 1 289 ? -28.373 11.667 22.704 1.00 77.75 289 LYS A C 1
ATOM 2359 O O . LYS A 1 289 ? -29.492 11.150 22.609 1.00 77.75 289 LYS A O 1
ATOM 2364 N N . MET A 1 290 ? -27.271 11.109 22.202 1.00 81.19 290 MET A N 1
ATOM 2365 C CA . MET A 1 290 ? -27.269 9.776 21.614 1.00 81.19 290 MET A CA 1
ATOM 2366 C C . MET A 1 290 ? -27.279 8.702 22.697 1.00 81.19 290 MET A C 1
ATOM 2368 O O . MET A 1 290 ? -26.425 8.674 23.581 1.00 81.19 290 MET A O 1
ATOM 2372 N N . ARG A 1 291 ? -28.259 7.798 22.628 1.00 84.19 291 ARG A N 1
ATOM 2373 C CA . ARG A 1 291 ? -28.355 6.649 23.537 1.00 84.19 291 ARG A CA 1
ATOM 2374 C C . ARG A 1 291 ? -28.367 5.355 22.743 1.00 84.19 291 ARG A C 1
ATOM 2376 O O . ARG A 1 291 ? -29.229 5.177 21.884 1.00 84.19 291 ARG A O 1
ATOM 2383 N N . PHE A 1 292 ? -27.443 4.457 23.065 1.00 86.00 292 PHE A N 1
ATOM 2384 C CA . PHE A 1 292 ? -27.318 3.138 22.449 1.00 86.00 292 PHE A CA 1
ATOM 2385 C C . PHE A 1 292 ? -27.918 2.045 23.347 1.00 86.00 292 PHE A C 1
ATOM 2387 O O . PHE A 1 292 ? -28.135 2.271 24.542 1.00 86.00 292 PHE A O 1
ATOM 2394 N N . PRO A 1 293 ? -28.246 0.864 22.802 1.00 87.00 293 PRO A N 1
ATOM 2395 C CA . PRO A 1 293 ? -28.659 -0.267 23.622 1.00 87.00 293 PRO A CA 1
ATOM 2396 C C . PRO A 1 293 ? -27.460 -0.832 24.390 1.00 87.00 293 PRO A C 1
ATOM 2398 O O . PRO A 1 293 ? -26.328 -0.790 23.916 1.00 87.00 293 PRO A O 1
ATOM 2401 N N . LEU A 1 294 ? -27.696 -1.416 25.569 1.00 88.31 294 LEU A N 1
ATOM 2402 C CA . LEU A 1 294 ? -26.627 -1.998 26.404 1.00 88.31 294 LEU A CA 1
ATOM 2403 C C . LEU A 1 294 ? -25.882 -3.161 25.717 1.00 88.31 294 LEU A C 1
ATOM 2405 O O . LEU A 1 294 ? -24.762 -3.500 26.102 1.00 88.31 294 LEU A O 1
ATOM 2409 N N . GLY A 1 295 ? -26.513 -3.786 24.719 1.00 89.12 295 GLY A N 1
ATOM 2410 C CA . GLY A 1 295 ? -25.948 -4.852 23.890 1.00 89.12 295 GLY A CA 1
ATOM 2411 C C . GLY A 1 295 ? -25.061 -4.379 22.734 1.00 89.12 295 GLY A C 1
ATOM 2412 O O . GLY A 1 295 ? -24.547 -5.229 22.014 1.00 89.12 295 GLY A O 1
ATOM 2413 N N . ILE A 1 296 ? -24.882 -3.065 22.537 1.00 92.25 296 ILE A N 1
ATOM 2414 C CA . ILE A 1 296 ? -24.092 -2.534 21.420 1.00 92.25 296 ILE A CA 1
ATOM 2415 C C . ILE A 1 296 ? -22.632 -3.006 21.512 1.00 92.25 296 ILE A C 1
ATOM 2417 O O . ILE A 1 296 ? -21.991 -2.869 22.553 1.00 92.25 296 ILE A O 1
ATOM 2421 N N . GLU A 1 297 ? -22.102 -3.565 20.422 1.00 93.31 297 GLU A N 1
ATOM 2422 C CA . GLU A 1 297 ? -20.714 -4.040 20.348 1.00 93.31 297 GLU A CA 1
ATOM 2423 C C . GLU A 1 297 ? -19.829 -3.115 19.507 1.00 93.31 297 GLU A C 1
ATOM 2425 O O . GLU A 1 297 ? -18.626 -3.014 19.764 1.00 93.31 297 GLU A O 1
ATOM 2430 N N . ARG A 1 298 ? -20.409 -2.428 18.516 1.00 94.25 298 ARG A N 1
ATOM 2431 C CA . ARG A 1 298 ? -19.688 -1.543 17.603 1.00 94.25 298 ARG A CA 1
ATOM 2432 C C . ARG A 1 298 ? -20.431 -0.239 17.343 1.00 94.25 298 ARG A C 1
ATOM 2434 O O . ARG A 1 298 ? -21.614 -0.256 17.009 1.00 94.25 298 ARG A O 1
ATOM 2441 N N . VAL A 1 299 ? -19.703 0.872 17.400 1.00 91.94 299 VAL A N 1
ATOM 2442 C CA . VAL A 1 299 ? -20.190 2.207 17.039 1.00 91.94 299 VAL A CA 1
ATOM 2443 C C . VAL A 1 299 ? -19.166 2.898 16.137 1.00 91.94 299 VAL A C 1
ATOM 2445 O O . VAL A 1 299 ? -17.995 2.995 16.493 1.00 91.94 299 VAL A O 1
ATOM 2448 N N . ILE A 1 300 ? -19.603 3.381 14.973 1.00 91.44 300 ILE A N 1
ATOM 2449 C CA . ILE A 1 300 ? -18.791 4.163 14.032 1.00 91.44 300 ILE A CA 1
ATOM 2450 C C . ILE A 1 300 ? -19.518 5.475 13.749 1.00 91.44 300 ILE A C 1
ATOM 2452 O O . ILE A 1 300 ? -20.641 5.461 13.253 1.00 91.44 300 ILE A O 1
ATOM 2456 N N . LEU A 1 301 ? -18.883 6.602 14.047 1.00 90.31 301 LEU A N 1
ATOM 2457 C CA . LEU A 1 301 ? -19.438 7.936 13.850 1.00 90.31 301 LEU A CA 1
ATOM 2458 C C . LEU A 1 301 ? -18.566 8.716 12.861 1.00 90.31 301 LEU A C 1
ATOM 2460 O O . LEU A 1 301 ? -17.365 8.838 13.068 1.00 90.31 301 LEU A O 1
ATOM 2464 N N . PHE A 1 302 ? -19.169 9.260 11.811 1.00 87.88 302 PHE A N 1
ATOM 2465 C CA . PHE A 1 302 ? -18.567 10.224 10.895 1.00 87.88 302 PHE A CA 1
ATOM 2466 C C . PHE A 1 302 ? -19.261 11.565 11.116 1.00 87.88 302 PHE A C 1
ATOM 2468 O O . PHE A 1 302 ? -20.443 11.703 10.830 1.00 87.88 302 PHE A O 1
ATOM 2475 N N . CYS A 1 303 ? -18.564 12.549 11.654 1.00 84.56 303 CYS A N 1
ATOM 2476 C CA . CYS A 1 303 ? -19.107 13.850 12.012 1.00 84.56 303 CYS A CA 1
ATOM 2477 C C . CYS A 1 303 ? -18.604 14.897 11.009 1.00 84.56 303 CYS A C 1
ATOM 2479 O O . CYS A 1 303 ? -17.439 15.291 11.049 1.00 84.56 303 CYS A O 1
ATOM 2481 N N . ALA A 1 304 ? -19.477 15.370 10.120 1.00 79.44 304 ALA A N 1
ATOM 2482 C CA . ALA A 1 304 ? -19.180 16.487 9.227 1.00 79.44 304 ALA A CA 1
ATOM 2483 C C . ALA A 1 304 ? -19.455 17.812 9.944 1.00 79.44 304 ALA A C 1
ATOM 2485 O O . ALA A 1 304 ? -20.547 18.017 10.484 1.00 79.44 304 ALA A O 1
ATOM 2486 N N . TYR A 1 305 ? -18.454 18.698 9.989 1.00 67.62 305 TYR A N 1
ATOM 2487 C CA . TYR A 1 305 ? -18.420 19.733 11.016 1.00 67.62 305 TYR A CA 1
ATOM 2488 C C . TYR A 1 305 ? -18.367 21.189 10.536 1.00 67.62 305 TYR A C 1
ATOM 2490 O O . TYR A 1 305 ? -17.695 21.504 9.559 1.00 67.62 305 TYR A O 1
ATOM 2498 N N . TYR A 1 306 ? -19.072 22.070 11.271 1.00 65.44 306 TYR A N 1
ATOM 2499 C CA . TYR A 1 306 ? -19.287 23.493 10.947 1.00 65.44 306 TYR A CA 1
ATOM 2500 C C . TYR A 1 306 ? -19.235 24.461 12.162 1.00 65.44 306 TYR A C 1
ATOM 2502 O O . TYR A 1 306 ? -19.699 25.593 12.042 1.00 65.44 306 TYR A O 1
ATOM 2510 N N . GLY A 1 307 ? -18.728 24.062 13.341 1.00 65.06 307 GLY A N 1
ATOM 2511 C CA . GLY A 1 307 ? -18.759 24.901 14.565 1.00 65.06 307 GLY A CA 1
ATOM 2512 C C . GLY A 1 307 ? -17.596 24.659 15.546 1.00 65.06 307 GLY A C 1
ATOM 2513 O O . GLY A 1 307 ? -16.544 24.243 15.095 1.00 65.06 307 GLY A O 1
ATOM 2514 N N . PRO A 1 308 ? -17.744 24.920 16.861 1.00 58.06 308 PRO A N 1
ATOM 2515 C CA . PRO A 1 308 ? -16.944 24.331 17.957 1.00 58.06 308 PRO A CA 1
ATOM 2516 C C . PRO A 1 308 ? -17.712 23.275 18.795 1.00 58.06 308 PRO A C 1
ATOM 2518 O O . PRO A 1 308 ? -18.825 23.547 19.253 1.00 58.06 308 PRO A O 1
ATOM 2521 N N . VAL A 1 309 ? -17.179 22.046 18.938 1.00 58.34 309 VAL A N 1
ATOM 2522 C CA . VAL A 1 309 ? -17.884 20.931 19.609 1.00 58.34 309 VAL A CA 1
ATOM 2523 C C . VAL A 1 309 ? -17.773 21.159 21.105 1.00 58.34 309 VAL A C 1
ATOM 2525 O O . VAL A 1 309 ? -16.723 20.928 21.681 1.00 58.34 309 VAL A O 1
ATOM 2528 N N . THR A 1 310 ? -18.828 21.616 21.764 1.00 59.81 310 THR A N 1
ATOM 2529 C CA . THR A 1 310 ? -18.750 21.835 23.218 1.00 59.81 310 THR A CA 1
ATOM 2530 C C . THR A 1 310 ? -18.982 20.559 24.026 1.00 59.81 310 THR A C 1
ATOM 2532 O O . THR A 1 310 ? -18.610 20.507 25.193 1.00 59.81 310 THR A O 1
ATOM 2535 N N . GLU A 1 311 ? -19.591 19.527 23.429 1.00 60.25 311 GLU A N 1
ATOM 2536 C CA . GLU A 1 311 ? -20.002 18.300 24.122 1.00 60.25 311 GLU A CA 1
ATOM 2537 C C . GLU A 1 311 ? -19.806 17.074 23.207 1.00 60.25 311 GLU A C 1
ATOM 2539 O O . GLU A 1 311 ? -20.427 16.966 22.149 1.00 60.25 311 GLU A O 1
ATOM 2544 N N . ALA A 1 312 ? -18.923 16.148 23.592 1.00 59.88 312 ALA A N 1
ATOM 2545 C CA . ALA A 1 312 ? -18.735 14.872 22.895 1.00 59.88 312 ALA A CA 1
ATOM 2546 C C . ALA A 1 312 ? -19.788 13.833 23.357 1.00 59.88 312 ALA A C 1
ATOM 2548 O O . ALA A 1 312 ? -20.515 14.087 24.324 1.00 59.88 312 ALA A O 1
ATOM 2549 N N . PRO A 1 313 ? -19.916 12.675 22.672 1.00 61.25 313 PRO A N 1
ATOM 2550 C CA . PRO A 1 313 ? -20.922 11.670 22.997 1.00 61.25 313 PRO A CA 1
ATOM 2551 C C . PRO A 1 313 ? -20.858 11.249 24.466 1.00 61.25 313 PRO A C 1
ATOM 2553 O O . PRO A 1 313 ? -19.778 11.134 25.043 1.00 61.25 313 PRO A O 1
ATOM 2556 N N . ALA A 1 314 ? -22.030 11.004 25.050 1.00 60.59 314 ALA A N 1
ATOM 2557 C CA . ALA A 1 314 ? -22.196 10.616 26.445 1.00 60.59 314 ALA A CA 1
ATOM 2558 C C . ALA A 1 314 ? -21.247 9.480 26.889 1.00 60.59 314 ALA A C 1
ATOM 2560 O O . ALA A 1 314 ? -20.942 8.575 26.116 1.00 60.59 314 ALA A O 1
ATOM 2561 N N . ASN A 1 315 ? -20.866 9.517 28.173 1.00 79.44 315 ASN A N 1
ATOM 2562 C CA . ASN A 1 315 ? -20.116 8.502 28.928 1.00 79.44 315 ASN A CA 1
ATOM 2563 C C . ASN A 1 315 ? -20.258 7.065 28.365 1.00 79.44 315 ASN A C 1
ATOM 2565 O O . ASN A 1 315 ? -21.272 6.411 28.619 1.00 79.44 315 ASN A O 1
ATOM 2569 N N . LEU A 1 316 ? -19.242 6.564 27.648 1.00 85.19 316 LEU A N 1
ATOM 2570 C CA . LEU A 1 316 ? -19.274 5.243 27.005 1.00 85.19 316 LEU A CA 1
ATOM 2571 C C . LEU A 1 316 ? -19.192 4.077 28.009 1.00 85.19 316 LEU A C 1
ATOM 2573 O O . LEU A 1 316 ? -19.546 2.956 27.642 1.00 85.19 316 LEU A O 1
ATOM 2577 N N . GLU A 1 317 ? -18.789 4.306 29.269 1.00 85.06 317 GLU A N 1
ATOM 2578 C CA . GLU A 1 317 ? -18.743 3.269 30.324 1.00 85.06 317 GLU A CA 1
ATOM 2579 C C . GLU A 1 317 ? -20.102 2.590 30.540 1.00 85.06 317 GLU A C 1
ATOM 2581 O O . GLU A 1 317 ? -20.162 1.463 31.032 1.00 85.06 317 GLU A O 1
ATOM 2586 N N . ILE A 1 318 ? -21.206 3.248 30.170 1.00 87.50 318 ILE A N 1
ATOM 2587 C CA . ILE A 1 318 ? -22.553 2.680 30.303 1.00 87.50 318 ILE A CA 1
ATOM 2588 C C . ILE A 1 318 ? -22.831 1.542 29.308 1.00 87.50 318 ILE A C 1
ATOM 2590 O O . ILE A 1 318 ? -23.851 0.870 29.445 1.00 87.50 318 ILE A O 1
ATOM 2594 N N . TYR A 1 319 ? -21.951 1.311 28.326 1.00 91.12 319 TYR A N 1
ATOM 2595 C CA . TYR A 1 319 ? -22.088 0.274 27.299 1.00 91.12 319 TYR A CA 1
ATOM 2596 C C . TYR A 1 319 ? -21.094 -0.874 27.548 1.00 91.12 319 TYR A C 1
ATOM 2598 O O . TYR A 1 319 ? -20.025 -0.920 26.939 1.00 91.12 319 TYR A O 1
ATOM 2606 N N . PRO A 1 320 ? -21.426 -1.843 28.425 1.00 91.75 320 PRO A N 1
ATOM 2607 C CA . PRO A 1 320 ? -20.477 -2.862 28.880 1.00 91.75 320 PRO A CA 1
ATOM 2608 C C . PRO A 1 320 ? -20.018 -3.822 27.774 1.00 91.75 320 PRO A C 1
ATOM 2610 O O . PRO A 1 320 ? -18.996 -4.486 27.930 1.00 91.75 320 PRO A O 1
ATOM 2613 N N . ASN A 1 321 ? -20.750 -3.916 26.661 1.00 92.81 321 ASN A N 1
ATOM 2614 C CA . ASN A 1 321 ? -20.431 -4.814 25.549 1.00 92.81 321 ASN A CA 1
ATOM 2615 C C . ASN A 1 321 ? -19.677 -4.134 24.397 1.00 92.81 321 ASN A C 1
ATOM 2617 O O . ASN A 1 321 ? -19.291 -4.828 23.455 1.00 92.81 321 ASN A O 1
ATOM 2621 N N . LEU A 1 322 ? -19.440 -2.819 24.469 1.00 94.44 322 LEU A N 1
ATOM 2622 C CA . LEU A 1 322 ? -18.802 -2.062 23.395 1.00 94.44 322 LEU A CA 1
ATOM 2623 C C . LEU A 1 322 ? -17.338 -2.495 23.223 1.00 94.44 322 LEU A C 1
ATOM 2625 O O . LEU A 1 322 ? -16.537 -2.415 24.151 1.00 94.44 322 LEU A O 1
ATOM 2629 N N . ARG A 1 323 ? -16.983 -2.960 22.022 1.00 96.19 323 ARG A N 1
ATOM 2630 C CA . ARG A 1 323 ? -15.658 -3.503 21.674 1.00 96.19 323 ARG A CA 1
ATOM 2631 C C . ARG A 1 323 ? -14.941 -2.714 20.584 1.00 96.19 323 ARG A C 1
ATOM 2633 O O . ARG A 1 323 ? -13.714 -2.743 20.568 1.00 96.19 323 ARG A O 1
ATOM 2640 N N . ASP A 1 324 ? -15.669 -2.054 19.688 1.00 96.44 324 ASP A N 1
ATOM 2641 C CA . ASP A 1 324 ? -15.115 -1.247 18.591 1.00 96.44 324 ASP A CA 1
ATOM 2642 C C . ASP A 1 324 ? -15.819 0.112 18.554 1.00 96.44 324 ASP A C 1
ATOM 2644 O O . ASP A 1 324 ? -17.025 0.192 18.317 1.00 96.44 324 ASP A O 1
ATOM 2648 N N . PHE A 1 325 ? -15.070 1.173 18.833 1.00 94.38 325 PHE A N 1
ATOM 2649 C CA . PHE A 1 325 ? -15.560 2.542 18.797 1.00 94.38 325 PHE A CA 1
ATOM 2650 C C . PHE A 1 325 ? -14.684 3.360 17.860 1.00 94.38 325 PHE A C 1
ATOM 2652 O O . PHE A 1 325 ? -13.465 3.429 18.034 1.00 94.38 325 PHE A O 1
ATOM 2659 N N . ARG A 1 326 ? -15.310 3.992 16.869 1.00 94.56 326 ARG A N 1
ATOM 2660 C CA . ARG A 1 326 ? -14.623 4.846 15.903 1.00 94.56 326 ARG A CA 1
ATOM 2661 C C . ARG A 1 326 ? -15.352 6.160 15.765 1.00 94.56 326 ARG A C 1
ATOM 2663 O O . ARG A 1 326 ? -16.572 6.174 15.607 1.00 94.56 326 ARG A O 1
ATOM 2670 N N . ILE A 1 327 ? -14.599 7.243 15.778 1.00 91.56 327 ILE A N 1
ATOM 2671 C CA . ILE A 1 327 ? -15.105 8.576 15.511 1.00 91.56 327 ILE A CA 1
ATOM 2672 C C . ILE A 1 327 ? -14.177 9.271 14.522 1.00 91.56 327 ILE A C 1
ATOM 2674 O O . ILE A 1 327 ? -12.966 9.289 14.720 1.00 91.56 327 ILE A O 1
ATOM 2678 N N . PHE A 1 328 ? -14.763 9.806 13.457 1.00 89.94 328 PHE A N 1
ATOM 2679 C CA . PHE A 1 328 ? -14.078 10.538 12.404 1.00 89.94 328 PHE A CA 1
ATOM 2680 C C . PHE A 1 328 ? -14.707 11.911 12.280 1.00 89.94 328 PHE A C 1
ATOM 2682 O O . PHE A 1 328 ? -15.906 12.009 12.033 1.00 89.94 328 PHE A O 1
ATOM 2689 N N . TYR A 1 329 ? -13.924 12.965 12.436 1.00 86.50 329 TYR A N 1
ATOM 2690 C CA . TYR A 1 329 ? -14.354 14.320 12.148 1.00 86.50 329 TYR A CA 1
ATOM 2691 C C . TYR A 1 329 ? -13.824 14.725 10.780 1.00 86.50 329 TYR A C 1
ATOM 2693 O O . TYR A 1 329 ? -12.637 14.618 10.505 1.00 86.50 329 TYR A O 1
ATOM 2701 N N . SER A 1 330 ? -14.707 15.214 9.916 1.00 82.62 330 SER A N 1
ATOM 2702 C CA . SER A 1 330 ? -14.315 15.777 8.625 1.00 82.62 330 SER A CA 1
ATOM 2703 C C . SER A 1 330 ? -14.600 17.273 8.616 1.00 82.62 330 SER A C 1
ATOM 2705 O O . SER A 1 330 ? -15.744 17.688 8.843 1.00 82.62 330 SER A O 1
ATOM 2707 N N . TYR A 1 331 ? -13.576 18.081 8.340 1.00 78.06 331 TYR A N 1
ATOM 2708 C CA . TYR A 1 331 ? -13.742 19.518 8.161 1.00 78.06 331 TYR A CA 1
ATOM 2709 C C . TYR A 1 331 ? -14.333 19.788 6.782 1.00 78.06 331 TYR A C 1
ATOM 2711 O O . TYR A 1 331 ? -13.829 19.293 5.774 1.00 78.06 331 TYR A O 1
ATOM 2719 N N . VAL A 1 332 ? -15.394 20.593 6.729 1.00 69.19 332 VAL A N 1
ATOM 2720 C CA . VAL A 1 332 ? -15.881 21.142 5.466 1.00 69.19 332 VAL A CA 1
ATOM 2721 C C . VAL A 1 332 ? -15.510 22.626 5.439 1.00 69.19 332 VAL A C 1
ATOM 2723 O O . VAL A 1 332 ? -16.154 23.411 6.139 1.00 69.19 332 VAL A O 1
ATOM 2726 N N . PRO A 1 333 ? -14.485 23.035 4.664 1.00 63.12 333 PRO A N 1
ATOM 2727 C CA . PRO A 1 333 ? -14.059 24.428 4.600 1.00 63.12 333 PRO A CA 1
ATOM 2728 C C . PRO A 1 333 ? -15.205 25.302 4.089 1.00 63.12 333 PRO A C 1
ATOM 2730 O O . PRO A 1 333 ? -15.603 25.214 2.930 1.00 63.12 333 PRO A O 1
ATOM 2733 N N . LEU A 1 334 ? -15.750 26.159 4.956 1.00 60.06 334 LEU A N 1
ATOM 2734 C CA . LEU A 1 334 ? -16.801 27.118 4.590 1.00 60.06 334 LEU A CA 1
ATOM 2735 C C . LEU A 1 334 ? -16.253 28.436 4.015 1.00 60.06 334 LEU A C 1
ATOM 2737 O O . LEU A 1 334 ? -17.026 29.368 3.809 1.00 60.06 334 LEU A O 1
ATOM 2741 N N . GLY A 1 335 ? -14.945 28.535 3.753 1.00 67.38 335 GLY A N 1
ATOM 2742 C CA . GLY A 1 335 ? -14.323 29.782 3.289 1.00 67.38 335 GLY A CA 1
ATOM 2743 C C . GLY A 1 335 ? -14.465 30.931 4.292 1.00 67.38 335 GLY A C 1
ATOM 2744 O O . GLY A 1 335 ? -14.519 32.090 3.893 1.00 67.38 335 GLY A O 1
ATOM 2745 N N . ILE A 1 336 ? -14.596 30.604 5.580 1.00 59.50 336 ILE A N 1
ATOM 2746 C CA . ILE A 1 336 ? -14.622 31.577 6.668 1.00 59.50 336 ILE A CA 1
ATOM 2747 C C . ILE A 1 336 ? -13.173 31.747 7.123 1.00 59.50 336 ILE A C 1
ATOM 2749 O O . ILE A 1 336 ? -12.505 30.741 7.368 1.00 59.50 336 ILE A O 1
ATOM 2753 N N . ASP A 1 337 ? -12.708 32.996 7.184 1.00 59.72 337 ASP A N 1
ATOM 2754 C CA . ASP A 1 337 ? -11.372 33.363 7.659 1.00 59.72 337 ASP A CA 1
ATOM 2755 C C . ASP A 1 337 ? -11.077 32.691 9.014 1.00 59.72 337 ASP A C 1
ATOM 2757 O O . ASP A 1 337 ? -11.968 32.619 9.861 1.00 59.72 337 ASP A O 1
ATOM 2761 N N . GLU A 1 338 ? -9.855 32.159 9.138 1.00 58.97 338 GLU A N 1
ATOM 2762 C CA . GLU A 1 338 ? -9.263 31.367 10.232 1.00 58.97 338 GLU A CA 1
ATOM 2763 C C . GLU A 1 338 ? -10.162 31.113 11.463 1.00 58.97 338 GLU A C 1
ATOM 2765 O O . GLU A 1 338 ? -10.526 32.053 12.181 1.00 58.97 338 GLU A O 1
ATOM 2770 N N . PRO A 1 339 ? -10.507 29.845 11.773 1.00 56.50 339 PRO A N 1
ATOM 2771 C CA . PRO A 1 339 ? -11.283 29.547 12.967 1.00 56.50 339 PRO A CA 1
ATOM 2772 C C . PRO A 1 339 ? -10.509 30.021 14.202 1.00 56.50 339 PRO A C 1
ATOM 2774 O O . PRO A 1 339 ? -9.419 29.526 14.480 1.00 56.50 339 PRO A O 1
ATOM 2777 N N . ASN A 1 340 ? -11.084 30.972 14.949 1.00 59.16 340 ASN A N 1
ATOM 2778 C CA . ASN A 1 340 ? -10.610 31.331 16.288 1.00 59.16 340 ASN A CA 1
ATOM 2779 C C . ASN A 1 340 ? -10.312 30.039 17.063 1.00 59.16 340 ASN A C 1
ATOM 2781 O O . ASN A 1 340 ? -11.162 29.149 17.054 1.00 59.16 340 ASN A O 1
ATOM 2785 N N . GLU A 1 341 ? -9.145 29.940 17.709 1.00 57.62 341 GLU A N 1
ATOM 2786 C CA . GLU A 1 341 ? -8.707 28.781 18.501 1.00 57.62 341 GLU A CA 1
ATOM 2787 C C . GLU A 1 341 ? -9.761 28.396 19.553 1.00 57.62 341 GLU A C 1
ATOM 2789 O O . GLU A 1 341 ? -9.737 28.852 20.698 1.00 57.62 341 GLU A O 1
ATOM 2794 N N . VAL A 1 342 ? -10.729 27.559 19.182 1.00 55.72 342 VAL A N 1
ATOM 2795 C CA . VAL A 1 342 ? -11.643 26.959 20.145 1.00 55.72 342 VAL A CA 1
ATOM 2796 C C . VAL A 1 342 ? -11.033 25.634 20.559 1.00 55.72 342 VAL A C 1
ATOM 2798 O O . VAL A 1 342 ? -11.140 24.630 19.855 1.00 55.72 342 VAL A O 1
ATOM 2801 N N . SER A 1 343 ? -10.371 25.649 21.714 1.00 55.75 343 SER A N 1
ATOM 2802 C CA . SER A 1 343 ? -9.865 24.452 22.376 1.00 55.75 343 SER A CA 1
ATOM 2803 C C . SER A 1 343 ? -11.042 23.596 22.844 1.00 55.75 343 SER A C 1
ATOM 2805 O O . SER A 1 343 ? -11.584 23.757 23.934 1.00 55.75 343 SER A O 1
ATOM 2807 N N . VAL A 1 344 ? -11.475 22.678 21.986 1.00 57.94 344 VAL A N 1
ATOM 2808 C CA . VAL A 1 344 ? -12.359 21.592 22.400 1.00 57.94 344 VAL A CA 1
ATOM 2809 C C . VAL A 1 344 ? -11.503 20.537 23.084 1.00 57.94 344 VAL A C 1
ATOM 2811 O O . VAL A 1 344 ? -10.758 19.813 22.428 1.00 57.94 344 VAL A O 1
ATOM 2814 N N . THR A 1 345 ? -11.619 20.426 24.403 1.00 59.41 345 THR A N 1
ATOM 2815 C CA . THR A 1 345 ? -11.049 19.314 25.164 1.00 59.41 345 THR A CA 1
ATOM 2816 C C . THR A 1 345 ? -11.966 18.100 25.025 1.00 59.41 345 THR A C 1
ATOM 2818 O O . THR A 1 345 ? -12.933 17.940 25.763 1.00 59.41 345 THR A O 1
ATOM 2821 N N . VAL A 1 346 ? -11.635 17.183 24.111 1.00 63.03 346 VAL A N 1
ATOM 2822 C CA . VAL A 1 346 ? -12.330 15.881 23.943 1.00 63.03 346 VAL A CA 1
ATOM 2823 C C . VAL A 1 346 ? -12.283 15.031 25.231 1.00 63.03 346 VAL A C 1
ATOM 2825 O O . VAL A 1 346 ? -13.028 14.071 25.422 1.00 63.03 346 VAL A O 1
ATOM 2828 N N . GLY A 1 347 ? -11.395 15.394 26.152 1.00 53.62 347 GLY A N 1
ATOM 2829 C CA . GLY A 1 347 ? -10.933 14.533 27.217 1.00 53.62 347 GLY A CA 1
ATOM 2830 C C . GLY A 1 347 ? -11.739 14.394 28.487 1.00 53.62 347 GLY A C 1
ATOM 2831 O O . GLY A 1 347 ? -11.647 13.354 29.132 1.00 53.62 347 GLY A O 1
ATOM 2832 N N . GLU A 1 348 ? -12.548 15.385 28.848 1.00 55.66 348 GLU A N 1
ATOM 2833 C CA . GLU A 1 348 ? -13.479 15.203 29.969 1.00 55.66 348 GLU A CA 1
ATOM 2834 C C . GLU A 1 348 ? -14.631 14.249 29.598 1.00 55.66 348 GLU A C 1
ATOM 2836 O O . GLU A 1 348 ? -15.391 13.818 30.465 1.00 55.66 348 GLU A O 1
ATOM 2841 N N . LEU A 1 349 ? -14.752 13.888 28.314 1.00 55.09 349 LEU A N 1
ATOM 2842 C CA . LEU A 1 349 ? -15.971 13.318 27.751 1.00 55.09 349 LEU A CA 1
ATOM 2843 C C . LEU A 1 349 ? -15.879 11.814 27.449 1.00 55.09 349 LEU A C 1
ATOM 2845 O O . LEU A 1 349 ? -16.890 11.115 27.521 1.00 55.09 349 LEU A O 1
ATOM 2849 N N . LEU A 1 350 ? -14.687 11.271 27.187 1.00 70.50 350 LEU A N 1
ATOM 2850 C CA . LEU A 1 350 ? -14.525 9.848 26.872 1.00 70.50 350 LEU A CA 1
ATOM 2851 C C . LEU A 1 350 ? -14.162 9.039 28.115 1.00 70.50 350 LEU A C 1
ATOM 2853 O O . LEU A 1 350 ? -13.020 8.658 28.354 1.00 70.50 350 LEU A O 1
ATOM 2857 N N . LYS A 1 351 ? -15.182 8.730 28.902 1.00 83.44 351 LYS A N 1
ATOM 2858 C CA . LYS A 1 351 ? -15.142 7.602 29.827 1.00 83.44 351 LYS A CA 1
ATOM 2859 C C . LYS A 1 351 ? -15.320 6.311 29.030 1.00 83.44 351 LYS A C 1
ATOM 2861 O O . LYS A 1 351 ? -16.420 6.038 28.555 1.00 83.44 351 LYS A O 1
ATOM 2866 N N . ILE A 1 352 ? -14.231 5.578 28.811 1.00 88.56 352 ILE A N 1
ATOM 2867 C CA . ILE A 1 352 ? -14.170 4.429 27.897 1.00 88.56 352 ILE A CA 1
ATOM 2868 C C . ILE A 1 352 ? -14.401 3.123 28.680 1.00 88.56 352 ILE A C 1
ATOM 2870 O O . ILE A 1 352 ? -13.766 2.934 29.716 1.00 88.56 352 ILE A O 1
ATOM 2874 N N . PRO A 1 353 ? -15.264 2.197 28.213 1.00 92.38 353 PRO A N 1
ATOM 2875 C CA . PRO A 1 353 ? -15.482 0.932 28.904 1.00 92.38 353 PRO A CA 1
ATOM 2876 C C . PRO A 1 353 ? -14.241 0.032 28.841 1.00 92.38 353 PRO A C 1
ATOM 2878 O O . PRO A 1 353 ? -13.596 -0.092 27.798 1.00 92.38 353 PRO A O 1
ATOM 2881 N N . ASP A 1 354 ? -13.964 -0.686 29.934 1.00 94.62 354 ASP A N 1
ATOM 2882 C CA . ASP A 1 354 ? -12.831 -1.620 30.041 1.00 94.62 354 ASP A CA 1
ATOM 2883 C C . ASP A 1 354 ? -12.859 -2.750 29.000 1.00 94.62 354 ASP A C 1
ATOM 2885 O O . ASP A 1 354 ? -11.841 -3.406 28.783 1.00 94.62 354 ASP A O 1
ATOM 2889 N N . THR A 1 355 ? -14.005 -3.003 28.360 1.00 95.69 355 THR A N 1
ATOM 2890 C CA . THR A 1 355 ? -14.206 -4.033 27.329 1.00 95.69 355 THR A CA 1
ATOM 2891 C C . THR A 1 355 ? -13.826 -3.590 25.914 1.00 95.69 355 THR A C 1
ATOM 2893 O O . THR A 1 355 ? -13.792 -4.442 25.014 1.00 95.69 355 THR A O 1
ATOM 2896 N N . LEU A 1 356 ? -13.513 -2.304 25.711 1.00 96.19 356 LEU A N 1
ATOM 2897 C CA . LEU A 1 356 ? -13.172 -1.759 24.402 1.00 96.19 356 LEU A CA 1
ATOM 2898 C C . LEU A 1 356 ? -11.830 -2.308 23.897 1.00 96.19 356 LEU A C 1
ATOM 2900 O O . LEU A 1 356 ? -10.802 -2.198 24.559 1.00 96.19 356 LEU A O 1
ATOM 2904 N N . ARG A 1 357 ? -11.833 -2.861 22.679 1.00 97.44 357 ARG A N 1
ATOM 2905 C CA . ARG A 1 357 ? -10.660 -3.469 22.028 1.00 97.44 357 ARG A CA 1
ATOM 2906 C C . ARG A 1 357 ? -10.109 -2.643 20.873 1.00 97.44 357 ARG A C 1
ATOM 2908 O O . ARG A 1 357 ? -8.921 -2.757 20.585 1.00 97.44 357 ARG A O 1
ATOM 2915 N N . ILE A 1 358 ? -10.956 -1.874 20.196 1.00 97.06 358 ILE A N 1
ATOM 2916 C CA . ILE A 1 358 ? -10.589 -1.022 19.065 1.00 97.06 358 ILE A CA 1
ATOM 2917 C C . ILE A 1 358 ? -11.088 0.387 19.357 1.00 97.06 358 ILE A C 1
ATOM 2919 O O . ILE A 1 358 ? -12.276 0.578 19.622 1.00 97.06 358 ILE A O 1
ATOM 2923 N N . LEU A 1 359 ? -10.173 1.348 19.290 1.00 95.69 359 LEU A N 1
ATOM 2924 C CA . LEU A 1 359 ? -10.464 2.767 19.406 1.00 95.69 359 LEU A CA 1
ATOM 2925 C C . LEU A 1 359 ? -9.853 3.501 18.214 1.00 95.69 359 LEU A C 1
ATOM 2927 O O . LEU A 1 359 ? -8.638 3.461 18.021 1.00 95.69 359 LEU A O 1
ATOM 2931 N N . THR A 1 360 ? -10.688 4.175 17.429 1.00 95.31 360 THR A N 1
ATOM 2932 C CA . THR A 1 360 ? -10.241 5.100 16.382 1.00 95.31 360 THR A CA 1
ATOM 2933 C C . THR A 1 360 ? -10.782 6.489 16.671 1.00 95.31 360 THR A C 1
ATOM 2935 O O . THR A 1 360 ? -11.989 6.654 16.834 1.00 95.31 360 THR A O 1
ATOM 2938 N N . ILE A 1 361 ? -9.895 7.472 16.740 1.00 92.69 361 ILE A N 1
ATOM 2939 C CA . ILE A 1 361 ? -10.226 8.877 16.936 1.00 92.69 361 ILE A CA 1
ATOM 2940 C C . ILE A 1 361 ? -9.500 9.660 15.848 1.00 92.69 361 ILE A C 1
ATOM 2942 O O . ILE A 1 361 ? -8.282 9.765 15.876 1.00 92.69 361 ILE A O 1
ATOM 2946 N N . ASP A 1 362 ? -10.244 10.202 14.902 1.00 91.69 362 ASP A N 1
ATOM 2947 C CA . ASP A 1 362 ? -9.720 11.086 13.867 1.00 91.69 362 ASP A CA 1
ATOM 2948 C C . ASP A 1 362 ? -10.367 12.453 14.066 1.00 91.69 362 ASP A C 1
ATOM 2950 O O . ASP A 1 362 ? -11.579 12.593 13.883 1.00 91.69 362 ASP A O 1
ATOM 2954 N N . LEU A 1 363 ? -9.603 13.414 14.586 1.00 87.81 363 LEU A N 1
ATOM 2955 C CA . LEU A 1 363 ? -10.110 14.750 14.907 1.00 87.81 363 LEU A CA 1
ATOM 2956 C C . LEU A 1 363 ? -9.847 15.729 13.761 1.00 87.81 363 LEU A C 1
ATOM 2958 O O . LEU A 1 363 ? -9.308 15.382 12.719 1.00 87.81 363 LEU A O 1
ATOM 2962 N N . LEU A 1 364 ? -10.264 16.976 13.950 1.00 83.88 364 LEU A N 1
ATOM 2963 C CA . LEU A 1 364 ? -9.827 18.057 13.075 1.00 83.88 364 LEU A CA 1
ATOM 2964 C C . LEU A 1 364 ? -8.477 18.588 13.542 1.00 83.88 364 LEU A C 1
ATOM 2966 O O . LEU A 1 364 ? -8.222 18.659 14.747 1.00 83.88 364 LEU A O 1
ATOM 2970 N N . GLU A 1 365 ? -7.668 19.037 12.586 1.00 81.69 365 GLU A N 1
ATOM 2971 C CA . GLU A 1 365 ? -6.392 19.689 12.859 1.00 81.69 365 GLU A CA 1
ATOM 2972 C C . GLU A 1 365 ? -6.552 20.807 13.908 1.00 81.69 365 GLU A C 1
ATOM 2974 O O . GLU A 1 365 ? -7.478 21.620 13.852 1.00 81.69 365 GLU A O 1
ATOM 2979 N N . GLY A 1 366 ? -5.670 20.809 14.911 1.00 78.50 366 GLY A N 1
ATOM 2980 C CA . GLY A 1 366 ? -5.691 21.765 16.023 1.00 78.50 366 GLY A CA 1
ATOM 2981 C C . GLY A 1 366 ? -6.544 21.362 17.233 1.00 78.50 366 GLY A C 1
ATOM 2982 O O . GLY A 1 366 ? -6.436 22.008 18.276 1.00 78.50 366 GLY A O 1
ATOM 2983 N N . GLN A 1 367 ? -7.347 20.293 17.164 1.00 78.88 367 GLN A N 1
ATOM 2984 C CA . GLN A 1 367 ? -8.061 19.795 18.346 1.00 78.88 367 GLN A CA 1
ATOM 2985 C C . GLN A 1 367 ? -7.115 19.096 19.326 1.00 78.88 367 GLN A C 1
ATOM 2987 O O . GLN A 1 367 ? -6.214 18.357 18.921 1.00 78.88 367 GLN A O 1
ATOM 2992 N N . LEU A 1 368 ? -7.349 19.330 20.624 1.00 81.44 368 LEU A N 1
ATOM 2993 C CA . LEU A 1 368 ? -6.496 18.845 21.704 1.00 81.44 368 LEU A CA 1
ATOM 2994 C C . LEU A 1 368 ? -7.119 17.636 22.413 1.00 81.44 368 LEU A C 1
ATOM 2996 O O . LEU A 1 368 ? -8.230 17.698 22.953 1.00 81.44 368 LEU A O 1
ATOM 3000 N N . LEU A 1 369 ? -6.374 16.536 22.453 1.00 84.00 369 LEU A N 1
ATOM 3001 C CA . LEU A 1 369 ? -6.635 15.432 23.371 1.00 84.00 369 LEU A CA 1
ATOM 3002 C C . LEU A 1 369 ? -6.156 15.795 24.787 1.00 84.00 369 LEU A C 1
ATOM 3004 O O . LEU A 1 369 ? -5.182 16.537 24.933 1.00 84.00 369 LEU A O 1
ATOM 3008 N N . PRO A 1 370 ? -6.826 15.291 25.841 1.00 84.19 370 PRO A N 1
ATOM 3009 C CA . PRO A 1 370 ? -6.429 15.582 27.213 1.00 84.19 370 PRO A CA 1
ATOM 3010 C C . PRO A 1 370 ? -5.102 14.928 27.581 1.00 84.19 370 PRO A C 1
ATOM 3012 O O . PRO A 1 370 ? -4.859 13.764 27.266 1.00 84.19 370 PRO A O 1
ATOM 3015 N N . ASP A 1 371 ? -4.349 15.597 28.444 1.00 81.44 371 ASP A N 1
ATOM 3016 C CA . ASP A 1 371 ? -3.120 15.064 29.036 1.00 81.44 371 ASP A CA 1
ATOM 3017 C C . ASP A 1 371 ? -3.372 13.764 29.832 1.00 81.44 371 ASP A C 1
ATOM 3019 O O . ASP A 1 371 ? -2.481 12.940 29.986 1.00 81.44 371 ASP A O 1
ATOM 3023 N N . ASN A 1 372 ? -4.592 13.532 30.329 1.00 81.56 372 ASN A N 1
ATOM 3024 C CA . ASN A 1 372 ? -4.937 12.377 31.171 1.00 81.56 372 ASN A CA 1
ATOM 3025 C C . ASN A 1 372 ? -5.815 11.335 30.457 1.00 81.56 372 ASN A C 1
ATOM 3027 O O . ASN A 1 372 ? -6.687 10.732 31.094 1.00 81.56 372 ASN A O 1
ATOM 3031 N N . LEU A 1 373 ? -5.641 11.136 29.146 1.00 88.94 373 LEU A N 1
ATOM 3032 C CA . LEU A 1 373 ? -6.387 10.122 28.398 1.00 88.94 373 LEU A CA 1
ATOM 3033 C C . LEU A 1 373 ? -6.156 8.724 29.001 1.00 88.94 373 LEU A C 1
ATOM 3035 O O . LEU A 1 373 ? -5.077 8.145 28.884 1.00 88.94 373 LEU A O 1
ATOM 3039 N N . LYS A 1 374 ? -7.187 8.164 29.643 1.00 91.38 374 LYS A N 1
ATOM 3040 C CA . LYS A 1 374 ? -7.145 6.809 30.205 1.00 91.38 374 LYS A CA 1
ATOM 3041 C C . LYS A 1 374 ? -7.602 5.801 29.162 1.00 91.38 374 LYS A C 1
ATOM 3043 O O . LYS A 1 374 ? -8.781 5.751 28.820 1.00 91.38 374 LYS A O 1
ATOM 3048 N N . LEU A 1 375 ? -6.669 4.986 28.685 1.00 94.56 375 LEU A N 1
ATOM 3049 C CA . LEU A 1 375 ? -6.954 3.906 27.748 1.00 94.56 375 LEU A CA 1
ATOM 3050 C C . LEU A 1 375 ? -7.382 2.635 28.506 1.00 94.56 375 LEU A C 1
ATOM 3052 O O . LEU A 1 375 ? -6.795 2.318 29.544 1.00 94.56 375 LEU A O 1
ATOM 3056 N N . PRO A 1 376 ? -8.389 1.890 28.018 1.00 95.38 376 PRO A N 1
ATOM 3057 C CA . PRO A 1 376 ? -8.879 0.701 28.705 1.00 95.38 376 PRO A CA 1
ATOM 3058 C C . PRO A 1 376 ? -7.858 -0.447 28.628 1.00 95.38 376 PRO A C 1
ATOM 3060 O O . PRO A 1 376 ? -7.206 -0.637 27.599 1.00 95.38 376 PRO A O 1
ATOM 3063 N N . PRO A 1 377 ? -7.748 -1.288 29.671 1.00 96.62 377 PRO A N 1
ATOM 3064 C CA . PRO A 1 377 ? -6.736 -2.345 29.745 1.00 96.62 377 PRO A CA 1
ATOM 3065 C C . PRO A 1 377 ? -6.920 -3.472 28.717 1.00 96.62 377 PRO A C 1
ATOM 3067 O O . PRO A 1 377 ? -6.005 -4.276 28.534 1.00 96.62 377 PRO A O 1
ATOM 3070 N N . SER A 1 378 ? -8.078 -3.575 28.051 1.00 97.25 378 SER A N 1
ATOM 3071 C CA . SER A 1 378 ? -8.326 -4.579 27.004 1.00 97.25 378 SER A CA 1
ATOM 3072 C C . SER A 1 378 ? -8.074 -4.086 25.571 1.00 97.25 378 SER A C 1
ATOM 3074 O O . SER A 1 378 ? -8.257 -4.868 24.627 1.00 97.25 378 SER A O 1
ATOM 3076 N N . LEU A 1 379 ? -7.639 -2.830 25.405 1.00 97.81 379 LEU A N 1
ATOM 3077 C CA . LEU A 1 379 ? -7.427 -2.206 24.103 1.00 97.81 379 LEU A CA 1
ATOM 3078 C C . LEU A 1 379 ? -6.320 -2.911 23.311 1.00 97.81 379 LEU A C 1
ATOM 3080 O O . LEU A 1 379 ? -5.196 -3.050 23.777 1.00 97.81 379 LEU A O 1
ATOM 3084 N N . ARG A 1 380 ? -6.627 -3.321 22.080 1.00 98.12 380 ARG A N 1
ATOM 3085 C CA . ARG A 1 380 ? -5.697 -4.018 21.175 1.00 98.12 380 ARG A CA 1
ATOM 3086 C C . ARG A 1 380 ? -5.272 -3.185 19.979 1.00 98.12 380 ARG A C 1
ATOM 3088 O O . ARG A 1 380 ? -4.172 -3.398 19.470 1.00 98.12 380 ARG A O 1
ATOM 3095 N N . VAL A 1 381 ? -6.148 -2.293 19.526 1.00 98.19 381 VAL A N 1
ATOM 3096 C CA . VAL A 1 381 ? -5.929 -1.408 18.383 1.00 98.19 381 VAL A CA 1
ATOM 3097 C C . VAL A 1 381 ? -6.279 0.009 18.803 1.00 98.19 381 VAL A C 1
ATOM 3099 O O . VAL A 1 381 ? -7.402 0.263 19.245 1.00 98.19 381 VAL A O 1
ATOM 3102 N N . LEU A 1 382 ? -5.324 0.916 18.642 1.00 97.19 382 LEU A N 1
ATOM 3103 C CA . LEU A 1 382 ? -5.511 2.344 18.840 1.00 97.19 382 LEU A CA 1
ATOM 3104 C C . LEU A 1 382 ? -5.085 3.077 17.573 1.00 97.19 382 LEU A C 1
ATOM 3106 O O . LEU A 1 382 ? -3.975 2.881 17.091 1.00 97.19 382 LEU A O 1
ATOM 3110 N N . SER A 1 383 ? -5.963 3.920 17.047 1.00 96.81 383 SER A N 1
ATOM 3111 C CA . SER A 1 383 ? -5.658 4.819 15.939 1.00 96.81 383 SER A CA 1
ATOM 3112 C C . SER A 1 383 ? -6.084 6.219 16.324 1.00 96.81 383 SER A C 1
ATOM 3114 O O . SER A 1 383 ? -7.272 6.453 16.532 1.00 96.81 383 SER A O 1
ATOM 3116 N N . ILE A 1 384 ? -5.130 7.130 16.431 1.00 94.25 384 ILE A N 1
ATOM 3117 C CA . ILE A 1 384 ? -5.386 8.537 16.704 1.00 94.25 384 ILE A CA 1
ATOM 3118 C C . ILE A 1 384 ? -4.760 9.347 15.574 1.00 94.25 384 ILE A C 1
ATOM 3120 O O . ILE A 1 384 ? -3.554 9.244 15.350 1.00 94.25 384 ILE A O 1
ATOM 3124 N N . SER A 1 385 ? -5.575 10.117 14.856 1.00 92.94 385 SER A N 1
ATOM 3125 C CA . SER A 1 385 ? -5.128 10.942 13.733 1.00 92.94 385 SER A CA 1
ATOM 3126 C C . SER A 1 385 ? -5.617 12.383 13.821 1.00 92.94 385 SER A C 1
ATOM 3128 O O . SER A 1 385 ? -6.625 12.665 14.473 1.00 92.94 385 SER A O 1
ATOM 3130 N N . ASN A 1 386 ? -4.876 13.289 13.174 1.00 87.19 386 ASN A N 1
ATOM 3131 C CA . ASN A 1 386 ? -5.168 14.724 13.115 1.00 87.19 386 ASN A CA 1
ATOM 3132 C C . ASN A 1 386 ? -5.396 15.371 14.496 1.00 87.19 386 ASN A C 1
ATOM 3134 O O . ASN A 1 386 ? -6.255 16.235 14.661 1.00 87.19 386 ASN A O 1
ATOM 3138 N N . THR A 1 387 ? -4.639 14.943 15.511 1.00 82.31 387 THR A N 1
ATOM 3139 C CA . THR A 1 387 ? -4.773 15.461 16.880 1.00 82.31 387 THR A CA 1
ATOM 3140 C C . THR A 1 387 ? -3.507 16.154 17.343 1.00 82.31 387 THR A C 1
ATOM 3142 O O . THR A 1 387 ? -2.407 15.647 17.130 1.00 82.31 387 THR A O 1
ATOM 3145 N N . ARG A 1 388 ? -3.670 17.237 18.100 1.00 79.88 388 ARG A N 1
ATOM 3146 C CA . ARG A 1 388 ? -2.626 17.757 18.984 1.00 79.88 388 ARG A CA 1
ATOM 3147 C C . ARG A 1 388 ? -2.898 17.257 20.406 1.00 79.88 388 ARG A C 1
ATOM 3149 O O . ARG A 1 388 ? -4.036 16.968 20.764 1.00 79.88 388 ARG A O 1
ATOM 3156 N N . MET A 1 389 ? -1.874 17.128 21.239 1.00 77.44 389 MET A N 1
ATOM 3157 C CA . MET A 1 389 ? -2.065 16.923 22.682 1.00 77.44 389 MET A CA 1
ATOM 3158 C C . MET A 1 389 ? -1.920 18.272 23.379 1.00 77.44 389 MET A C 1
ATOM 3160 O O . MET A 1 389 ? -1.051 19.059 23.003 1.00 77.44 389 MET A O 1
ATOM 3164 N N . SER A 1 390 ? -2.751 18.559 24.383 1.00 73.44 390 SER A N 1
ATOM 3165 C CA . SER A 1 390 ? -2.500 19.711 25.254 1.00 73.44 390 SER A CA 1
ATOM 3166 C C . SER A 1 390 ? -1.299 19.460 26.183 1.00 73.44 390 SER A C 1
ATOM 3168 O O . SER A 1 390 ? -0.867 18.324 26.377 1.00 73.44 390 SER A O 1
ATOM 3170 N N . GLY A 1 391 ? -0.730 20.538 26.733 1.00 76.62 391 GLY A N 1
ATOM 3171 C CA . GLY A 1 391 ? 0.182 20.481 27.882 1.00 76.62 391 GLY A CA 1
ATOM 3172 C C . GLY A 1 391 ? 1.416 19.587 27.712 1.00 76.62 391 GLY A C 1
ATOM 3173 O O . GLY A 1 391 ? 2.244 19.835 26.840 1.00 76.62 391 GLY A O 1
ATOM 3174 N N . ASN A 1 392 ? 1.562 18.583 28.588 1.00 69.94 392 ASN A N 1
ATOM 3175 C CA . ASN A 1 392 ? 2.746 17.703 28.665 1.00 69.94 392 ASN A CA 1
ATOM 3176 C C . ASN A 1 392 ? 2.858 16.693 27.498 1.00 69.94 392 ASN A C 1
ATOM 3178 O O . ASN A 1 392 ? 3.756 15.845 27.490 1.00 69.94 392 ASN A O 1
ATOM 3182 N N . GLY A 1 393 ? 1.958 16.765 26.514 1.00 81.81 393 GLY A N 1
ATOM 3183 C CA . GLY A 1 393 ? 2.018 15.950 25.307 1.00 81.81 393 GLY A CA 1
ATOM 3184 C C . GLY A 1 393 ? 1.691 14.475 25.551 1.00 81.81 393 GLY A C 1
ATOM 3185 O O . GLY A 1 393 ? 0.946 14.114 26.457 1.00 81.81 393 GLY A O 1
ATOM 3186 N N . TRP A 1 394 ? 2.262 13.600 24.723 1.00 87.56 394 TRP A N 1
ATOM 3187 C CA . TRP A 1 394 ? 2.033 12.149 24.769 1.00 87.56 394 TRP A CA 1
ATOM 3188 C C . TRP A 1 394 ? 2.713 11.432 25.939 1.00 87.56 394 TRP A C 1
ATOM 3190 O O . TRP A 1 394 ? 2.377 10.285 26.227 1.00 87.56 394 TRP A O 1
ATOM 3200 N N . SER A 1 395 ? 3.626 12.108 26.638 1.00 89.19 395 SER A N 1
ATOM 3201 C CA . SER A 1 395 ? 4.398 11.538 27.749 1.00 89.19 395 SER A CA 1
ATOM 3202 C C . SER A 1 395 ? 3.543 11.094 28.947 1.00 89.19 395 SER A C 1
ATOM 3204 O O . SER A 1 395 ? 3.960 10.247 29.734 1.00 89.19 395 SER A O 1
ATOM 3206 N N . SER A 1 396 ? 2.330 11.634 29.094 1.00 89.75 396 SER A N 1
ATOM 3207 C CA . SER A 1 396 ? 1.402 11.286 30.175 1.00 89.75 396 SER A CA 1
ATOM 3208 C C . SER A 1 396 ? 0.433 10.150 29.829 1.00 89.75 396 SER A C 1
ATOM 3210 O O . SER A 1 396 ? -0.265 9.649 30.715 1.00 89.75 396 SER A O 1
ATOM 3212 N N . VAL A 1 397 ? 0.376 9.716 28.565 1.00 91.88 397 VAL A N 1
ATOM 3213 C CA . VAL A 1 397 ? -0.521 8.641 28.126 1.00 91.88 397 VAL A CA 1
ATOM 3214 C C . VAL A 1 397 ? 0.119 7.289 28.427 1.00 91.88 397 VAL A C 1
ATOM 3216 O O . VAL A 1 397 ? 1.117 6.902 27.830 1.00 91.88 397 VAL A O 1
ATOM 3219 N N . THR A 1 398 ? -0.482 6.527 29.343 1.00 94.25 398 THR A N 1
ATOM 3220 C CA . THR A 1 398 ? -0.071 5.140 29.600 1.00 94.25 398 THR A CA 1
ATOM 3221 C C . THR A 1 398 ? -0.801 4.194 28.651 1.00 94.25 398 THR A C 1
ATOM 3223 O O . THR A 1 398 ? -2.017 4.010 28.759 1.00 94.25 398 THR A O 1
ATOM 3226 N N . PHE A 1 399 ? -0.067 3.559 27.738 1.00 96.19 399 PHE A N 1
ATOM 3227 C CA . PHE A 1 399 ? -0.638 2.553 26.845 1.00 96.19 399 PHE A CA 1
ATOM 3228 C C . PHE A 1 399 ? -0.801 1.194 27.546 1.00 96.19 399 PHE A C 1
ATOM 3230 O O . PHE A 1 399 ? 0.068 0.786 28.320 1.00 96.19 399 PHE A O 1
ATOM 3237 N N . PRO A 1 400 ? -1.888 0.451 27.276 1.00 97.06 400 PRO A N 1
ATOM 3238 C CA . PRO A 1 400 ? -2.093 -0.859 27.877 1.00 97.06 400 PRO A CA 1
ATOM 3239 C C . PRO A 1 400 ? -1.164 -1.911 27.258 1.00 97.06 400 PRO A C 1
ATOM 3241 O O . PRO A 1 400 ? -0.938 -1.935 26.050 1.00 97.06 400 PRO A O 1
ATOM 3244 N N . GLU A 1 401 ? -0.694 -2.863 28.069 1.00 96.88 401 GLU A N 1
ATOM 3245 C CA . GLU A 1 401 ? 0.157 -3.974 27.606 1.00 96.88 401 GLU A CA 1
ATOM 3246 C C . GLU A 1 401 ? -0.546 -4.912 26.609 1.00 96.88 401 GLU A C 1
ATOM 3248 O O . GLU A 1 401 ? 0.096 -5.739 25.968 1.00 96.88 401 GLU A O 1
ATOM 3253 N N . THR A 1 402 ? -1.866 -4.817 26.451 1.00 97.81 402 THR A N 1
ATOM 3254 C CA . THR A 1 402 ? -2.629 -5.592 25.463 1.00 97.81 402 THR A CA 1
ATOM 3255 C C . THR A 1 402 ? -2.618 -4.968 24.063 1.00 97.81 402 THR A C 1
ATOM 3257 O O . THR A 1 402 ? -3.104 -5.606 23.123 1.00 97.81 402 THR A O 1
ATOM 3260 N N . LEU A 1 403 ? -2.048 -3.766 23.906 1.00 98.25 403 LEU A N 1
ATOM 3261 C CA . LEU A 1 403 ? -2.033 -3.022 22.652 1.00 98.25 403 LEU A CA 1
ATOM 3262 C C . LEU A 1 403 ? -1.078 -3.654 21.632 1.00 98.25 403 LEU A C 1
ATOM 3264 O O . LEU A 1 403 ? 0.133 -3.675 21.809 1.00 98.25 403 LEU A O 1
ATOM 3268 N N . THR A 1 404 ? -1.636 -4.150 20.530 1.00 98.31 404 THR A N 1
ATOM 3269 C CA . THR A 1 404 ? -0.883 -4.828 19.459 1.00 98.31 404 THR A CA 1
ATOM 3270 C C . THR A 1 404 ? -0.684 -3.964 18.217 1.00 98.31 404 THR A C 1
ATOM 3272 O O . THR A 1 404 ? 0.217 -4.228 17.422 1.00 98.31 404 THR A O 1
ATOM 3275 N N . GLU A 1 405 ? -1.529 -2.952 18.030 1.00 98.44 405 GLU A N 1
ATOM 3276 C CA . GLU A 1 405 ? -1.498 -2.047 16.887 1.00 98.44 405 GLU A CA 1
ATOM 3277 C C . GLU A 1 405 ? -1.721 -0.613 17.351 1.00 98.44 405 GLU A C 1
ATOM 3279 O O . GLU A 1 405 ? -2.684 -0.330 18.070 1.00 98.44 405 GLU A O 1
ATOM 3284 N N . LEU A 1 406 ? -0.826 0.270 16.922 1.00 97.56 406 LEU A N 1
ATOM 3285 C CA . LEU A 1 406 ? -0.855 1.686 17.244 1.00 97.56 406 LEU A CA 1
ATOM 3286 C C . LEU A 1 406 ? -0.632 2.502 15.972 1.00 97.56 406 LEU A C 1
ATOM 3288 O O . LEU A 1 406 ? 0.371 2.322 15.288 1.00 97.56 406 LEU A O 1
ATOM 3292 N N . THR A 1 407 ? -1.579 3.378 15.660 1.00 96.94 407 THR A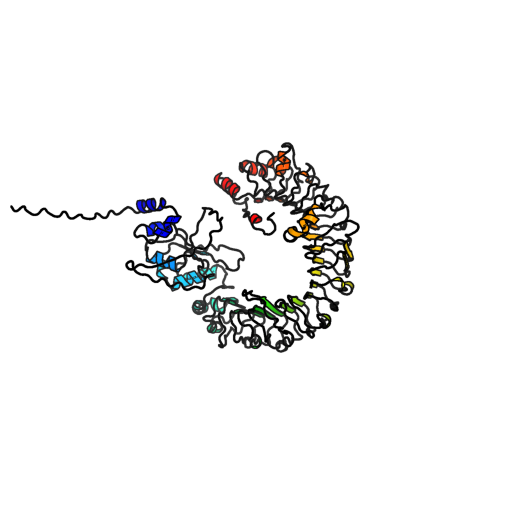 N 1
ATOM 3293 C CA . THR A 1 407 ? -1.450 4.428 14.648 1.00 96.94 407 THR A CA 1
ATOM 3294 C C . THR A 1 407 ? -1.546 5.774 15.346 1.00 96.94 407 THR A C 1
ATOM 3296 O O . THR A 1 407 ? -2.532 6.026 16.038 1.00 96.94 407 THR A O 1
ATOM 3299 N N . LEU A 1 408 ? -0.529 6.610 15.188 1.00 95.31 408 LEU A N 1
ATOM 3300 C CA . LEU A 1 408 ? -0.452 7.936 15.786 1.00 95.31 408 LEU A CA 1
ATOM 3301 C C . LEU A 1 408 ? -0.032 8.940 14.720 1.00 95.31 408 LEU A C 1
ATOM 3303 O O . LEU A 1 408 ? 1.068 8.829 14.191 1.00 95.31 408 LEU A O 1
ATOM 3307 N N . GLN A 1 409 ? -0.881 9.926 14.446 1.00 92.88 409 GLN A N 1
ATOM 3308 C CA . GLN A 1 409 ? -0.479 11.154 13.767 1.00 92.88 409 GLN A CA 1
ATOM 3309 C C . GLN A 1 409 ? -0.365 12.250 14.814 1.00 92.88 409 GLN A C 1
ATOM 3311 O O . GLN A 1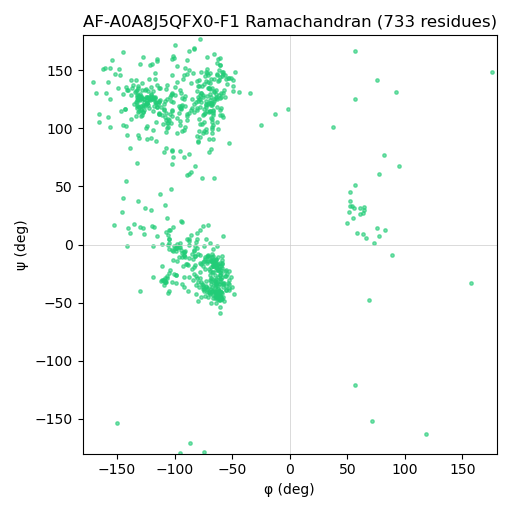 409 ? -1.372 12.714 15.356 1.00 92.88 409 GLN A O 1
ATOM 3316 N N . VAL A 1 410 ? 0.868 12.586 15.160 1.00 86.38 410 VAL A N 1
ATOM 3317 C CA . VAL A 1 410 ? 1.172 13.423 16.313 1.00 86.38 410 VAL A CA 1
ATOM 3318 C C . VAL A 1 410 ? 2.249 14.405 15.947 1.00 86.38 410 VAL A C 1
ATOM 3320 O O . VAL A 1 410 ? 3.211 14.041 15.281 1.00 86.38 410 VAL A O 1
ATOM 3323 N N . ASP A 1 411 ? 2.124 15.625 16.454 1.00 84.75 411 ASP A N 1
ATOM 3324 C CA . ASP A 1 411 ? 3.189 16.595 16.266 1.00 84.75 411 ASP A CA 1
ATOM 3325 C C . ASP A 1 411 ? 4.462 16.030 16.910 1.00 84.75 411 ASP A C 1
ATOM 3327 O O . ASP A 1 411 ? 5.404 15.741 16.184 1.00 84.75 411 ASP A O 1
ATOM 3331 N N . CYS A 1 412 ? 4.460 15.727 18.224 1.00 84.88 412 CYS A N 1
ATOM 3332 C CA . CYS A 1 412 ? 5.649 15.325 19.002 1.00 84.88 412 CYS A CA 1
ATOM 3333 C C . CYS A 1 412 ? 5.572 13.941 19.660 1.00 84.88 412 CYS A C 1
ATOM 3335 O O . CYS A 1 412 ? 4.584 13.615 20.317 1.00 84.88 412 CYS A O 1
ATOM 3337 N N . LEU A 1 413 ? 6.662 13.170 19.541 1.00 85.12 413 LEU A N 1
ATOM 3338 C CA . LEU A 1 413 ? 6.862 11.854 20.168 1.00 85.12 413 LEU A CA 1
ATOM 3339 C C . LEU A 1 413 ? 7.736 11.892 21.434 1.00 85.12 413 LEU A C 1
ATOM 3341 O O . LEU A 1 413 ? 7.954 10.854 22.055 1.00 85.12 413 LEU A O 1
ATOM 3345 N N . GLU A 1 414 ? 8.253 13.053 21.839 1.00 86.56 414 GLU A N 1
ATOM 3346 C CA . GLU A 1 414 ? 9.180 13.133 22.970 1.00 86.56 414 GLU A CA 1
ATOM 3347 C C . GLU A 1 414 ? 8.540 12.601 24.267 1.00 86.56 414 GLU A C 1
ATOM 3349 O O . GLU A 1 414 ? 7.452 13.011 24.678 1.00 86.56 414 GLU A O 1
ATOM 3354 N N . GLY A 1 415 ? 9.228 11.655 24.914 1.00 87.44 415 GLY A N 1
ATOM 3355 C CA . GLY A 1 415 ? 8.793 11.051 26.175 1.00 87.44 415 GLY A CA 1
ATOM 3356 C C . GLY A 1 415 ? 7.683 10.002 26.055 1.00 87.44 415 GLY A C 1
ATOM 3357 O O . GLY A 1 415 ? 7.185 9.556 27.087 1.00 87.44 415 GLY A O 1
ATOM 3358 N N . ILE A 1 416 ? 7.286 9.591 24.845 1.00 91.25 416 ILE A N 1
ATOM 3359 C CA . ILE A 1 416 ? 6.288 8.530 24.668 1.00 91.25 416 ILE A CA 1
ATOM 3360 C C . ILE A 1 416 ? 6.874 7.150 25.020 1.00 91.25 416 ILE A C 1
ATOM 3362 O O . ILE A 1 416 ? 7.837 6.680 24.413 1.00 91.25 416 ILE A O 1
ATOM 3366 N N . GLU A 1 417 ? 6.272 6.457 25.989 1.00 93.69 417 GLU A N 1
ATOM 3367 C CA . GLU A 1 417 ? 6.616 5.064 26.296 1.00 93.69 417 GLU A CA 1
ATOM 3368 C C . GLU A 1 417 ? 5.726 4.109 25.490 1.00 93.69 417 GLU A C 1
ATOM 3370 O O . GLU A 1 417 ? 4.567 3.861 25.827 1.00 93.69 417 GLU A O 1
ATOM 3375 N N . LEU A 1 418 ? 6.266 3.554 24.404 1.00 95.81 418 LEU A N 1
ATOM 3376 C CA . LEU A 1 418 ? 5.535 2.618 23.549 1.00 95.81 418 LEU A CA 1
ATOM 3377 C C . LEU A 1 418 ? 5.396 1.225 24.207 1.00 95.81 418 LEU A C 1
ATOM 3379 O O . LEU A 1 418 ? 6.364 0.704 24.771 1.00 95.81 418 LEU A O 1
ATOM 3383 N N . PRO A 1 419 ? 4.225 0.562 24.114 1.00 96.44 419 PRO A N 1
ATOM 3384 C CA . PRO A 1 419 ? 4.022 -0.741 24.738 1.00 96.44 419 PRO A CA 1
ATOM 3385 C C . PRO A 1 419 ? 4.818 -1.849 24.036 1.00 96.44 419 PRO A C 1
ATOM 3387 O O . PRO A 1 419 ? 4.795 -2.003 22.817 1.00 96.44 419 PRO A O 1
ATOM 3390 N N . LYS A 1 420 ? 5.479 -2.702 24.827 1.00 96.94 420 LYS A N 1
ATOM 3391 C CA . LYS A 1 420 ? 6.366 -3.779 24.333 1.00 96.94 420 LYS A CA 1
ATOM 3392 C C . LYS A 1 420 ? 5.651 -4.882 23.543 1.00 96.94 420 LYS A C 1
ATOM 3394 O O . LYS A 1 420 ? 6.307 -5.683 22.882 1.00 96.94 420 LYS A O 1
ATOM 3399 N N . SER A 1 421 ? 4.327 -4.953 23.638 1.00 97.81 421 SER A N 1
ATOM 3400 C CA . SER A 1 421 ? 3.466 -5.912 22.938 1.00 97.81 421 SER A CA 1
ATOM 3401 C C . SER A 1 421 ? 3.100 -5.500 21.511 1.00 97.81 421 SER A C 1
ATOM 3403 O O . SER A 1 421 ? 2.470 -6.297 20.808 1.00 97.81 421 SER A O 1
ATOM 3405 N N . LEU A 1 422 ? 3.498 -4.300 21.068 1.00 98.38 422 LEU A N 1
ATOM 3406 C CA . LEU A 1 422 ? 3.224 -3.826 19.715 1.00 98.38 422 LEU A CA 1
ATOM 3407 C C . LEU A 1 422 ? 3.776 -4.780 18.662 1.00 98.38 422 LEU A C 1
ATOM 3409 O O . LEU A 1 422 ? 4.933 -5.187 18.704 1.00 98.38 422 LEU A O 1
ATOM 3413 N N . GLN A 1 423 ? 2.924 -5.081 17.687 1.00 98.31 423 GLN A N 1
ATOM 3414 C CA . GLN A 1 423 ? 3.254 -5.831 16.478 1.00 98.31 423 GLN A CA 1
ATOM 3415 C C . GLN A 1 423 ? 3.220 -4.935 15.242 1.00 98.31 423 GLN A C 1
ATOM 3417 O O . GLN A 1 423 ? 3.951 -5.177 14.282 1.00 98.31 423 GLN A O 1
ATOM 3422 N N . ARG A 1 424 ? 2.368 -3.905 15.259 1.00 98.44 424 ARG A N 1
ATOM 3423 C CA . ARG A 1 424 ? 2.216 -2.931 14.180 1.00 98.44 424 ARG A CA 1
ATOM 3424 C C . ARG A 1 424 ? 2.263 -1.526 14.750 1.00 98.44 424 ARG A C 1
ATOM 3426 O O . ARG A 1 424 ? 1.509 -1.216 15.672 1.00 98.44 424 ARG A O 1
ATOM 3433 N N . LEU A 1 425 ? 3.124 -0.696 14.186 1.00 97.56 425 LEU A N 1
ATOM 3434 C CA . LEU A 1 425 ? 3.272 0.695 14.575 1.00 97.56 425 LEU A CA 1
ATOM 3435 C C . LEU A 1 425 ? 3.269 1.563 13.321 1.00 97.56 425 LEU A C 1
ATOM 3437 O O . LEU A 1 425 ? 4.058 1.330 12.408 1.00 97.56 425 LEU A O 1
ATOM 3441 N N . TYR A 1 426 ? 2.372 2.540 13.285 1.00 96.94 426 TYR A N 1
ATOM 3442 C CA . TYR A 1 426 ? 2.344 3.581 12.273 1.00 96.94 426 TYR A CA 1
ATOM 3443 C C . TYR A 1 426 ? 2.454 4.937 12.965 1.00 96.94 426 TYR A C 1
ATOM 3445 O O . TYR A 1 426 ? 1.606 5.285 13.785 1.00 96.94 426 TYR A O 1
ATOM 3453 N N . LEU A 1 427 ? 3.521 5.666 12.663 1.00 94.94 427 LEU A N 1
ATOM 3454 C CA . LEU A 1 427 ? 3.772 7.001 13.182 1.00 94.94 427 LEU A CA 1
ATOM 3455 C C . LEU A 1 427 ? 3.782 7.978 12.015 1.00 94.94 427 LEU A C 1
ATOM 3457 O O . LEU A 1 427 ? 4.591 7.809 11.108 1.00 94.94 427 LEU A O 1
ATOM 3461 N N . THR A 1 428 ? 2.915 8.981 12.074 1.00 93.38 428 THR A N 1
ATOM 3462 C CA . THR A 1 428 ? 2.982 10.184 11.246 1.00 93.38 428 THR A CA 1
ATOM 3463 C C . THR A 1 428 ? 3.377 11.350 12.153 1.00 93.38 428 THR A C 1
ATOM 3465 O O . THR A 1 428 ? 2.649 11.648 13.099 1.00 93.38 428 THR A O 1
ATOM 3468 N N . THR A 1 429 ? 4.532 11.979 11.948 1.00 83.62 429 THR A N 1
ATOM 3469 C CA . THR A 1 429 ? 5.046 13.007 12.866 1.00 83.62 429 THR A CA 1
ATOM 3470 C C . THR A 1 429 ? 5.860 14.088 12.172 1.00 83.62 429 THR A C 1
ATOM 3472 O O . THR A 1 429 ? 6.501 13.846 11.160 1.00 83.62 429 THR A O 1
ATOM 3475 N N . THR A 1 430 ? 5.845 15.292 12.738 1.00 76.56 430 THR A N 1
ATOM 3476 C CA . THR A 1 430 ? 6.655 16.431 12.282 1.00 76.56 430 THR A CA 1
ATOM 3477 C C . THR A 1 430 ? 7.966 16.583 13.063 1.00 76.56 430 THR A C 1
ATOM 3479 O O . THR A 1 430 ? 8.758 17.474 12.768 1.00 76.56 430 THR A O 1
ATOM 3482 N N . PHE A 1 431 ? 8.219 15.739 14.070 1.00 71.94 431 PHE A N 1
ATOM 3483 C CA . PHE A 1 431 ? 9.392 15.836 14.945 1.00 71.94 431 PHE A CA 1
ATOM 3484 C C . PHE A 1 431 ? 10.342 14.635 14.800 1.00 71.94 431 PHE A C 1
ATOM 3486 O O . PHE A 1 431 ? 9.943 13.562 14.341 1.00 71.94 431 PHE A O 1
ATOM 3493 N N . PRO A 1 432 ? 11.620 14.788 15.212 1.00 77.50 432 PRO A N 1
ATOM 3494 C CA . PRO A 1 432 ? 12.642 13.768 15.008 1.00 77.50 432 PRO A CA 1
ATOM 3495 C C . PRO A 1 432 ? 12.291 12.443 15.699 1.00 77.50 432 PRO A C 1
ATOM 3497 O O . PRO A 1 432 ? 12.252 12.321 16.930 1.00 77.50 432 PRO A O 1
ATOM 3500 N N . ILE A 1 433 ? 12.106 11.419 14.868 1.00 82.88 433 ILE A N 1
ATOM 3501 C CA . ILE A 1 433 ? 11.840 10.026 15.254 1.00 82.88 433 ILE A CA 1
ATOM 3502 C C . ILE A 1 433 ? 13.010 9.411 16.053 1.00 82.88 433 ILE A C 1
ATOM 3504 O O . ILE A 1 433 ? 12.813 8.423 16.758 1.00 82.88 433 ILE A O 1
ATOM 3508 N N . GLU A 1 434 ? 14.202 10.019 16.020 1.00 79.69 434 GLU A N 1
ATOM 3509 C CA . GLU A 1 434 ? 15.406 9.597 16.763 1.00 79.69 434 GLU A CA 1
ATOM 3510 C C . GLU A 1 434 ? 15.181 9.413 18.275 1.00 79.69 434 GLU A C 1
ATOM 3512 O O . GLU A 1 434 ? 15.909 8.671 18.934 1.00 79.69 434 GLU A O 1
ATOM 3517 N N . SER A 1 435 ? 14.161 10.065 18.836 1.00 82.50 435 SER A N 1
ATOM 3518 C CA . SER A 1 435 ? 13.795 9.943 20.252 1.00 82.50 435 SER A CA 1
ATOM 3519 C C . SER A 1 435 ? 13.149 8.599 20.625 1.00 82.50 435 SER A C 1
ATOM 3521 O O . SER A 1 435 ? 13.061 8.271 21.811 1.00 82.50 435 SER A O 1
ATOM 3523 N N . VAL A 1 436 ? 12.712 7.797 19.647 1.00 87.56 436 VAL A N 1
ATOM 3524 C CA . VAL A 1 436 ? 11.999 6.537 19.888 1.00 87.56 436 VAL A CA 1
ATOM 3525 C C . VAL A 1 436 ? 12.963 5.349 19.898 1.00 87.56 436 VAL A C 1
ATOM 3527 O O . VAL A 1 436 ? 13.542 4.975 18.881 1.00 87.56 436 VAL A O 1
ATOM 3530 N N . ASN A 1 437 ? 13.080 4.673 21.045 1.00 91.00 437 ASN A N 1
ATOM 3531 C CA . ASN A 1 437 ? 13.853 3.434 21.144 1.00 91.00 437 ASN A CA 1
ATOM 3532 C C . ASN A 1 437 ? 13.059 2.222 20.618 1.00 91.00 437 ASN A C 1
ATOM 3534 O O . ASN A 1 437 ? 12.390 1.516 21.378 1.00 91.00 437 ASN A O 1
ATOM 3538 N N . PHE A 1 438 ? 13.160 1.939 19.318 1.00 94.00 438 PHE A N 1
ATOM 3539 C CA . PHE A 1 438 ? 12.474 0.795 18.708 1.00 94.00 438 PHE A CA 1
ATOM 3540 C C . PHE A 1 438 ? 12.995 -0.571 19.189 1.00 94.00 438 PHE A C 1
ATOM 3542 O O . PHE A 1 438 ? 12.243 -1.546 19.147 1.00 94.00 438 PHE A O 1
ATOM 3549 N N . LEU A 1 439 ? 14.240 -0.671 19.679 1.00 94.62 439 LEU A N 1
ATOM 3550 C CA . LEU A 1 439 ? 14.858 -1.948 20.082 1.00 94.62 439 LEU A CA 1
ATOM 3551 C C . LEU A 1 439 ? 14.102 -2.662 21.213 1.00 94.62 439 LEU A C 1
ATOM 3553 O O . LEU A 1 439 ? 14.148 -3.892 21.315 1.00 94.62 439 LEU A O 1
ATOM 3557 N N . ASP A 1 440 ? 13.376 -1.913 22.043 1.00 95.38 440 ASP A N 1
ATOM 3558 C CA . ASP A 1 440 ? 12.583 -2.471 23.138 1.00 95.38 440 ASP A CA 1
ATOM 3559 C C . ASP A 1 440 ? 11.281 -3.144 22.665 1.00 95.38 440 ASP A C 1
ATOM 3561 O O . ASP A 1 440 ? 10.694 -3.950 23.399 1.00 95.38 440 ASP A O 1
ATOM 3565 N N . LEU A 1 441 ? 10.852 -2.891 21.423 1.00 96.75 441 LEU A N 1
ATOM 3566 C CA . LEU A 1 441 ? 9.625 -3.421 20.825 1.00 96.75 441 LEU A CA 1
ATOM 3567 C C . LEU A 1 441 ? 9.856 -4.807 20.206 1.00 96.75 441 LEU A C 1
ATOM 3569 O O . LEU A 1 441 ? 9.697 -5.022 19.009 1.00 96.75 441 LEU A O 1
ATOM 3573 N N . LYS A 1 442 ? 10.218 -5.785 21.041 1.00 96.88 442 LYS A N 1
ATOM 3574 C CA . LYS A 1 442 ? 10.636 -7.150 20.640 1.00 96.88 442 LYS A CA 1
ATOM 3575 C C . LYS A 1 442 ? 9.614 -7.965 19.833 1.00 96.88 442 LYS A C 1
ATOM 3577 O O . LYS A 1 442 ? 9.943 -9.060 19.379 1.00 96.88 442 LYS A O 1
ATOM 3582 N N . HIS A 1 443 ? 8.377 -7.489 19.730 1.00 97.75 443 HIS A N 1
ATOM 3583 C CA . HIS A 1 443 ? 7.297 -8.122 18.977 1.00 97.75 443 HIS A CA 1
ATOM 3584 C C . HIS A 1 443 ? 6.897 -7.338 17.725 1.00 97.75 443 HIS A C 1
ATOM 3586 O O . HIS A 1 443 ? 5.999 -7.785 17.014 1.00 97.75 443 HIS A O 1
ATOM 3592 N N . LEU A 1 444 ? 7.551 -6.207 17.442 1.00 98.25 444 LEU A N 1
ATOM 3593 C CA . LEU A 1 444 ? 7.230 -5.345 16.314 1.00 98.25 444 LEU A CA 1
ATOM 3594 C C . LEU A 1 444 ? 7.575 -6.053 15.006 1.00 98.25 444 LEU A C 1
ATOM 3596 O O . LEU A 1 444 ? 8.731 -6.409 14.795 1.00 98.25 444 LEU A O 1
ATOM 3600 N N . VAL A 1 445 ? 6.574 -6.255 14.152 1.00 98.31 445 VAL A N 1
ATOM 3601 C CA . VAL A 1 445 ? 6.690 -6.931 12.850 1.00 98.31 445 VAL A CA 1
ATOM 3602 C C . VAL A 1 445 ? 6.627 -5.918 11.711 1.00 98.31 445 VAL A C 1
ATOM 3604 O O . VAL A 1 445 ? 7.406 -6.017 10.766 1.00 98.31 445 VAL A O 1
ATOM 3607 N N . ASN A 1 446 ? 5.732 -4.930 11.817 1.00 98.38 446 ASN A N 1
ATOM 3608 C CA . ASN A 1 446 ? 5.540 -3.898 10.801 1.00 98.38 446 ASN A CA 1
ATOM 3609 C C . ASN A 1 446 ? 5.697 -2.506 11.408 1.00 98.38 446 ASN A C 1
ATOM 3611 O O . ASN A 1 446 ? 4.997 -2.164 12.367 1.00 98.38 446 ASN A O 1
ATOM 3615 N N . LEU A 1 447 ? 6.560 -1.703 10.796 1.00 97.56 447 LEU A N 1
ATOM 3616 C CA . LEU A 1 447 ? 6.765 -0.306 11.141 1.00 97.56 447 LEU A CA 1
ATOM 3617 C C . LEU A 1 447 ? 6.530 0.564 9.909 1.00 97.56 447 LEU A C 1
ATOM 3619 O O . LEU A 1 447 ? 7.150 0.347 8.868 1.00 97.56 447 LEU A O 1
ATOM 3623 N N . LYS A 1 448 ? 5.647 1.553 10.040 1.00 96.94 448 LYS A N 1
ATOM 3624 C CA . LYS A 1 448 ? 5.496 2.641 9.079 1.00 96.94 448 LYS A CA 1
ATOM 3625 C C . LYS A 1 448 ? 5.841 3.958 9.770 1.00 96.94 448 LYS A C 1
ATOM 3627 O O . LYS A 1 448 ? 5.282 4.265 10.820 1.00 96.94 448 LYS A O 1
ATOM 3632 N N . LEU A 1 449 ? 6.758 4.703 9.176 1.00 95.12 449 LEU A N 1
ATOM 3633 C CA . LEU A 1 449 ? 7.173 6.037 9.582 1.00 95.12 449 LEU A CA 1
ATOM 3634 C C . LEU A 1 449 ? 6.788 7.003 8.473 1.00 95.12 449 LEU A C 1
ATOM 3636 O O . LEU A 1 449 ? 6.939 6.674 7.298 1.00 95.12 449 LEU A O 1
ATOM 3640 N N . ASP A 1 450 ? 6.255 8.147 8.850 1.00 93.56 450 ASP A N 1
ATOM 3641 C CA . ASP A 1 450 ? 5.668 9.121 7.947 1.00 93.56 450 ASP A CA 1
ATOM 3642 C C . ASP A 1 450 ? 5.865 10.521 8.532 1.00 93.56 450 ASP A C 1
ATOM 3644 O O . ASP A 1 450 ? 5.693 10.716 9.735 1.00 93.56 450 ASP A O 1
ATOM 3648 N N . GLY A 1 451 ? 6.281 11.470 7.706 1.00 88.38 451 GLY A N 1
ATOM 3649 C CA . GLY A 1 451 ? 6.444 12.872 8.065 1.00 88.38 451 GLY A CA 1
ATOM 3650 C C . GLY A 1 451 ? 7.878 13.378 7.932 1.00 88.38 451 GLY A C 1
ATOM 3651 O O . GLY A 1 451 ? 8.696 12.788 7.232 1.00 88.38 451 GLY A O 1
ATOM 3652 N N . GLU A 1 452 ? 8.181 14.514 8.550 1.00 84.00 452 GLU A N 1
ATOM 3653 C CA . GLU A 1 452 ? 9.425 15.241 8.283 1.00 84.00 452 GLU A CA 1
ATOM 3654 C C . GLU A 1 452 ? 10.605 14.640 9.057 1.00 84.00 452 GLU A C 1
ATOM 3656 O O . GLU A 1 452 ? 10.611 14.571 10.290 1.00 84.00 452 GLU A O 1
ATOM 3661 N N . TRP A 1 453 ? 11.653 14.233 8.339 1.00 83.81 453 TRP A N 1
ATOM 3662 C CA . TRP A 1 453 ? 12.903 13.801 8.957 1.00 83.81 453 TRP A CA 1
ATOM 3663 C C . TRP A 1 453 ? 13.889 14.971 9.003 1.00 83.81 453 TRP A C 1
ATOM 3665 O O . TRP A 1 453 ? 14.457 15.376 7.995 1.00 83.81 453 TRP A O 1
ATOM 3675 N N . VAL A 1 454 ? 14.118 15.541 10.183 1.00 81.12 454 VAL A N 1
ATOM 3676 C CA . VAL A 1 454 ? 14.936 16.764 10.325 1.00 81.12 454 VAL A CA 1
ATOM 3677 C C . VAL A 1 454 ? 16.453 16.498 10.161 1.00 81.12 454 VAL A C 1
ATOM 3679 O O . VAL A 1 454 ? 17.261 17.423 10.199 1.00 81.12 454 VAL A O 1
ATOM 3682 N N . GLY A 1 455 ? 16.869 15.245 9.952 1.00 83.88 455 GLY A N 1
ATOM 3683 C CA . GLY A 1 455 ? 18.270 14.859 9.779 1.00 83.88 455 GLY A CA 1
ATOM 3684 C C . GLY A 1 455 ? 18.687 14.615 8.326 1.00 83.88 455 GLY A C 1
ATOM 3685 O O . GLY A 1 455 ? 17.880 14.345 7.449 1.00 83.88 455 GLY A O 1
ATOM 3686 N N . GLU A 1 456 ? 19.991 14.631 8.080 1.00 86.75 456 GLU A N 1
ATOM 3687 C CA . GLU A 1 456 ? 20.571 14.137 6.823 1.00 86.75 456 GLU A CA 1
ATOM 3688 C C . GLU A 1 456 ? 20.795 12.613 6.873 1.00 86.75 456 GLU A C 1
ATOM 3690 O O . GLU A 1 456 ? 20.842 11.951 5.844 1.00 86.75 456 GLU A O 1
ATOM 3695 N N . ASN A 1 457 ? 20.881 12.018 8.066 1.00 90.56 457 ASN A N 1
ATOM 3696 C CA . ASN A 1 457 ? 21.251 10.612 8.236 1.00 90.56 457 ASN A CA 1
ATOM 3697 C C . ASN A 1 457 ? 20.111 9.833 8.900 1.00 90.56 457 ASN A C 1
ATOM 3699 O O . ASN A 1 457 ? 19.678 10.190 9.989 1.00 90.56 457 ASN A O 1
ATOM 3703 N N . PHE A 1 458 ? 19.654 8.751 8.276 1.00 91.12 458 PHE A N 1
ATOM 3704 C CA . PHE A 1 458 ? 18.702 7.792 8.828 1.00 91.12 458 PHE A CA 1
ATOM 3705 C C . PHE A 1 458 ? 19.451 6.536 9.289 1.00 91.12 458 PHE A C 1
ATOM 3707 O O . PHE A 1 458 ? 19.541 5.530 8.582 1.00 91.12 458 PHE A O 1
ATOM 3714 N N . ILE A 1 459 ? 20.037 6.623 10.483 1.00 92.25 459 ILE A N 1
ATOM 3715 C CA . ILE A 1 459 ? 20.791 5.537 11.120 1.00 92.25 459 ILE A CA 1
ATOM 3716 C C . ILE A 1 459 ? 19.924 4.970 12.241 1.00 92.25 459 ILE A C 1
ATOM 3718 O O . ILE A 1 459 ? 19.705 5.633 13.254 1.00 92.25 459 ILE A O 1
ATOM 3722 N N . CYS A 1 460 ? 19.388 3.765 12.056 1.00 92.00 460 CYS A N 1
ATOM 3723 C CA . CYS A 1 460 ? 18.429 3.169 12.984 1.00 92.00 460 CYS A CA 1
ATOM 3724 C C . CYS A 1 460 ? 18.668 1.668 13.177 1.00 92.00 460 CYS A C 1
ATOM 3726 O O . CYS A 1 460 ? 18.760 0.899 12.217 1.00 92.00 460 CYS A O 1
ATOM 3728 N N . SER A 1 461 ? 18.665 1.237 14.439 1.00 95.19 461 SER A N 1
ATOM 3729 C CA . SER A 1 461 ? 18.642 -0.178 14.810 1.00 95.19 461 SER A CA 1
ATOM 3730 C C . SER A 1 461 ? 17.230 -0.577 15.240 1.00 95.19 461 SER A C 1
ATOM 3732 O O . SER A 1 461 ? 16.610 0.066 16.090 1.00 95.19 461 SER A O 1
ATOM 3734 N N . PHE A 1 462 ? 16.720 -1.664 14.669 1.00 96.19 462 PHE A N 1
ATOM 3735 C CA . PHE A 1 462 ? 15.363 -2.155 14.888 1.00 96.19 462 PHE A CA 1
ATOM 3736 C C . PHE A 1 462 ? 15.362 -3.525 15.574 1.00 96.19 462 PHE A C 1
ATOM 3738 O O . PHE A 1 462 ? 16.347 -4.270 15.522 1.00 96.19 462 PHE A O 1
ATOM 3745 N N . PRO A 1 463 ? 14.257 -3.899 16.243 1.00 96.62 463 PRO A N 1
ATOM 3746 C CA . PRO A 1 463 ? 14.161 -5.194 16.893 1.00 96.62 463 PRO A CA 1
ATOM 3747 C C . PRO A 1 463 ? 14.249 -6.312 15.853 1.00 96.62 463 PRO A C 1
ATOM 3749 O O . PRO A 1 463 ? 13.708 -6.215 14.754 1.00 96.62 463 PRO A O 1
ATOM 3752 N N . SER A 1 464 ? 14.864 -7.434 16.234 1.00 96.69 464 SER A N 1
ATOM 3753 C CA . SER A 1 464 ? 15.005 -8.601 15.350 1.00 96.69 464 SER A CA 1
ATOM 3754 C C . SER A 1 464 ? 13.673 -9.181 14.858 1.00 96.69 464 SER A C 1
ATOM 3756 O O . SER A 1 464 ? 13.679 -10.014 13.969 1.00 96.69 464 SER A O 1
ATOM 3758 N N . SER A 1 465 ? 12.531 -8.806 15.436 1.00 97.81 465 SER A N 1
ATOM 3759 C CA . SER A 1 465 ? 11.208 -9.227 14.965 1.00 97.81 465 SER A CA 1
ATOM 3760 C C . SER A 1 465 ? 10.715 -8.458 13.737 1.00 97.81 465 SER A C 1
ATOM 3762 O O . SER A 1 465 ? 9.753 -8.908 13.120 1.00 97.81 465 SER A O 1
ATOM 3764 N N . LEU A 1 466 ? 11.327 -7.314 13.405 1.00 98.31 466 LEU A N 1
ATOM 3765 C CA . LEU A 1 466 ? 10.848 -6.435 12.344 1.00 98.31 466 LEU A CA 1
ATOM 3766 C C . LEU A 1 466 ? 11.028 -7.108 10.980 1.00 98.31 466 LEU A C 1
ATOM 3768 O O . LEU A 1 466 ? 12.144 -7.458 10.605 1.00 98.31 466 LEU A O 1
ATOM 3772 N N . GLU A 1 467 ? 9.928 -7.268 10.243 1.00 98.19 467 GLU A N 1
ATOM 3773 C CA . GLU A 1 467 ? 9.907 -7.873 8.907 1.00 98.19 467 GLU A CA 1
ATOM 3774 C C . GLU A 1 467 ? 9.660 -6.840 7.802 1.00 98.19 467 GLU A C 1
ATOM 3776 O O . GLU A 1 467 ? 10.190 -6.995 6.700 1.00 98.19 467 GLU A O 1
ATOM 3781 N N . THR A 1 468 ? 8.885 -5.789 8.096 1.00 98.38 468 THR A N 1
ATOM 3782 C CA . THR A 1 468 ? 8.516 -4.745 7.130 1.00 98.38 468 THR A CA 1
ATOM 3783 C C . THR A 1 468 ? 8.786 -3.361 7.702 1.00 98.38 468 THR A C 1
ATOM 3785 O O . THR A 1 468 ? 8.268 -3.016 8.768 1.00 98.38 468 THR A O 1
ATOM 3788 N N . LEU A 1 469 ? 9.537 -2.555 6.955 1.00 97.62 469 LEU A N 1
ATOM 3789 C CA . LEU A 1 469 ? 9.775 -1.144 7.229 1.00 97.62 469 LEU A CA 1
ATOM 3790 C C . LEU A 1 469 ? 9.296 -0.302 6.047 1.00 97.62 469 LEU A C 1
ATOM 3792 O O . LEU A 1 469 ? 9.743 -0.487 4.917 1.00 97.62 469 LEU A O 1
ATOM 3796 N N . GLN A 1 470 ? 8.411 0.648 6.317 1.00 97.12 470 GLN A N 1
ATOM 3797 C CA . GLN A 1 470 ? 8.034 1.685 5.370 1.00 97.12 470 GLN A CA 1
ATOM 3798 C C . GLN A 1 470 ? 8.387 3.049 5.954 1.00 97.12 470 GLN A C 1
ATOM 3800 O O . GLN A 1 470 ? 8.052 3.341 7.097 1.00 97.12 470 GLN A O 1
ATOM 3805 N N . VAL A 1 471 ? 9.033 3.878 5.151 1.00 95.12 471 VAL A N 1
ATOM 3806 C CA . VAL A 1 471 ? 9.468 5.224 5.499 1.00 95.12 471 VAL A CA 1
ATOM 3807 C C . VAL A 1 471 ? 8.917 6.174 4.443 1.00 95.12 471 VAL A C 1
ATOM 3809 O O . VAL A 1 471 ? 9.159 5.957 3.260 1.00 95.12 471 VAL A O 1
ATOM 3812 N N . LEU A 1 472 ? 8.149 7.176 4.858 1.00 93.31 472 LEU A N 1
ATOM 3813 C CA . LEU A 1 472 ? 7.632 8.261 4.029 1.00 93.31 472 LEU A CA 1
ATOM 3814 C C . LEU A 1 472 ? 8.197 9.570 4.582 1.00 93.31 472 LEU A C 1
ATOM 3816 O O . LEU A 1 472 ? 7.700 10.054 5.591 1.00 93.31 472 LEU A O 1
ATOM 3820 N N . PHE A 1 473 ? 9.268 10.089 3.982 1.00 89.38 473 PHE A N 1
ATOM 3821 C CA . PHE A 1 473 ? 9.913 11.321 4.447 1.00 89.38 473 PHE A CA 1
ATOM 3822 C C . PHE A 1 473 ? 9.804 12.403 3.393 1.00 89.38 473 PHE A C 1
ATOM 3824 O O . PHE A 1 473 ? 10.682 12.541 2.543 1.00 89.38 473 PHE A O 1
ATOM 3831 N N . GLU A 1 474 ? 8.720 13.163 3.457 1.00 83.69 474 GLU A N 1
ATOM 3832 C CA . GLU A 1 474 ? 8.531 14.296 2.567 1.00 83.69 474 GLU A CA 1
ATOM 3833 C C . GLU A 1 474 ? 9.626 15.349 2.844 1.00 83.69 474 GLU A C 1
ATOM 3835 O O . GLU A 1 474 ? 9.923 15.674 3.992 1.00 83.69 474 GLU A O 1
ATOM 3840 N N . TYR A 1 475 ? 10.253 15.866 1.784 1.00 80.38 475 TYR A N 1
ATOM 3841 C CA . TYR A 1 475 ? 11.183 17.012 1.807 1.00 80.38 475 TYR A CA 1
ATOM 3842 C C . TYR A 1 475 ? 12.529 16.850 2.541 1.00 80.38 475 TYR A C 1
ATOM 3844 O O . TYR A 1 475 ? 13.309 17.803 2.581 1.00 80.38 475 TYR A O 1
ATOM 3852 N N . SER A 1 476 ? 12.870 15.662 3.040 1.00 82.38 476 SER A N 1
ATOM 3853 C CA . SER A 1 476 ? 14.123 15.437 3.776 1.00 82.38 476 SER A CA 1
ATOM 3854 C C . SER A 1 476 ? 15.154 14.664 2.949 1.00 82.38 476 SER A C 1
ATOM 3856 O O . SER A 1 476 ? 15.041 13.441 2.837 1.00 82.38 476 SER A O 1
ATOM 3858 N N . PRO A 1 477 ? 16.169 15.327 2.353 1.00 84.25 477 PRO A N 1
ATOM 3859 C CA . PRO A 1 477 ? 17.180 14.637 1.564 1.00 84.25 477 PRO A CA 1
ATOM 3860 C C . PRO A 1 477 ? 18.050 13.748 2.456 1.00 84.25 477 PRO A C 1
ATOM 3862 O O . PRO A 1 477 ? 18.906 14.234 3.191 1.00 84.25 477 PRO A O 1
ATOM 3865 N N . LEU A 1 478 ? 17.867 12.433 2.346 1.00 87.31 478 LEU A N 1
ATOM 3866 C CA . LEU A 1 478 ? 18.696 11.456 3.039 1.00 87.31 478 LEU A CA 1
ATOM 3867 C C . LEU A 1 478 ? 20.086 11.397 2.384 1.00 87.31 478 LEU A C 1
ATOM 3869 O O . LEU A 1 478 ? 20.235 11.104 1.190 1.00 87.31 478 LEU A O 1
ATOM 3873 N N . GLU A 1 479 ? 21.111 11.688 3.176 1.00 88.50 479 GLU A N 1
ATOM 3874 C CA . GLU A 1 479 ? 22.530 11.567 2.851 1.00 88.50 479 GLU A CA 1
ATOM 3875 C C . GLU A 1 479 ? 23.102 10.214 3.253 1.00 88.50 479 GLU A C 1
ATOM 3877 O O . GLU A 1 479 ? 23.925 9.687 2.510 1.00 88.50 479 GLU A O 1
ATOM 3882 N N . GLU A 1 480 ? 22.662 9.640 4.373 1.00 91.81 480 GLU A N 1
ATOM 3883 C CA . GLU A 1 480 ? 23.104 8.332 4.861 1.00 91.81 480 GLU A CA 1
ATOM 3884 C C . GLU A 1 480 ? 21.915 7.501 5.348 1.00 91.81 480 GLU A C 1
ATOM 3886 O O . GLU A 1 480 ? 21.031 8.013 6.027 1.00 91.81 480 GLU A O 1
ATOM 3891 N N . VAL A 1 481 ? 21.888 6.212 5.018 1.00 91.75 481 VAL A N 1
ATOM 3892 C CA . VAL A 1 481 ? 20.900 5.247 5.506 1.00 91.75 481 VAL A CA 1
ATOM 3893 C C . VAL A 1 481 ? 21.623 4.012 6.003 1.00 91.75 481 VAL A C 1
ATOM 3895 O O . VAL A 1 481 ? 22.269 3.318 5.225 1.00 91.75 481 VAL A O 1
ATOM 3898 N N . VAL A 1 482 ? 21.481 3.711 7.289 1.00 94.38 482 VAL A N 1
ATOM 3899 C CA . VAL A 1 482 ? 22.022 2.495 7.900 1.00 94.38 482 VAL A CA 1
ATOM 3900 C C . VAL A 1 482 ? 20.913 1.853 8.714 1.00 94.38 482 VAL A C 1
ATOM 3902 O O . VAL A 1 482 ? 20.426 2.433 9.685 1.00 94.38 482 VAL A O 1
ATOM 3905 N N . ILE A 1 483 ? 20.488 0.661 8.297 1.00 94.06 483 ILE A N 1
ATOM 3906 C CA . ILE A 1 483 ? 19.404 -0.076 8.945 1.00 94.06 483 ILE A CA 1
ATOM 3907 C C . ILE A 1 483 ? 19.938 -1.396 9.492 1.00 94.06 483 ILE A C 1
ATOM 3909 O O . ILE A 1 483 ? 20.350 -2.276 8.740 1.00 94.06 483 ILE A O 1
ATOM 3913 N N . GLU A 1 484 ? 19.840 -1.582 10.806 1.00 95.69 484 GLU A N 1
ATOM 3914 C CA . GLU A 1 484 ? 20.197 -2.840 11.465 1.00 95.69 484 GLU A CA 1
ATOM 3915 C C . GLU A 1 484 ? 18.933 -3.595 11.901 1.00 95.69 484 GLU A C 1
ATOM 3917 O O . GLU A 1 484 ? 18.284 -3.234 12.883 1.00 95.69 484 GLU A O 1
ATOM 3922 N N . ALA A 1 485 ? 18.562 -4.655 11.173 1.00 95.56 485 ALA A N 1
ATOM 3923 C CA . ALA A 1 485 ? 17.358 -5.441 11.456 1.00 95.56 485 ALA A CA 1
ATOM 3924 C C . ALA A 1 485 ? 17.467 -6.871 10.894 1.00 95.56 485 ALA A C 1
ATOM 3926 O O . ALA A 1 485 ? 17.276 -7.112 9.704 1.00 95.56 485 ALA A O 1
ATOM 3927 N N . SER A 1 486 ? 17.772 -7.851 11.746 1.00 95.69 486 SER A N 1
ATOM 3928 C CA . SER A 1 486 ? 18.210 -9.184 11.295 1.00 95.69 486 SER A CA 1
ATOM 3929 C C . SER A 1 486 ? 17.166 -10.028 10.550 1.00 95.69 486 SER A C 1
ATOM 3931 O O . SER A 1 486 ? 17.557 -10.972 9.868 1.00 95.69 486 SER A O 1
ATOM 3933 N N . ASN A 1 487 ? 15.870 -9.716 10.654 1.00 97.69 487 ASN A N 1
ATOM 3934 C CA . ASN A 1 487 ? 14.793 -10.415 9.934 1.00 97.69 487 ASN A CA 1
ATOM 3935 C C . ASN A 1 487 ? 14.014 -9.501 8.971 1.00 97.69 487 ASN A C 1
ATOM 3937 O O . ASN A 1 487 ? 12.925 -9.872 8.528 1.00 97.69 487 ASN A O 1
ATOM 3941 N N . LEU A 1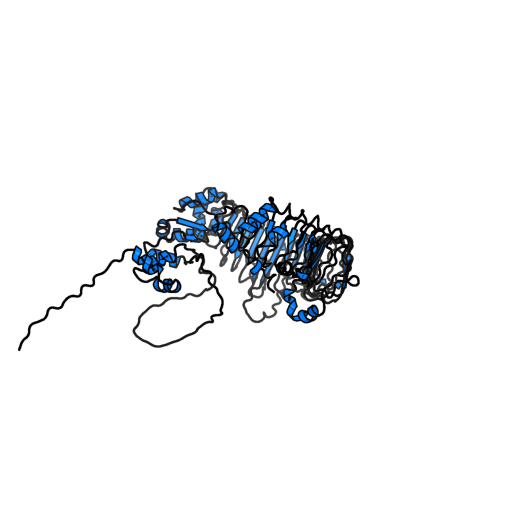 488 ? 14.553 -8.323 8.647 1.00 98.12 488 LEU A N 1
ATOM 3942 C CA . LEU A 1 488 ? 13.891 -7.359 7.777 1.00 98.12 488 LEU A CA 1
ATOM 3943 C C . LEU A 1 488 ? 13.851 -7.877 6.339 1.00 98.12 488 LEU A C 1
ATOM 3945 O O . LEU A 1 488 ? 14.879 -8.021 5.690 1.00 98.12 488 LEU A O 1
ATOM 3949 N N . LYS A 1 489 ? 12.647 -8.149 5.837 1.00 98.25 489 LYS A N 1
ATOM 3950 C CA . LYS A 1 489 ? 12.416 -8.703 4.496 1.00 98.25 489 LYS A CA 1
ATOM 3951 C C . LYS A 1 489 ? 12.048 -7.625 3.489 1.00 98.25 489 LYS A C 1
ATOM 3953 O O . LYS A 1 489 ? 12.356 -7.772 2.308 1.00 98.25 489 LYS A O 1
ATOM 3958 N N . GLN A 1 490 ? 11.352 -6.579 3.927 1.00 98.38 490 GLN A N 1
ATOM 3959 C CA . GLN A 1 490 ? 10.804 -5.555 3.044 1.00 98.38 490 GLN A CA 1
ATOM 3960 C C . GLN A 1 490 ? 11.137 -4.159 3.555 1.00 98.38 490 GLN A C 1
ATOM 3962 O O . GLN A 1 490 ? 10.867 -3.838 4.713 1.00 98.38 490 GLN A O 1
ATOM 3967 N N . VAL A 1 491 ? 11.687 -3.333 2.667 1.00 97.50 491 VAL A N 1
ATOM 3968 C CA . VAL A 1 491 ? 11.974 -1.922 2.929 1.00 97.50 491 VAL A CA 1
ATOM 3969 C C . VAL A 1 491 ? 11.382 -1.080 1.811 1.00 97.50 491 VAL A C 1
ATOM 3971 O O . VAL A 1 491 ? 11.624 -1.339 0.633 1.00 97.50 491 VAL A O 1
ATOM 3974 N N . ALA A 1 492 ? 10.599 -0.073 2.173 1.00 97.12 492 ALA A N 1
ATOM 3975 C CA . ALA A 1 492 ? 10.037 0.875 1.226 1.00 97.12 492 ALA A CA 1
ATOM 3976 C C . ALA A 1 492 ? 10.318 2.303 1.684 1.00 97.12 492 ALA A C 1
ATOM 3978 O O . ALA A 1 492 ? 9.814 2.730 2.718 1.00 97.12 492 ALA A O 1
ATOM 3979 N N . PHE A 1 493 ? 11.080 3.034 0.882 1.00 94.50 493 PHE A N 1
ATOM 3980 C CA . PHE A 1 493 ? 11.237 4.474 0.971 1.00 94.50 493 PHE A CA 1
ATOM 3981 C C . PHE A 1 493 ? 10.273 5.107 -0.023 1.00 94.50 493 PHE A C 1
ATOM 3983 O O . PHE A 1 493 ? 10.399 4.913 -1.233 1.00 94.50 493 PHE A O 1
ATOM 3990 N N . LYS A 1 494 ? 9.275 5.808 0.495 1.00 92.25 494 LYS A N 1
ATOM 3991 C CA . LYS A 1 494 ? 8.307 6.568 -0.283 1.00 92.25 494 LYS A CA 1
ATOM 3992 C C . LYS A 1 494 ? 8.613 8.040 -0.125 1.00 92.25 494 LYS A C 1
ATOM 3994 O O . LYS A 1 494 ? 8.937 8.461 0.978 1.00 92.25 494 LYS A O 1
ATOM 3999 N N . GLU A 1 495 ? 8.558 8.780 -1.222 1.00 89.50 495 GLU A N 1
ATOM 4000 C CA . GLU A 1 495 ? 8.717 10.239 -1.275 1.00 89.50 495 GLU A CA 1
ATOM 4001 C C . GLU A 1 495 ? 9.955 10.773 -0.536 1.00 89.50 495 GLU A C 1
ATOM 4003 O O . GLU A 1 495 ? 10.040 11.959 -0.260 1.00 89.50 495 GLU A O 1
ATOM 4008 N N . ALA A 1 496 ? 10.933 9.906 -0.255 1.00 87.06 496 ALA A N 1
ATOM 4009 C CA . ALA A 1 496 ? 12.142 10.222 0.484 1.00 87.06 496 ALA A CA 1
ATOM 4010 C C . ALA A 1 496 ? 13.240 10.555 -0.528 1.00 87.06 496 ALA A C 1
ATOM 4012 O O . ALA A 1 496 ? 13.771 9.635 -1.166 1.00 87.06 496 ALA A O 1
ATOM 4013 N N . PRO A 1 497 ? 13.573 11.838 -0.745 1.00 83.44 497 PRO A N 1
ATOM 4014 C CA . PRO A 1 497 ? 14.627 12.186 -1.678 1.00 83.44 497 PRO A CA 1
ATOM 4015 C C . PRO A 1 497 ? 15.967 11.663 -1.148 1.00 83.44 497 PRO A C 1
ATOM 4017 O O . PRO A 1 497 ? 16.331 11.884 0.002 1.00 83.44 497 PRO A O 1
ATOM 4020 N N . PHE A 1 498 ? 16.732 10.978 -1.995 1.00 81.31 498 PHE A N 1
ATOM 4021 C CA . PHE A 1 498 ? 18.096 10.560 -1.671 1.00 81.31 498 PHE A CA 1
ATOM 4022 C C . PHE A 1 498 ? 19.089 11.486 -2.354 1.00 81.31 498 PHE A C 1
ATOM 4024 O O . PHE A 1 498 ? 19.036 11.687 -3.569 1.00 81.31 498 PHE A O 1
ATOM 4031 N N . LYS A 1 499 ? 20.063 11.993 -1.596 1.00 77.56 499 LYS A N 1
ATOM 4032 C CA . LYS A 1 499 ? 21.164 12.782 -2.160 1.00 77.56 499 LYS A CA 1
ATOM 4033 C C . LYS A 1 499 ? 22.031 11.947 -3.096 1.00 77.56 499 LYS A C 1
ATOM 4035 O O . LYS A 1 499 ? 22.432 12.387 -4.178 1.00 77.56 499 LYS A O 1
ATOM 4040 N N . CYS A 1 500 ? 22.377 10.748 -2.651 1.00 75.44 500 CYS A N 1
ATOM 4041 C CA . CYS A 1 500 ? 23.026 9.699 -3.425 1.00 75.44 500 CYS A CA 1
ATOM 4042 C C . CYS A 1 500 ? 22.858 8.368 -2.695 1.00 75.44 500 CYS A C 1
ATOM 4044 O O . CYS A 1 500 ? 22.817 8.340 -1.471 1.00 75.44 500 CYS A O 1
ATOM 4046 N N . ILE A 1 501 ? 22.822 7.270 -3.445 1.00 80.25 501 ILE A N 1
ATOM 4047 C CA . ILE A 1 501 ? 22.845 5.913 -2.896 1.00 80.25 501 ILE A CA 1
ATOM 4048 C C . ILE A 1 501 ? 24.174 5.290 -3.328 1.00 80.25 501 ILE A C 1
ATOM 4050 O O . ILE A 1 501 ? 24.418 5.106 -4.522 1.00 80.25 501 ILE A O 1
ATOM 4054 N N . GLY A 1 502 ? 25.049 5.031 -2.363 1.00 82.25 502 GLY A N 1
ATOM 4055 C CA . GLY A 1 502 ? 26.418 4.568 -2.544 1.00 82.25 502 GLY A CA 1
ATOM 4056 C C . GLY A 1 502 ? 26.819 3.597 -1.435 1.00 82.25 502 GLY A C 1
ATOM 4057 O O . GLY A 1 502 ? 26.167 3.482 -0.402 1.00 82.25 502 GLY A O 1
ATOM 4058 N N . THR A 1 503 ? 27.916 2.877 -1.644 1.00 81.69 503 THR A N 1
ATOM 4059 C CA . THR A 1 503 ? 28.383 1.853 -0.689 1.00 81.69 503 THR A CA 1
ATOM 4060 C C . THR A 1 503 ? 28.851 2.412 0.656 1.00 81.69 503 THR A C 1
ATOM 4062 O O . THR A 1 503 ? 28.952 1.665 1.622 1.00 81.69 503 THR A O 1
ATOM 4065 N N . SER A 1 504 ? 29.157 3.709 0.736 1.00 86.19 504 SER A N 1
ATOM 4066 C CA . SER A 1 504 ? 29.594 4.360 1.976 1.00 86.19 504 SER A CA 1
ATOM 4067 C C . SER A 1 504 ? 28.458 4.959 2.800 1.00 86.19 504 SER A C 1
ATOM 4069 O O . SER A 1 504 ? 28.725 5.430 3.897 1.00 86.19 504 SER A O 1
ATOM 4071 N N . ASN A 1 505 ? 27.246 5.047 2.250 1.00 86.38 505 ASN A N 1
ATOM 4072 C CA . ASN A 1 505 ? 26.148 5.800 2.854 1.00 86.38 505 ASN A CA 1
ATOM 4073 C C . ASN A 1 505 ? 24.795 5.078 2.764 1.00 86.38 505 ASN A C 1
ATOM 4075 O O . ASN A 1 505 ? 23.758 5.685 3.007 1.00 86.38 505 ASN A O 1
ATOM 4079 N N . PHE A 1 506 ? 24.786 3.810 2.360 1.00 90.31 506 PHE A N 1
ATOM 4080 C CA . PHE A 1 506 ? 23.572 3.019 2.256 1.00 90.31 506 PHE A CA 1
ATOM 4081 C C . PHE A 1 506 ? 23.867 1.569 2.641 1.00 90.31 506 PHE A C 1
ATOM 4083 O O . PHE A 1 506 ? 24.446 0.815 1.859 1.00 90.31 506 PHE A O 1
ATOM 4090 N N . GLU A 1 507 ? 23.470 1.184 3.849 1.00 94.50 507 GLU A N 1
ATOM 4091 C CA . GLU A 1 507 ? 23.652 -0.154 4.402 1.00 94.50 507 GLU A CA 1
ATOM 4092 C C . GLU A 1 507 ? 22.299 -0.730 4.836 1.00 94.50 507 GLU A C 1
ATOM 4094 O O . GLU A 1 507 ? 21.582 -0.161 5.663 1.00 94.50 507 GLU A O 1
ATOM 4099 N N . LEU A 1 508 ? 21.946 -1.878 4.253 1.00 95.25 508 LEU A N 1
ATOM 4100 C CA . LEU A 1 508 ? 20.750 -2.647 4.589 1.00 95.25 508 LEU A CA 1
ATOM 4101 C C . LEU A 1 508 ? 21.134 -4.062 5.032 1.00 95.25 508 LEU A C 1
ATOM 4103 O O . LEU A 1 508 ? 22.140 -4.595 4.558 1.00 95.25 508 LEU A O 1
ATOM 4107 N N . PRO A 1 509 ? 20.300 -4.730 5.849 1.00 96.38 509 PRO A N 1
ATOM 4108 C CA . PRO A 1 509 ? 20.528 -6.116 6.225 1.00 96.38 509 PRO A CA 1
ATOM 4109 C C . PRO A 1 509 ? 20.522 -7.052 5.011 1.00 96.38 509 PRO A C 1
ATOM 4111 O O . PRO A 1 509 ? 19.666 -6.954 4.130 1.00 96.38 509 PRO A O 1
ATOM 4114 N N . ASP A 1 510 ? 21.409 -8.047 5.030 1.00 96.12 510 ASP A N 1
ATOM 4115 C CA . ASP A 1 510 ? 21.545 -9.079 3.988 1.00 96.12 510 ASP A CA 1
ATOM 4116 C C . ASP A 1 510 ? 20.311 -9.987 3.806 1.00 96.12 510 ASP A C 1
ATOM 4118 O O . ASP A 1 510 ? 20.336 -10.894 2.978 1.00 96.12 510 ASP A O 1
ATOM 4122 N N . CYS A 1 511 ? 19.254 -9.804 4.600 1.00 97.00 511 CYS A N 1
ATOM 4123 C CA . CYS A 1 511 ? 18.003 -10.556 4.520 1.00 97.00 511 CYS A CA 1
ATOM 4124 C C . CYS A 1 511 ? 16.873 -9.819 3.782 1.00 97.00 511 CYS A C 1
ATOM 4126 O O . CYS A 1 511 ? 15.810 -10.410 3.586 1.00 97.00 511 CYS A O 1
ATOM 4128 N N . VAL A 1 512 ? 17.082 -8.572 3.338 1.00 97.94 512 VAL A N 1
ATOM 4129 C CA . VAL A 1 512 ? 16.058 -7.811 2.606 1.00 97.94 512 VAL A CA 1
ATOM 4130 C C . VAL A 1 512 ? 15.810 -8.445 1.236 1.00 97.94 512 VAL A C 1
ATOM 4132 O O . VAL A 1 512 ? 16.703 -8.552 0.395 1.00 97.94 512 VAL A O 1
ATOM 4135 N N . GLU A 1 513 ? 14.573 -8.865 0.993 1.00 98.25 513 GLU A N 1
ATOM 4136 C CA . GLU A 1 513 ? 14.136 -9.502 -0.252 1.00 98.25 513 GLU A CA 1
ATOM 4137 C C . GLU A 1 513 ? 13.432 -8.516 -1.195 1.00 98.25 513 GLU A C 1
ATOM 4139 O O . GLU A 1 513 ? 13.455 -8.718 -2.409 1.00 98.25 513 GLU A O 1
ATOM 4144 N N . SER A 1 514 ? 12.822 -7.453 -0.662 1.00 98.25 514 SER A N 1
ATOM 4145 C CA . SER A 1 514 ? 12.113 -6.431 -1.439 1.00 98.25 514 SER A CA 1
ATOM 4146 C C . SER A 1 514 ? 12.532 -5.033 -1.011 1.00 98.25 514 SER A C 1
ATOM 4148 O O . SER A 1 514 ? 12.412 -4.684 0.164 1.00 98.25 514 SER A O 1
ATOM 4150 N N . LEU A 1 515 ? 12.958 -4.225 -1.977 1.00 97.00 515 LEU A N 1
ATOM 4151 C CA . LEU A 1 515 ? 13.371 -2.844 -1.767 1.00 97.00 515 LEU A CA 1
ATOM 4152 C C . LEU A 1 515 ? 12.641 -1.922 -2.741 1.00 97.00 515 LEU A C 1
ATOM 4154 O O . LEU A 1 515 ? 12.679 -2.137 -3.952 1.00 97.00 515 LEU A O 1
ATOM 4158 N N . SER A 1 516 ? 11.987 -0.895 -2.210 1.00 96.38 516 SER A N 1
ATOM 4159 C CA . SER A 1 516 ? 11.274 0.105 -2.998 1.00 96.38 516 SER A CA 1
ATOM 4160 C C . SER A 1 516 ? 11.785 1.504 -2.699 1.00 96.38 516 SER A C 1
ATOM 4162 O O . SER A 1 516 ? 11.864 1.890 -1.538 1.00 96.38 516 SER A O 1
ATOM 4164 N N . PHE A 1 517 ? 12.059 2.257 -3.756 1.00 92.88 517 PHE A N 1
ATOM 4165 C CA . PHE A 1 517 ? 12.286 3.695 -3.759 1.00 92.88 517 PHE A CA 1
ATOM 4166 C C . PHE A 1 517 ? 11.232 4.308 -4.673 1.00 92.88 517 PHE A C 1
ATOM 4168 O O . PHE A 1 517 ? 11.396 4.352 -5.892 1.00 92.88 517 PHE A O 1
ATOM 4175 N N . ASP A 1 518 ? 10.116 4.689 -4.072 1.00 86.19 518 ASP A N 1
ATOM 4176 C CA . ASP A 1 518 ? 8.981 5.291 -4.758 1.00 86.19 518 ASP A CA 1
ATOM 4177 C C . ASP A 1 518 ? 9.020 6.792 -4.496 1.00 86.19 518 ASP A C 1
ATOM 4179 O O . ASP A 1 518 ? 8.408 7.289 -3.553 1.00 86.19 518 ASP A O 1
ATOM 4183 N N . THR A 1 519 ? 9.857 7.502 -5.247 1.00 76.62 519 THR A N 1
ATOM 4184 C CA . THR A 1 519 ? 9.950 8.956 -5.157 1.00 76.62 519 THR A CA 1
ATOM 4185 C C . THR A 1 519 ? 9.016 9.534 -6.215 1.00 76.62 519 THR A C 1
ATOM 4187 O O . THR A 1 519 ? 9.362 9.626 -7.391 1.00 76.62 519 THR A O 1
ATOM 4190 N N . SER A 1 520 ? 7.797 9.918 -5.828 1.00 63.16 520 SER A N 1
ATOM 4191 C CA . SER A 1 520 ? 6.944 10.736 -6.695 1.00 63.16 520 SER A CA 1
ATOM 4192 C C . SER A 1 520 ? 7.543 12.142 -6.768 1.00 63.16 520 SER A C 1
ATOM 4194 O O . SER A 1 520 ? 7.147 13.065 -6.061 1.00 63.16 520 SER A O 1
ATOM 4196 N N . MET A 1 521 ? 8.575 12.296 -7.593 1.00 53.41 521 MET A N 1
ATOM 4197 C CA . MET A 1 521 ? 9.342 13.536 -7.709 1.00 53.41 521 MET A CA 1
ATOM 4198 C C . MET A 1 521 ? 8.537 14.693 -8.314 1.00 53.41 521 MET A C 1
ATOM 4200 O O . MET A 1 521 ? 9.004 15.828 -8.249 1.00 53.41 521 MET A O 1
ATOM 4204 N N . GLU A 1 522 ? 7.346 14.440 -8.873 1.00 54.22 522 GLU A N 1
ATOM 4205 C CA . GLU A 1 522 ? 6.506 15.451 -9.533 1.00 54.22 522 GLU A CA 1
ATOM 4206 C C . GLU A 1 522 ? 6.240 16.682 -8.647 1.00 54.22 522 GLU A C 1
ATOM 4208 O O . GLU A 1 522 ? 6.257 17.803 -9.152 1.00 54.22 522 GLU A O 1
ATOM 4213 N N . ASN A 1 523 ? 6.116 16.514 -7.324 1.00 46.53 523 ASN A N 1
ATOM 4214 C CA . ASN A 1 523 ? 5.819 17.624 -6.409 1.00 46.53 523 ASN A CA 1
ATOM 4215 C C . ASN A 1 523 ? 7.054 18.394 -5.896 1.00 46.53 523 ASN A C 1
ATOM 4217 O O . ASN A 1 523 ? 6.898 19.486 -5.356 1.00 46.53 523 ASN A O 1
ATOM 4221 N N . CYS A 1 524 ? 8.279 17.891 -6.099 1.00 45.44 524 CYS A N 1
ATOM 4222 C CA . CYS A 1 524 ? 9.513 18.514 -5.583 1.00 45.44 524 CYS A CA 1
ATOM 4223 C C . CYS A 1 524 ? 10.359 19.222 -6.663 1.00 45.44 524 CYS A C 1
ATOM 4225 O O . CYS A 1 524 ? 11.418 19.784 -6.367 1.00 45.44 524 CYS A O 1
ATOM 4227 N N . LEU A 1 525 ? 9.922 19.207 -7.928 1.00 45.75 525 LEU A N 1
ATOM 4228 C CA . LEU A 1 525 ? 10.733 19.638 -9.074 1.00 45.75 525 LEU A CA 1
ATOM 4229 C C . LEU A 1 525 ? 11.127 21.123 -9.056 1.00 45.75 525 LEU A C 1
ATOM 4231 O O . LEU A 1 525 ? 12.249 21.443 -9.447 1.00 45.75 525 LEU A O 1
ATOM 4235 N N . SER A 1 526 ? 10.276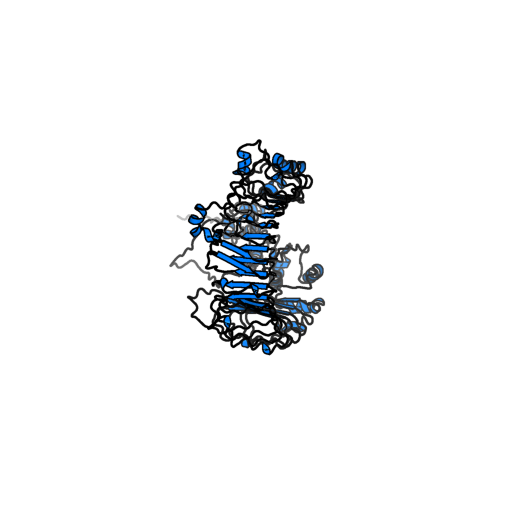 22.034 -8.574 1.00 51.44 526 SER A N 1
ATOM 4236 C CA . SER A 1 526 ? 10.565 23.475 -8.665 1.00 51.44 526 SER A CA 1
ATOM 4237 C C . SER A 1 526 ? 11.736 23.928 -7.790 1.00 51.44 526 SER A C 1
ATOM 4239 O O . SER A 1 526 ? 12.450 24.853 -8.172 1.00 51.44 526 SER A O 1
ATOM 4241 N N . GLU A 1 527 ? 11.964 23.276 -6.647 1.00 49.50 527 GLU A N 1
ATOM 4242 C CA . GLU A 1 527 ? 13.080 23.597 -5.742 1.00 49.50 527 GLU A CA 1
ATOM 4243 C C . GLU A 1 527 ? 14.281 22.656 -5.938 1.00 49.50 527 GLU A C 1
ATOM 4245 O O . GLU A 1 527 ? 15.426 23.063 -5.738 1.00 49.50 527 GLU A O 1
ATOM 4250 N N . MET A 1 528 ? 14.058 21.427 -6.424 1.00 50.06 528 MET A N 1
ATOM 4251 C CA . MET A 1 528 ? 15.134 20.463 -6.680 1.00 50.06 528 MET A CA 1
ATOM 4252 C C . MET A 1 528 ? 15.722 20.519 -8.096 1.00 50.06 528 MET A C 1
ATOM 4254 O O . MET A 1 528 ? 16.715 19.845 -8.350 1.00 50.06 528 MET A O 1
ATOM 4258 N N . GLU A 1 529 ? 15.189 21.306 -9.032 1.00 54.38 529 GLU A N 1
ATOM 4259 C CA . GLU A 1 529 ? 15.683 21.345 -10.417 1.00 54.38 529 GLU A CA 1
ATOM 4260 C C . GLU A 1 529 ? 17.190 21.660 -10.528 1.00 54.38 529 GLU A C 1
ATOM 4262 O O . GLU A 1 529 ? 17.892 21.070 -11.352 1.00 54.38 529 GLU A O 1
ATOM 4267 N N . GLU A 1 530 ? 17.713 22.567 -9.696 1.00 56.69 530 GLU A N 1
ATOM 4268 C CA . GLU A 1 530 ? 19.149 22.887 -9.656 1.00 56.69 530 GLU A CA 1
ATOM 4269 C C . GLU A 1 530 ? 19.967 21.754 -9.009 1.00 56.69 530 GLU A C 1
ATOM 4271 O O . GLU A 1 530 ? 21.054 21.409 -9.480 1.00 56.69 530 GLU A O 1
ATOM 4276 N N . TYR A 1 531 ? 19.399 21.098 -7.995 1.00 52.75 531 TYR A N 1
ATOM 4277 C CA . TYR A 1 531 ? 19.990 19.942 -7.325 1.00 52.75 531 TYR A CA 1
ATOM 4278 C C . TYR A 1 531 ? 20.083 18.721 -8.257 1.00 52.75 531 TYR A C 1
ATOM 4280 O O . TYR A 1 531 ? 21.146 18.108 -8.383 1.00 52.75 531 TYR A O 1
ATOM 4288 N N . LEU A 1 532 ? 19.009 18.421 -8.991 1.00 52.81 532 LEU A N 1
ATOM 4289 C CA . LEU A 1 532 ? 18.889 17.290 -9.915 1.00 52.81 532 LEU A CA 1
ATOM 4290 C C . LEU A 1 532 ? 19.730 17.472 -11.178 1.00 52.81 532 LEU A C 1
ATOM 4292 O O . LEU A 1 532 ? 20.373 16.522 -11.622 1.00 52.81 532 LEU A O 1
ATOM 4296 N N . LYS A 1 533 ? 19.826 18.697 -11.717 1.00 58.97 533 LYS A N 1
ATOM 4297 C CA . LYS A 1 533 ? 20.730 19.003 -12.845 1.00 58.97 533 LYS A CA 1
ATOM 4298 C C . LYS A 1 533 ? 22.202 18.744 -12.507 1.00 58.97 533 LYS A C 1
ATOM 4300 O O . LYS A 1 533 ? 22.998 18.519 -13.415 1.00 58.97 533 LYS A O 1
ATOM 4305 N N . SER A 1 534 ? 22.574 18.764 -11.224 1.00 54.53 534 SER A N 1
ATOM 4306 C CA . SER A 1 534 ? 23.953 18.535 -10.777 1.00 54.53 534 SER A CA 1
ATOM 4307 C C . SER A 1 534 ? 24.304 17.060 -10.527 1.00 54.53 534 SER A C 1
ATOM 4309 O O . SER A 1 534 ? 25.489 16.715 -10.501 1.00 54.53 534 SER A O 1
ATOM 4311 N N . ARG A 1 535 ? 23.313 16.169 -10.368 1.00 54.22 535 ARG A N 1
ATOM 4312 C CA . ARG A 1 535 ? 23.533 14.761 -10.003 1.00 54.22 535 ARG A CA 1
ATOM 4313 C C . ARG A 1 535 ? 22.777 13.806 -10.919 1.00 54.22 535 ARG A C 1
ATOM 4315 O O . ARG A 1 535 ? 21.664 13.379 -10.648 1.00 54.22 535 ARG A O 1
ATOM 4322 N N . HIS A 1 536 ? 23.467 13.383 -11.968 1.00 60.31 536 HIS A N 1
ATOM 4323 C CA . HIS A 1 536 ? 23.123 12.195 -12.737 1.00 60.31 536 HIS A CA 1
ATOM 4324 C C . HIS A 1 536 ? 23.214 10.948 -11.838 1.00 60.31 536 HIS A C 1
ATOM 4326 O O . HIS A 1 536 ? 24.314 10.452 -11.571 1.00 60.31 536 HIS A O 1
ATOM 4332 N N . GLY A 1 537 ? 22.072 10.473 -11.331 1.00 62.66 537 GLY A N 1
ATOM 4333 C CA . GLY A 1 537 ? 21.993 9.335 -10.416 1.00 62.66 537 GLY A CA 1
ATOM 4334 C C . GLY A 1 537 ? 22.585 8.073 -11.043 1.00 62.66 537 GLY A C 1
ATOM 4335 O O . GLY A 1 537 ? 22.036 7.513 -11.996 1.00 62.66 537 GLY A O 1
ATOM 4336 N N . LYS A 1 538 ? 23.726 7.624 -10.515 1.00 67.38 538 LYS A N 1
ATOM 4337 C CA . LYS A 1 538 ? 24.316 6.318 -10.818 1.00 67.38 538 LYS A CA 1
ATOM 4338 C C . LYS A 1 538 ? 24.264 5.475 -9.558 1.00 67.38 538 LYS A C 1
ATOM 4340 O O . LYS A 1 538 ? 24.822 5.869 -8.542 1.00 67.38 538 LYS A O 1
ATOM 4345 N N . ILE A 1 539 ? 23.639 4.308 -9.656 1.00 76.00 539 ILE A N 1
ATOM 4346 C CA . ILE A 1 539 ? 23.695 3.291 -8.605 1.00 76.00 539 ILE A CA 1
ATOM 4347 C C . ILE A 1 539 ? 25.058 2.594 -8.725 1.00 76.00 539 ILE A C 1
ATOM 4349 O O . ILE A 1 539 ? 25.367 2.014 -9.773 1.00 76.00 539 ILE A O 1
ATOM 4353 N N . GLU A 1 540 ? 25.900 2.676 -7.689 1.00 76.38 540 GLU A N 1
ATOM 4354 C CA . GLU A 1 540 ? 27.155 1.914 -7.642 1.00 76.38 540 GLU A CA 1
ATOM 4355 C C . GLU A 1 540 ? 26.888 0.400 -7.651 1.00 76.38 540 GLU A C 1
ATOM 4357 O O . GLU A 1 540 ? 25.804 -0.098 -7.340 1.00 76.38 540 GLU A O 1
ATOM 4362 N N . ARG A 1 541 ? 27.899 -0.379 -8.035 1.00 76.88 541 ARG A N 1
ATOM 4363 C CA . ARG A 1 541 ? 27.782 -1.841 -8.044 1.00 76.88 541 ARG A CA 1
ATOM 4364 C C . ARG A 1 541 ? 27.763 -2.364 -6.607 1.00 76.88 541 ARG A C 1
ATOM 4366 O O . ARG A 1 541 ? 28.593 -1.946 -5.811 1.00 76.88 541 ARG A O 1
ATOM 4373 N N . ASN A 1 542 ? 26.913 -3.357 -6.339 1.00 83.94 542 ASN A N 1
ATOM 4374 C CA . ASN A 1 542 ? 26.847 -4.099 -5.068 1.00 83.94 542 ASN A CA 1
ATOM 4375 C C . ASN A 1 542 ? 26.428 -3.274 -3.834 1.00 83.94 542 ASN A C 1
ATOM 4377 O O . ASN A 1 542 ? 26.891 -3.568 -2.739 1.00 83.94 542 ASN A O 1
ATOM 4381 N N . ILE A 1 543 ? 25.580 -2.256 -3.997 1.00 88.56 543 ILE A N 1
ATOM 4382 C CA . ILE A 1 543 ? 25.020 -1.512 -2.855 1.00 88.56 543 ILE A CA 1
ATOM 4383 C C . ILE A 1 543 ? 23.899 -2.291 -2.151 1.00 88.56 543 ILE A C 1
ATOM 4385 O O . ILE A 1 543 ? 23.705 -2.153 -0.949 1.00 88.56 543 ILE A O 1
ATOM 4389 N N . PHE A 1 544 ? 23.131 -3.095 -2.886 1.00 93.38 544 PHE A N 1
ATOM 4390 C CA . PHE A 1 544 ? 21.965 -3.765 -2.319 1.00 93.38 544 PHE A CA 1
ATOM 4391 C C . PHE A 1 544 ? 22.310 -5.140 -1.721 1.00 93.38 544 PHE A C 1
ATOM 4393 O O . PHE A 1 544 ? 23.299 -5.764 -2.117 1.00 93.38 544 PHE A O 1
ATOM 4400 N N . PRO A 1 545 ? 21.466 -5.658 -0.814 1.00 94.94 545 PRO A N 1
ATOM 4401 C CA . PRO A 1 545 ? 21.589 -7.010 -0.280 1.00 94.94 545 PRO A CA 1
ATOM 4402 C C . PRO A 1 545 ? 21.613 -8.093 -1.362 1.00 94.94 545 PRO A C 1
ATOM 4404 O O . PRO A 1 545 ? 20.877 -8.045 -2.351 1.00 94.94 545 PRO A O 1
ATOM 4407 N N . SER A 1 546 ? 22.431 -9.125 -1.159 1.00 95.50 546 SER A N 1
ATOM 4408 C CA . SER A 1 546 ? 22.531 -10.252 -2.103 1.00 95.50 546 SER A CA 1
ATOM 4409 C C . SER A 1 546 ? 21.266 -11.130 -2.154 1.00 95.50 546 SER A C 1
ATOM 4411 O O . SER A 1 546 ? 21.034 -11.845 -3.136 1.00 95.50 546 SER A O 1
ATOM 4413 N N . SER A 1 547 ? 20.421 -11.052 -1.123 1.00 97.06 547 SER A N 1
ATOM 4414 C CA . SER A 1 547 ? 19.102 -11.688 -1.030 1.00 97.06 547 SER A CA 1
ATOM 4415 C C . SER A 1 547 ? 18.026 -11.034 -1.894 1.00 97.06 547 SER A C 1
ATOM 4417 O O . SER A 1 547 ? 16.946 -11.606 -2.019 1.00 97.06 547 SER A O 1
ATOM 4419 N N . LEU A 1 548 ? 18.280 -9.852 -2.465 1.00 97.94 548 LEU A N 1
ATOM 4420 C CA . LEU A 1 548 ? 17.249 -9.038 -3.100 1.00 97.94 548 LEU A CA 1
ATOM 4421 C C . LEU A 1 548 ? 16.574 -9.764 -4.278 1.00 97.94 548 LEU A C 1
ATOM 4423 O O . LEU A 1 548 ? 17.235 -10.214 -5.217 1.00 97.94 548 LEU A O 1
ATOM 4427 N N . ARG A 1 549 ? 15.240 -9.845 -4.230 1.00 98.38 549 ARG A N 1
ATOM 4428 C CA . ARG A 1 549 ? 14.370 -10.478 -5.236 1.00 98.38 549 ARG A CA 1
ATOM 4429 C C . ARG A 1 549 ? 13.509 -9.466 -5.975 1.00 98.38 549 ARG A C 1
ATOM 4431 O O . ARG A 1 549 ? 13.213 -9.677 -7.150 1.00 98.38 549 ARG A O 1
ATOM 4438 N N . GLU A 1 550 ? 13.123 -8.379 -5.319 1.00 98.44 550 GLU A N 1
ATOM 4439 C CA . GLU A 1 550 ? 12.289 -7.329 -5.900 1.00 98.44 550 GLU A CA 1
ATOM 4440 C C . GLU A 1 550 ? 12.929 -5.957 -5.669 1.00 98.44 550 GLU A C 1
ATOM 4442 O O . GLU A 1 550 ? 13.278 -5.614 -4.541 1.00 98.44 550 GLU A O 1
ATOM 4447 N N . LEU A 1 551 ? 13.097 -5.187 -6.745 1.00 97.00 551 LEU A N 1
ATOM 4448 C CA . LEU A 1 551 ? 13.664 -3.842 -6.703 1.00 97.00 551 LEU A CA 1
ATOM 4449 C C . LEU A 1 551 ? 12.790 -2.873 -7.498 1.00 97.00 551 LEU A C 1
ATOM 4451 O O . LEU A 1 551 ? 12.630 -3.028 -8.711 1.00 97.00 551 LEU A O 1
ATOM 4455 N N . TYR A 1 552 ? 12.271 -1.860 -6.814 1.00 96.88 552 TYR A N 1
ATOM 4456 C CA . TYR A 1 552 ? 11.438 -0.810 -7.390 1.00 96.88 552 TYR A CA 1
ATOM 4457 C C . TYR A 1 552 ? 12.183 0.522 -7.281 1.00 96.88 552 TYR A C 1
ATOM 4459 O O . TYR A 1 552 ? 12.518 0.955 -6.184 1.00 96.88 552 TYR A O 1
ATOM 4467 N N . LEU A 1 553 ? 12.489 1.143 -8.417 1.00 93.94 553 LEU A N 1
ATOM 4468 C CA . LEU A 1 553 ? 13.247 2.395 -8.534 1.00 93.94 553 LEU A CA 1
ATOM 4469 C C . LEU A 1 553 ? 12.521 3.374 -9.472 1.00 93.94 553 LEU A C 1
ATOM 4471 O O . LEU A 1 553 ? 13.151 4.054 -10.286 1.00 93.94 553 LEU A O 1
ATOM 4475 N N . ALA A 1 554 ? 11.192 3.414 -9.418 1.00 92.38 554 ALA A N 1
ATOM 4476 C CA . ALA A 1 554 ? 10.396 4.287 -10.275 1.00 92.38 554 ALA A CA 1
ATOM 4477 C C . ALA A 1 554 ? 10.709 5.773 -10.010 1.00 92.38 554 ALA A C 1
ATOM 4479 O O . ALA A 1 554 ? 10.923 6.160 -8.868 1.00 92.38 554 ALA A O 1
ATOM 4480 N N . SER A 1 555 ? 10.763 6.584 -11.067 1.00 90.88 555 SER A N 1
ATOM 4481 C CA . SER A 1 555 ? 10.821 8.053 -11.018 1.00 90.88 555 SER A CA 1
ATOM 4482 C C . SER A 1 555 ? 12.044 8.664 -10.308 1.00 90.88 555 SER A C 1
ATOM 4484 O O . SER A 1 555 ? 11.982 9.773 -9.791 1.00 90.88 555 SER A O 1
ATOM 4486 N N . ASN A 1 556 ? 13.203 7.993 -10.350 1.00 86.75 556 ASN A N 1
ATOM 4487 C CA . ASN A 1 556 ? 14.436 8.413 -9.659 1.00 86.75 556 ASN A CA 1
ATOM 4488 C C . ASN A 1 556 ? 15.490 9.100 -10.566 1.00 86.75 556 ASN A C 1
ATOM 4490 O O . ASN A 1 556 ? 16.657 9.204 -10.184 1.00 86.75 556 ASN A O 1
ATOM 4494 N N . PHE A 1 557 ? 15.136 9.534 -11.784 1.00 88.12 557 PHE A N 1
ATOM 4495 C CA . PHE A 1 557 ? 16.062 10.164 -12.753 1.00 88.12 557 PHE A CA 1
ATOM 4496 C C . PHE A 1 557 ? 17.357 9.371 -13.025 1.00 88.12 557 PHE A C 1
ATOM 4498 O O . PHE A 1 557 ? 18.395 9.939 -13.375 1.00 88.12 557 PHE A O 1
ATOM 4505 N N . LEU A 1 558 ? 17.316 8.045 -12.883 1.00 87.75 558 LEU A N 1
ATOM 4506 C CA . LEU A 1 558 ? 18.497 7.199 -13.031 1.00 87.75 558 LEU A CA 1
ATOM 4507 C C . LEU A 1 558 ? 19.019 7.231 -14.466 1.00 87.75 558 LEU A C 1
ATOM 4509 O O . LEU A 1 558 ? 18.263 7.002 -15.408 1.00 87.75 558 LEU A O 1
ATOM 4513 N N . GLU A 1 559 ? 20.326 7.434 -14.633 1.00 89.00 559 GLU A N 1
ATOM 4514 C CA . GLU A 1 559 ? 20.961 7.392 -15.956 1.00 89.00 559 GLU A CA 1
ATOM 4515 C C . GLU A 1 559 ? 21.493 6.016 -16.329 1.00 89.00 559 GLU A C 1
ATOM 4517 O O . GLU A 1 559 ? 21.600 5.674 -17.508 1.00 89.00 559 GLU A O 1
ATOM 4522 N N . GLY A 1 560 ? 21.853 5.217 -15.330 1.00 84.44 560 GLY A N 1
ATOM 4523 C CA . GLY A 1 560 ? 22.344 3.878 -15.571 1.00 84.44 560 GLY A CA 1
ATOM 4524 C C . GLY A 1 560 ? 22.266 2.976 -14.359 1.00 84.44 560 GLY A C 1
ATOM 4525 O O . GLY A 1 560 ? 22.304 3.422 -13.213 1.00 84.44 560 GLY A O 1
ATOM 4526 N N . VAL A 1 561 ? 22.142 1.684 -14.649 1.00 84.00 561 VAL A N 1
ATOM 4527 C CA . VAL A 1 561 ? 21.768 0.663 -13.671 1.00 84.00 561 VAL A CA 1
ATOM 4528 C C . VAL A 1 561 ? 22.714 -0.534 -13.801 1.00 84.00 561 VAL A C 1
ATOM 4530 O O . VAL A 1 561 ? 22.705 -1.246 -14.805 1.00 84.00 561 VAL A O 1
ATOM 4533 N N . GLY A 1 562 ? 23.571 -0.733 -12.794 1.00 86.69 562 GLY A N 1
ATOM 4534 C CA . GLY A 1 562 ? 24.598 -1.780 -12.760 1.00 86.69 562 GLY A CA 1
ATOM 4535 C C . GLY A 1 562 ? 24.218 -2.976 -11.883 1.00 86.69 562 GLY A C 1
ATOM 4536 O O . GLY A 1 562 ? 24.837 -3.179 -10.842 1.00 86.69 562 GLY A O 1
ATOM 4537 N N . LEU A 1 563 ? 23.228 -3.778 -12.298 1.00 90.00 563 LEU A N 1
ATOM 4538 C CA . LEU A 1 563 ? 22.616 -4.834 -11.464 1.00 90.00 563 LEU A CA 1
ATOM 4539 C C . LEU A 1 563 ? 23.040 -6.279 -11.804 1.00 90.00 563 LEU A C 1
ATOM 4541 O O . LEU A 1 563 ? 22.435 -7.236 -11.329 1.00 90.00 563 LEU A O 1
ATOM 4545 N N . GLN A 1 564 ? 24.081 -6.478 -12.615 1.00 90.06 564 GLN A N 1
ATOM 4546 C CA . GLN A 1 564 ? 24.487 -7.818 -13.075 1.00 90.06 564 GLN A CA 1
ATOM 4547 C C . GLN A 1 564 ? 24.862 -8.810 -11.955 1.00 90.06 564 GLN A C 1
ATOM 4549 O O . GLN A 1 564 ? 24.868 -10.016 -12.190 1.00 90.06 564 GLN A O 1
ATOM 4554 N N . SER A 1 565 ? 25.225 -8.324 -10.765 1.00 92.12 565 SER A N 1
ATOM 4555 C CA . SER A 1 565 ? 25.661 -9.144 -9.628 1.00 92.12 565 SER A CA 1
ATOM 4556 C C . SER A 1 565 ? 24.516 -9.707 -8.780 1.00 92.12 565 SER A C 1
ATOM 4558 O O . SER A 1 565 ? 24.757 -10.617 -7.990 1.00 92.12 565 SER A O 1
ATOM 4560 N N . TYR A 1 566 ? 23.278 -9.232 -8.953 1.00 94.81 566 TYR A N 1
ATOM 4561 C CA . TYR A 1 566 ? 22.131 -9.654 -8.142 1.00 94.81 566 TYR A CA 1
ATOM 4562 C C . TYR A 1 566 ? 21.457 -10.892 -8.737 1.00 94.81 566 TYR A C 1
ATOM 4564 O O . TYR A 1 566 ? 20.413 -10.809 -9.381 1.00 94.81 566 TYR A O 1
ATOM 4572 N N . SER A 1 567 ? 22.058 -12.066 -8.530 1.00 95.81 567 SER A N 1
ATOM 4573 C CA . SER A 1 567 ? 21.599 -13.329 -9.135 1.00 95.81 567 SER A CA 1
ATOM 4574 C C . SER A 1 567 ? 20.244 -13.842 -8.631 1.00 95.81 567 SER A C 1
ATOM 4576 O O . SER A 1 567 ? 19.747 -14.828 -9.168 1.00 95.81 567 SER A O 1
ATOM 4578 N N . ASN A 1 568 ? 19.676 -13.223 -7.592 1.00 97.50 568 ASN A N 1
ATOM 4579 C CA . ASN A 1 568 ? 18.360 -13.556 -7.043 1.00 97.50 568 ASN A CA 1
ATOM 4580 C C . ASN A 1 568 ? 17.259 -12.585 -7.494 1.00 97.50 568 ASN A C 1
ATOM 4582 O O . ASN A 1 568 ? 16.092 -12.830 -7.197 1.00 97.50 568 ASN A O 1
ATOM 4586 N N . LEU A 1 569 ? 17.601 -11.510 -8.218 1.00 97.94 569 LEU A N 1
ATOM 4587 C CA . LEU A 1 569 ? 16.650 -10.465 -8.585 1.00 97.94 569 LEU A CA 1
ATOM 4588 C C . LEU A 1 569 ? 15.641 -10.995 -9.613 1.00 97.94 569 LEU A C 1
ATOM 4590 O O . LEU A 1 569 ? 16.010 -11.338 -10.737 1.00 97.94 569 LEU A O 1
ATOM 4594 N N . GLU A 1 570 ? 14.370 -11.073 -9.229 1.00 98.44 570 GLU A N 1
ATOM 4595 C CA . GLU A 1 570 ? 13.271 -11.600 -10.041 1.00 98.44 570 GLU A CA 1
ATOM 4596 C C . GLU A 1 570 ? 12.404 -10.491 -10.649 1.00 98.44 570 GLU A C 1
ATOM 4598 O O . GLU A 1 570 ? 11.866 -10.675 -11.744 1.00 98.44 570 GLU A O 1
ATOM 4603 N N . LYS A 1 571 ? 12.255 -9.354 -9.964 1.00 98.56 571 LYS A N 1
ATOM 4604 C CA . LYS A 1 571 ? 11.471 -8.207 -10.437 1.00 98.56 571 LYS A CA 1
ATOM 4605 C C . LYS A 1 571 ? 12.287 -6.928 -10.360 1.00 98.56 571 LYS A C 1
ATOM 4607 O O . LYS A 1 571 ? 12.901 -6.651 -9.332 1.00 98.56 571 LYS A O 1
ATOM 4612 N N . LEU A 1 572 ? 12.258 -6.158 -11.442 1.00 97.38 572 LEU A N 1
ATOM 4613 C CA . LEU A 1 572 ? 12.919 -4.866 -11.534 1.00 97.38 572 LEU A CA 1
ATOM 4614 C C . LEU A 1 572 ? 11.992 -3.842 -12.190 1.00 97.38 572 LEU A C 1
ATOM 4616 O O . LEU A 1 572 ? 11.593 -4.016 -13.344 1.00 97.38 572 LEU A O 1
ATOM 4620 N N . GLU A 1 573 ? 11.688 -2.765 -11.472 1.00 97.38 573 GLU A N 1
ATOM 4621 C CA . GLU A 1 573 ? 10.928 -1.630 -11.996 1.00 97.38 573 GLU A CA 1
ATOM 4622 C C . GLU A 1 573 ? 11.800 -0.375 -12.039 1.00 97.38 573 GLU A C 1
ATOM 4624 O O . GLU A 1 573 ? 12.312 0.074 -11.019 1.00 97.38 573 GLU A O 1
ATOM 4629 N N . LEU A 1 574 ? 11.965 0.186 -13.236 1.00 95.19 574 LEU A N 1
ATOM 4630 C CA . LEU A 1 574 ? 12.724 1.407 -13.508 1.00 95.19 574 LEU A CA 1
ATOM 4631 C C . LEU A 1 574 ? 11.863 2.440 -14.256 1.00 95.19 574 LEU A C 1
ATOM 4633 O O . LEU A 1 574 ? 12.384 3.196 -15.072 1.00 95.19 574 LEU A O 1
ATOM 4637 N N . LEU A 1 575 ? 10.550 2.451 -14.015 1.00 94.06 575 LEU A N 1
ATOM 4638 C CA . LEU A 1 575 ? 9.596 3.388 -14.619 1.00 94.06 575 LEU A CA 1
ATOM 4639 C C . LEU A 1 575 ? 10.070 4.848 -14.498 1.00 94.06 575 LEU A C 1
ATOM 4641 O O . LEU A 1 575 ? 10.611 5.208 -13.460 1.00 94.06 575 LEU A O 1
ATOM 4645 N N . GLY A 1 576 ? 9.856 5.684 -15.517 1.00 92.69 576 GLY A N 1
ATOM 4646 C CA . GLY A 1 576 ? 10.017 7.143 -15.400 1.00 92.69 576 GLY A CA 1
ATOM 4647 C C . GLY A 1 576 ? 11.441 7.623 -15.082 1.00 92.69 576 GLY A C 1
ATOM 4648 O O . GLY A 1 576 ? 11.624 8.664 -14.460 1.00 92.69 576 GLY A O 1
ATOM 4649 N N . ASN A 1 577 ? 12.472 6.862 -15.459 1.00 92.25 577 ASN A N 1
ATOM 4650 C CA . ASN A 1 577 ? 13.874 7.246 -15.268 1.00 92.25 577 ASN A CA 1
ATOM 4651 C C . ASN A 1 577 ? 14.489 7.825 -16.554 1.00 92.25 577 ASN A C 1
ATOM 4653 O O . ASN A 1 577 ? 13.917 7.722 -17.632 1.00 92.25 577 ASN A O 1
ATOM 4657 N N . ASN A 1 578 ? 15.704 8.381 -16.482 1.00 91.81 578 ASN A N 1
ATOM 4658 C CA . ASN A 1 578 ? 16.427 8.918 -17.646 1.00 91.81 578 ASN A CA 1
ATOM 4659 C C . ASN A 1 578 ? 17.537 7.970 -18.136 1.00 91.81 578 ASN A C 1
ATOM 4661 O O . ASN A 1 578 ? 18.686 8.371 -18.338 1.00 91.81 578 ASN A O 1
ATOM 4665 N N . ILE A 1 579 ? 17.213 6.683 -18.280 1.00 91.88 579 ILE A N 1
ATOM 4666 C CA . ILE A 1 579 ? 18.214 5.627 -18.474 1.00 91.88 579 ILE A CA 1
ATOM 4667 C C . ILE A 1 579 ? 18.904 5.784 -19.834 1.00 91.88 579 ILE A C 1
ATOM 4669 O O . ILE A 1 579 ? 18.404 5.358 -20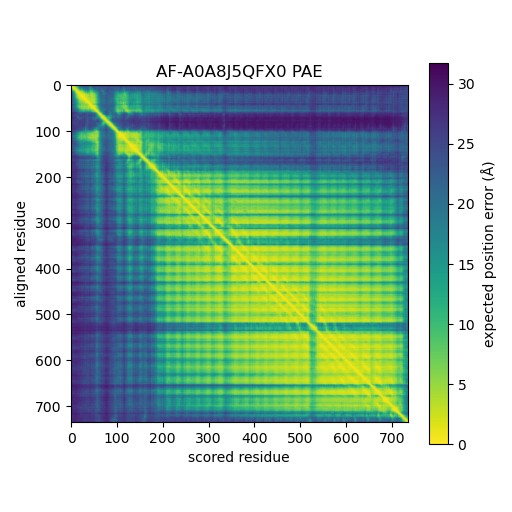.876 1.00 91.88 579 ILE A O 1
ATOM 4673 N N . SER A 1 580 ? 20.109 6.343 -19.814 1.00 88.88 580 SER A N 1
ATOM 4674 C CA . SER A 1 580 ? 20.981 6.515 -20.974 1.00 88.88 580 SER A CA 1
ATOM 4675 C C . SER A 1 580 ? 21.982 5.368 -21.136 1.00 88.88 580 SER A C 1
ATOM 4677 O O . SER A 1 580 ? 22.628 5.259 -22.182 1.00 88.88 580 SER A O 1
ATOM 4679 N N . ARG A 1 581 ? 22.102 4.484 -20.133 1.00 88.75 581 ARG A N 1
ATOM 4680 C CA . ARG A 1 581 ? 22.962 3.297 -20.160 1.00 88.75 581 ARG A CA 1
ATOM 4681 C C . ARG A 1 581 ? 22.372 2.123 -19.370 1.00 88.75 581 ARG A C 1
ATOM 4683 O O . ARG A 1 581 ? 22.334 2.145 -18.144 1.00 88.75 581 ARG A O 1
ATOM 4690 N N . LEU A 1 582 ? 22.034 1.043 -20.066 1.00 90.12 582 LEU A N 1
ATOM 4691 C CA . LEU A 1 582 ? 21.611 -0.219 -19.465 1.00 90.12 582 LEU A CA 1
ATOM 4692 C C . LEU A 1 582 ? 22.756 -1.236 -19.581 1.00 90.12 582 LEU A C 1
ATOM 4694 O O . LEU A 1 582 ? 23.077 -1.699 -20.675 1.00 90.12 582 LEU A O 1
ATOM 4698 N N . ASP A 1 583 ? 23.422 -1.531 -18.461 1.00 88.69 583 ASP A N 1
ATOM 4699 C CA . ASP A 1 583 ? 24.439 -2.588 -18.403 1.00 88.69 583 ASP A CA 1
ATOM 4700 C C . ASP A 1 583 ? 23.758 -3.979 -18.422 1.00 88.69 583 ASP A C 1
ATOM 4702 O O . ASP A 1 583 ? 22.535 -4.102 -18.515 1.00 88.69 583 ASP A O 1
ATOM 4706 N N . LYS A 1 584 ? 24.547 -5.060 -18.342 1.00 92.50 584 LYS A N 1
ATOM 4707 C CA . LYS A 1 584 ? 24.006 -6.424 -18.297 1.00 92.50 584 LYS A CA 1
ATOM 4708 C C . LYS A 1 584 ? 23.021 -6.579 -17.129 1.00 92.50 584 LYS A C 1
ATOM 4710 O O . LYS A 1 584 ? 23.353 -6.292 -15.980 1.00 92.50 584 LYS A O 1
ATOM 4715 N N . LEU A 1 585 ? 21.823 -7.064 -17.435 1.00 95.12 585 LEU A N 1
ATOM 4716 C CA . LEU A 1 585 ? 20.778 -7.351 -16.458 1.00 95.12 585 LEU A CA 1
ATOM 4717 C C . LEU A 1 585 ? 20.929 -8.779 -15.888 1.00 95.12 585 LEU A C 1
ATOM 4719 O O . LEU A 1 585 ? 21.440 -9.660 -16.588 1.00 95.12 585 LEU A O 1
ATOM 4723 N N . PRO A 1 586 ? 20.515 -9.033 -14.632 1.00 95.81 586 PRO A N 1
ATOM 4724 C CA . PRO A 1 586 ? 20.611 -10.362 -14.034 1.00 95.81 586 PRO A CA 1
ATOM 4725 C C . PRO A 1 586 ? 19.671 -11.371 -14.715 1.00 95.81 586 PRO A C 1
ATOM 4727 O O . PRO A 1 586 ? 18.495 -11.103 -14.951 1.00 95.81 586 PRO A O 1
ATOM 4730 N N . SER A 1 587 ? 20.186 -12.567 -15.013 1.00 96.38 587 SER A N 1
ATOM 4731 C CA . SER A 1 587 ? 19.460 -13.618 -15.750 1.00 96.38 587 SER A CA 1
ATOM 4732 C C . SER A 1 587 ? 18.310 -14.265 -14.963 1.00 96.38 587 SER A C 1
ATOM 4734 O O . SER A 1 587 ? 17.510 -15.011 -15.532 1.00 96.38 587 SER A O 1
ATOM 4736 N N . SER A 1 588 ? 18.206 -13.989 -13.661 1.00 97.62 588 SER A N 1
ATOM 4737 C CA . SER A 1 588 ? 17.100 -14.402 -12.790 1.00 97.62 588 SER A CA 1
ATOM 4738 C C . SER A 1 588 ? 15.810 -13.609 -13.011 1.00 97.62 588 SER A C 1
ATOM 4740 O O . SER A 1 588 ? 14.757 -14.054 -12.548 1.00 97.62 588 SER A O 1
ATOM 4742 N N . LEU A 1 589 ? 15.869 -12.469 -13.713 1.00 98.38 589 LEU A N 1
ATOM 4743 C CA . LEU A 1 589 ? 14.714 -11.595 -13.911 1.00 98.38 589 LEU A CA 1
ATOM 4744 C C . LEU A 1 589 ? 13.556 -12.326 -14.592 1.00 98.38 589 LEU A C 1
ATOM 4746 O O . LEU A 1 589 ? 13.710 -12.946 -15.643 1.00 98.38 589 LEU A O 1
ATOM 4750 N N . LYS A 1 590 ? 12.378 -12.192 -13.985 1.00 98.44 590 LYS A N 1
ATOM 4751 C CA . LYS A 1 590 ? 11.081 -12.671 -14.469 1.00 98.44 590 LYS A CA 1
ATOM 4752 C C . LYS A 1 590 ? 10.195 -11.518 -14.931 1.00 98.44 590 LYS A C 1
ATOM 4754 O O . LYS A 1 590 ? 9.412 -11.716 -15.857 1.00 98.44 590 LYS A O 1
ATOM 4759 N N . SER A 1 591 ? 10.318 -10.338 -14.323 1.00 98.50 591 SER A N 1
ATOM 4760 C CA . SER A 1 591 ? 9.576 -9.130 -14.702 1.00 98.50 591 SER A CA 1
ATOM 4761 C C . SER A 1 591 ? 10.506 -7.920 -14.765 1.00 98.50 591 SER A C 1
ATOM 4763 O O . SER A 1 591 ? 11.294 -7.692 -13.845 1.00 98.50 591 SER A O 1
ATOM 4765 N N . LEU A 1 592 ? 10.426 -7.173 -15.866 1.00 97.88 592 LEU A N 1
ATOM 4766 C CA . LEU A 1 592 ? 11.186 -5.952 -16.107 1.00 97.88 592 LEU A CA 1
ATOM 4767 C C . LEU A 1 592 ? 10.254 -4.853 -16.621 1.00 97.88 592 LEU A C 1
ATOM 4769 O O . LEU A 1 592 ? 9.614 -5.016 -17.665 1.00 97.88 592 LEU A O 1
ATOM 4773 N N . ARG A 1 593 ? 10.210 -3.721 -15.916 1.00 97.69 593 ARG A N 1
ATOM 4774 C CA . ARG A 1 593 ? 9.448 -2.535 -16.324 1.00 97.69 593 ARG A CA 1
ATOM 4775 C C . ARG A 1 593 ? 10.369 -1.348 -16.544 1.00 97.69 593 ARG A C 1
ATOM 4777 O O . ARG A 1 593 ? 11.139 -0.992 -15.660 1.00 97.69 593 ARG A O 1
ATOM 4784 N N . LEU A 1 594 ? 10.274 -0.757 -17.726 1.00 96.75 594 LEU A N 1
ATOM 4785 C CA . LEU A 1 594 ? 11.083 0.364 -18.204 1.00 96.75 594 LEU A CA 1
ATOM 4786 C C . LEU A 1 594 ? 10.198 1.487 -18.765 1.00 96.75 594 LEU A C 1
ATOM 4788 O O . LEU A 1 594 ? 10.697 2.316 -19.521 1.00 96.75 594 LEU A O 1
ATOM 4792 N N . ASP A 1 595 ? 8.886 1.479 -18.490 1.00 95.81 595 ASP A N 1
ATOM 4793 C CA . ASP A 1 595 ? 7.961 2.427 -19.116 1.00 95.81 595 ASP A CA 1
ATOM 4794 C C . ASP A 1 595 ? 8.378 3.893 -18.826 1.00 95.81 595 ASP A C 1
ATOM 4796 O O . ASP A 1 595 ? 9.018 4.187 -17.813 1.00 95.81 595 ASP A O 1
ATOM 4800 N N . GLY A 1 596 ? 8.104 4.814 -19.750 1.00 94.31 596 GLY A N 1
ATOM 4801 C CA . GLY A 1 596 ? 8.444 6.237 -19.619 1.00 94.31 596 GLY A CA 1
ATOM 4802 C C . GLY A 1 596 ? 9.946 6.557 -19.553 1.00 94.31 596 GLY A C 1
ATOM 4803 O O . GLY A 1 596 ? 10.310 7.691 -19.262 1.00 94.31 596 GLY A O 1
ATOM 4804 N N . SER A 1 597 ? 10.836 5.585 -19.794 1.00 94.00 597 SER A N 1
ATOM 4805 C CA . SER A 1 597 ? 12.289 5.808 -19.778 1.00 94.00 597 SER A CA 1
ATOM 4806 C C . SER A 1 597 ? 12.852 5.884 -21.201 1.00 94.00 597 SER A C 1
ATOM 4808 O O . SER A 1 597 ? 12.638 4.949 -21.972 1.00 94.00 597 SER A O 1
ATOM 4810 N N . PRO A 1 598 ? 13.632 6.913 -21.592 1.00 90.62 598 PRO A N 1
ATOM 4811 C CA . PRO A 1 598 ? 14.166 7.064 -22.949 1.00 90.62 598 PRO A CA 1
ATOM 4812 C C . PRO A 1 598 ? 15.358 6.118 -23.226 1.00 90.62 598 PRO A C 1
ATOM 4814 O O . PRO A 1 598 ? 16.451 6.545 -23.603 1.00 90.62 598 PRO A O 1
ATOM 4817 N N . ILE A 1 599 ? 15.147 4.808 -23.060 1.00 91.81 599 ILE A N 1
ATOM 4818 C CA . ILE A 1 599 ? 16.167 3.750 -23.147 1.00 91.81 599 ILE A CA 1
ATOM 4819 C C . ILE A 1 599 ? 16.669 3.489 -24.573 1.00 91.81 599 ILE A C 1
ATOM 4821 O O . ILE A 1 599 ? 17.636 2.753 -24.750 1.00 91.81 599 ILE A O 1
ATOM 4825 N N . CYS A 1 600 ? 16.056 4.067 -25.610 1.00 86.75 600 CYS A N 1
ATOM 4826 C CA . CYS A 1 600 ? 16.361 3.760 -27.014 1.00 86.75 600 CYS A CA 1
ATOM 4827 C C . CYS A 1 600 ? 17.864 3.822 -27.355 1.00 86.75 600 CYS A C 1
ATOM 4829 O O . CYS A 1 600 ? 18.371 2.985 -28.105 1.00 86.75 600 CYS A O 1
ATOM 4831 N N . LYS A 1 601 ? 18.597 4.767 -26.755 1.00 87.06 601 LYS A N 1
ATOM 4832 C CA . LYS A 1 601 ? 20.030 4.988 -26.999 1.00 87.06 601 LYS A CA 1
ATOM 4833 C C . LYS A 1 601 ? 20.936 3.949 -26.339 1.00 87.06 601 LYS A C 1
ATOM 4835 O O . LYS A 1 601 ? 22.087 3.824 -26.751 1.00 87.06 601 LYS A O 1
ATOM 4840 N N . CYS A 1 602 ? 20.443 3.214 -25.342 1.00 88.44 602 CYS A N 1
ATOM 4841 C CA . CYS A 1 602 ? 21.236 2.243 -24.590 1.00 88.44 602 CYS A CA 1
ATOM 4842 C C . CYS A 1 602 ? 20.957 0.780 -24.944 1.00 88.44 602 CYS A C 1
ATOM 4844 O O . CYS A 1 602 ? 21.646 -0.113 -24.449 1.00 88.44 602 CYS A O 1
ATOM 4846 N N . LEU A 1 603 ? 19.984 0.523 -25.819 1.00 91.62 603 LEU A N 1
ATOM 4847 C CA . LEU A 1 603 ? 19.658 -0.829 -26.251 1.00 91.62 603 LEU A CA 1
ATOM 4848 C C . LEU A 1 603 ? 20.768 -1.426 -27.122 1.00 91.62 603 LEU A C 1
ATOM 4850 O O . LEU A 1 603 ? 21.308 -0.793 -28.030 1.00 91.62 603 LEU A O 1
ATOM 4854 N N . THR A 1 604 ? 21.059 -2.703 -26.885 1.00 91.31 604 THR A N 1
ATOM 4855 C CA . THR A 1 604 ? 21.893 -3.533 -27.762 1.00 91.31 604 THR A CA 1
ATOM 4856 C C . THR A 1 604 ? 21.072 -4.722 -28.266 1.00 91.31 604 THR A C 1
ATOM 4858 O O . THR A 1 604 ? 20.126 -5.126 -27.585 1.00 91.31 604 THR A O 1
ATOM 4861 N N . PRO A 1 605 ? 21.413 -5.326 -29.422 1.00 89.44 605 PRO A N 1
ATOM 4862 C CA . PRO A 1 605 ? 20.652 -6.452 -29.985 1.00 89.44 605 PRO A CA 1
ATOM 4863 C C . PRO A 1 605 ? 20.464 -7.654 -29.043 1.00 89.44 605 PRO A C 1
ATOM 4865 O O . PRO A 1 605 ? 19.560 -8.465 -29.241 1.00 89.44 605 PRO A O 1
ATOM 4868 N N . THR A 1 606 ? 21.330 -7.789 -28.034 1.00 91.38 606 THR A N 1
ATOM 4869 C CA . THR A 1 606 ? 21.399 -8.935 -27.115 1.00 91.38 606 THR A CA 1
ATOM 4870 C C . THR A 1 606 ? 21.061 -8.575 -25.667 1.00 91.38 606 THR A C 1
ATOM 4872 O O . THR A 1 606 ? 21.236 -9.404 -24.781 1.00 91.38 606 THR A O 1
ATOM 4875 N N . ILE A 1 607 ? 20.600 -7.351 -25.381 1.00 93.44 607 ILE A N 1
ATOM 4876 C CA . ILE A 1 607 ? 20.389 -6.913 -23.989 1.00 93.44 607 ILE A CA 1
ATOM 4877 C C . ILE A 1 607 ? 19.352 -7.773 -23.249 1.00 93.44 607 ILE A C 1
ATOM 4879 O O . ILE A 1 607 ? 19.511 -8.045 -22.062 1.00 93.44 607 ILE A O 1
ATOM 4883 N N . PHE A 1 608 ? 18.330 -8.257 -23.963 1.00 94.75 608 PHE A N 1
ATOM 4884 C CA . PHE A 1 608 ? 17.272 -9.101 -23.405 1.00 94.75 608 PHE A CA 1
ATOM 4885 C C . PHE A 1 608 ? 17.447 -10.593 -23.716 1.00 94.75 608 PHE A C 1
ATOM 4887 O O . PHE A 1 608 ? 16.791 -11.417 -23.084 1.00 94.75 608 PHE A O 1
ATOM 4894 N N . SER A 1 609 ? 18.330 -10.967 -24.650 1.00 90.62 609 SER A N 1
ATOM 4895 C CA . SER A 1 609 ? 18.450 -12.361 -25.108 1.00 90.62 609 SER A CA 1
ATOM 4896 C C . SER A 1 609 ? 18.937 -13.307 -24.013 1.00 90.62 609 SER A C 1
ATOM 4898 O O . SER A 1 609 ? 18.547 -14.470 -23.981 1.00 90.62 609 SER A O 1
ATOM 4900 N N . ASP A 1 610 ? 19.760 -12.795 -23.098 1.00 93.38 610 ASP A N 1
ATOM 4901 C CA . ASP A 1 610 ? 20.315 -13.557 -21.976 1.00 93.38 610 ASP A CA 1
ATOM 4902 C C . ASP A 1 610 ? 19.314 -13.718 -20.811 1.00 93.38 610 ASP A C 1
ATOM 4904 O O . ASP A 1 610 ? 19.579 -14.460 -19.863 1.00 93.38 610 ASP A O 1
ATOM 4908 N N . LEU A 1 611 ? 18.158 -13.045 -20.859 1.00 96.62 611 LEU A N 1
ATOM 4909 C CA . LEU A 1 611 ? 17.142 -13.071 -19.804 1.00 96.62 611 LEU A CA 1
ATOM 4910 C C . LEU A 1 611 ? 16.176 -14.243 -20.004 1.00 96.62 611 LEU A C 1
ATOM 4912 O O . LEU A 1 611 ? 14.974 -14.068 -20.172 1.00 96.62 611 LEU A O 1
ATOM 4916 N N . THR A 1 612 ? 16.707 -15.466 -19.981 1.00 96.12 612 THR A N 1
ATOM 4917 C CA . THR A 1 612 ? 15.970 -16.704 -20.308 1.00 96.12 612 THR A CA 1
ATOM 4918 C C . THR A 1 612 ? 14.795 -17.024 -19.376 1.00 96.12 612 THR A C 1
ATOM 4920 O O . THR A 1 612 ? 14.035 -17.948 -19.655 1.00 96.12 612 THR A O 1
ATOM 4923 N N . ASN A 1 613 ? 14.671 -16.312 -18.253 1.00 97.75 613 ASN A N 1
ATOM 4924 C CA . ASN A 1 613 ? 13.565 -16.437 -17.303 1.00 97.75 613 ASN A CA 1
ATOM 4925 C C . ASN A 1 613 ? 12.534 -15.303 -17.423 1.00 97.75 613 ASN A C 1
ATOM 4927 O O . ASN A 1 613 ? 11.513 -15.354 -16.732 1.00 97.75 613 ASN A O 1
ATOM 4931 N N . LEU A 1 614 ? 12.777 -14.300 -18.275 1.00 98.12 614 LEU A N 1
ATOM 4932 C CA . LEU A 1 614 ? 11.938 -13.112 -18.381 1.00 98.12 614 LEU A CA 1
ATOM 4933 C C . LEU A 1 614 ? 10.584 -13.486 -18.975 1.00 98.12 614 LEU A C 1
ATOM 4935 O O . LEU A 1 614 ? 10.507 -14.025 -20.078 1.00 98.12 614 LEU A O 1
ATOM 4939 N N . ARG A 1 615 ? 9.522 -13.196 -18.227 1.00 98.00 615 ARG A N 1
ATOM 4940 C CA . ARG A 1 615 ? 8.127 -13.456 -18.596 1.00 98.00 615 ARG A CA 1
ATOM 4941 C C . ARG A 1 615 ? 7.364 -12.180 -18.906 1.00 98.00 615 ARG A C 1
ATOM 4943 O O . ARG A 1 615 ? 6.461 -12.214 -19.730 1.00 98.00 615 ARG A O 1
ATOM 4950 N N . GLU A 1 616 ? 7.721 -11.071 -18.276 1.00 98.31 616 GLU A N 1
ATOM 4951 C CA . GLU A 1 616 ? 7.072 -9.778 -18.474 1.00 98.31 616 GLU A CA 1
ATOM 4952 C C . GLU A 1 616 ? 8.121 -8.720 -18.817 1.00 98.31 616 GLU A C 1
ATOM 4954 O O . GLU A 1 616 ? 9.080 -8.527 -18.070 1.00 98.31 616 GLU A O 1
ATOM 4959 N N . LEU A 1 617 ? 7.920 -8.038 -19.945 1.00 97.56 617 LEU A N 1
ATOM 4960 C CA . LEU A 1 617 ? 8.706 -6.884 -20.362 1.00 97.56 617 LEU A CA 1
ATOM 4961 C C . LEU A 1 617 ? 7.764 -5.737 -20.716 1.00 97.56 617 LEU A C 1
ATOM 4963 O O . LEU A 1 617 ? 6.958 -5.843 -21.646 1.00 97.56 617 LEU A O 1
ATOM 4967 N N . ARG A 1 618 ? 7.886 -4.625 -19.993 1.00 97.62 618 ARG A N 1
ATOM 4968 C CA . ARG A 1 618 ? 7.145 -3.396 -20.281 1.00 97.62 618 ARG A CA 1
ATOM 4969 C C . ARG A 1 618 ? 8.089 -2.262 -20.632 1.00 97.62 618 ARG A C 1
ATOM 4971 O O . ARG A 1 618 ? 9.040 -2.004 -19.903 1.00 97.62 618 ARG A O 1
ATOM 4978 N N . MET A 1 619 ? 7.846 -1.636 -21.775 1.00 96.19 619 MET A N 1
ATOM 4979 C CA . MET A 1 619 ? 8.650 -0.553 -22.335 1.00 96.19 619 MET A CA 1
ATOM 4980 C C . MET A 1 619 ? 7.747 0.458 -23.054 1.00 96.19 619 MET A C 1
ATOM 4982 O O . MET A 1 619 ? 8.073 0.917 -24.153 1.00 96.19 619 MET A O 1
ATOM 4986 N N . ALA A 1 620 ? 6.578 0.766 -22.494 1.00 95.81 620 ALA A N 1
ATOM 4987 C CA . ALA A 1 620 ? 5.711 1.793 -23.047 1.00 95.81 620 ALA A CA 1
ATOM 4988 C C . ALA A 1 620 ? 6.364 3.175 -22.944 1.00 95.81 620 ALA A C 1
ATOM 4990 O O . ALA A 1 620 ? 7.040 3.458 -21.965 1.00 95.81 620 ALA A O 1
ATOM 4991 N N . ASP A 1 621 ? 6.168 4.020 -23.953 1.00 94.94 621 ASP A N 1
ATOM 4992 C CA . ASP A 1 621 ? 6.725 5.380 -24.002 1.00 94.94 621 ASP A CA 1
ATOM 4993 C C . ASP A 1 621 ? 8.249 5.440 -23.763 1.00 94.94 621 ASP A C 1
ATOM 4995 O O . ASP A 1 621 ? 8.769 6.241 -22.993 1.00 94.94 621 ASP A O 1
ATOM 4999 N N . THR A 1 622 ? 8.997 4.544 -24.416 1.00 94.44 622 THR A N 1
ATOM 5000 C CA . THR A 1 622 ? 10.466 4.466 -24.285 1.00 94.44 622 THR A CA 1
ATOM 5001 C C . THR A 1 622 ? 11.228 5.029 -25.482 1.00 94.44 622 THR A C 1
ATOM 5003 O O . THR A 1 622 ? 12.460 4.943 -25.553 1.00 94.44 622 THR A O 1
ATOM 5006 N N . LYS A 1 623 ? 10.499 5.605 -26.449 1.00 92.69 623 LYS A N 1
ATOM 5007 C CA . LYS A 1 623 ? 11.018 6.085 -27.743 1.00 92.69 623 LYS A CA 1
ATOM 5008 C C . LYS A 1 623 ? 11.791 5.009 -28.508 1.00 92.69 623 LYS A C 1
ATOM 5010 O O . LYS A 1 623 ? 12.764 5.294 -29.207 1.00 92.69 623 LYS A O 1
ATOM 5015 N N . ILE A 1 624 ? 11.385 3.744 -28.378 1.00 91.69 624 ILE A N 1
ATOM 5016 C CA . ILE A 1 624 ? 12.103 2.624 -28.999 1.00 91.69 624 ILE A CA 1
ATOM 5017 C C . ILE A 1 624 ? 12.087 2.685 -30.537 1.00 91.69 624 ILE A C 1
ATOM 5019 O O . ILE A 1 624 ? 12.924 2.051 -31.173 1.00 91.69 624 ILE A O 1
ATOM 5023 N N . ASN A 1 625 ? 11.207 3.483 -31.157 1.00 89.88 625 ASN A N 1
ATOM 5024 C CA . ASN A 1 625 ? 11.268 3.783 -32.591 1.00 89.88 625 ASN A CA 1
ATOM 5025 C C . ASN A 1 625 ? 12.630 4.353 -33.018 1.00 89.88 625 ASN A C 1
ATOM 5027 O O . ASN A 1 625 ? 13.153 3.938 -34.050 1.00 89.88 625 ASN A O 1
ATOM 5031 N N . GLU A 1 626 ? 13.250 5.216 -32.203 1.00 90.75 626 GLU A N 1
ATOM 5032 C CA . GLU A 1 626 ? 14.544 5.838 -32.522 1.00 90.75 626 GLU A CA 1
ATOM 5033 C C . GLU A 1 626 ? 15.657 4.789 -32.698 1.00 90.75 626 GLU A C 1
ATOM 5035 O O . GLU A 1 626 ? 16.583 4.966 -33.495 1.00 90.75 626 GLU A O 1
ATOM 5040 N N . TYR A 1 627 ? 15.552 3.651 -31.998 1.00 88.12 627 TYR A N 1
ATOM 5041 C CA . TYR A 1 627 ? 16.483 2.535 -32.154 1.00 88.12 627 TYR A CA 1
ATOM 5042 C C . TYR A 1 627 ? 16.434 1.955 -33.577 1.00 88.12 627 TYR A C 1
ATOM 5044 O O . TYR A 1 627 ? 17.488 1.711 -34.171 1.00 88.12 627 TYR A O 1
ATOM 5052 N N . PHE A 1 628 ? 15.233 1.788 -34.140 1.00 84.81 628 PHE A N 1
ATOM 5053 C CA . PHE A 1 628 ? 15.020 1.234 -35.483 1.00 84.81 628 PHE A CA 1
ATOM 5054 C C . PHE A 1 628 ? 15.246 2.255 -36.599 1.00 84.81 628 PHE A C 1
ATOM 5056 O O . PHE A 1 628 ? 15.707 1.887 -37.677 1.00 84.81 628 PHE A O 1
ATOM 5063 N N . GLU A 1 629 ? 14.951 3.532 -36.353 1.00 86.62 629 GLU A N 1
ATOM 5064 C CA . GLU A 1 629 ? 15.180 4.607 -37.326 1.00 86.62 629 GLU A CA 1
ATOM 5065 C C . GLU A 1 629 ? 16.669 4.788 -37.639 1.00 86.62 629 GLU A C 1
ATOM 5067 O O . GLU A 1 629 ? 17.033 5.079 -38.778 1.00 86.62 629 GLU A O 1
ATOM 5072 N N . SER A 1 630 ? 17.539 4.570 -36.645 1.00 84.00 630 SER A N 1
ATOM 5073 C CA . SER A 1 630 ? 18.988 4.711 -36.821 1.00 84.00 630 SER A CA 1
ATOM 5074 C C . SER A 1 630 ? 19.608 3.661 -37.753 1.00 84.00 630 SER A C 1
ATOM 5076 O O . SER A 1 630 ? 20.613 3.941 -38.405 1.00 84.00 630 SER A O 1
ATOM 5078 N N . ASP A 1 631 ? 19.027 2.460 -37.812 1.00 83.06 631 ASP A N 1
ATOM 5079 C CA . ASP A 1 631 ? 19.489 1.345 -38.636 1.00 83.06 631 ASP A CA 1
ATOM 5080 C C . ASP A 1 631 ? 18.392 0.274 -38.719 1.00 83.06 631 ASP A C 1
ATOM 5082 O O . ASP A 1 631 ? 18.166 -0.497 -37.783 1.00 83.06 631 ASP A O 1
ATOM 5086 N N . GLN A 1 632 ? 17.735 0.201 -39.876 1.00 79.19 632 GLN A N 1
ATOM 5087 C CA . GLN A 1 632 ? 16.640 -0.738 -40.133 1.00 79.19 632 GLN A CA 1
ATOM 5088 C C . GLN A 1 632 ? 17.075 -2.213 -40.095 1.00 79.19 632 GLN A C 1
ATOM 5090 O O . GLN A 1 632 ? 16.221 -3.095 -40.059 1.00 79.19 632 GLN A O 1
ATOM 5095 N N . SER A 1 633 ? 18.381 -2.506 -40.113 1.00 82.12 633 SER A N 1
ATOM 5096 C CA . SER A 1 633 ? 18.890 -3.874 -39.977 1.00 82.12 633 SER A CA 1
ATOM 5097 C C . SER A 1 633 ? 18.981 -4.348 -38.523 1.00 82.12 633 SER A C 1
ATOM 5099 O O . SER A 1 633 ? 19.197 -5.538 -38.280 1.00 82.12 633 SER A O 1
ATOM 5101 N N . ARG A 1 634 ? 18.797 -3.449 -37.543 1.00 83.75 634 ARG A N 1
ATOM 5102 C CA . ARG A 1 634 ? 18.852 -3.802 -36.123 1.00 83.75 634 ARG A CA 1
ATOM 5103 C C . ARG A 1 634 ? 17.664 -4.662 -35.718 1.00 83.75 634 ARG A C 1
ATOM 5105 O O . ARG A 1 634 ? 16.507 -4.347 -35.983 1.00 83.75 634 ARG A O 1
ATOM 5112 N N . VAL A 1 635 ? 17.977 -5.726 -34.988 1.00 85.88 635 VAL A N 1
ATOM 5113 C CA . VAL A 1 635 ? 17.005 -6.652 -34.408 1.00 85.88 635 VAL A CA 1
ATOM 5114 C C . VAL A 1 635 ? 17.198 -6.658 -32.899 1.00 85.88 635 VAL A C 1
ATOM 5116 O O . VAL A 1 635 ? 18.321 -6.833 -32.426 1.00 85.88 635 VAL A O 1
ATOM 5119 N N . LEU A 1 636 ? 16.113 -6.478 -32.147 1.00 89.25 636 LEU A N 1
ATOM 5120 C CA . LEU A 1 636 ? 16.101 -6.755 -30.712 1.00 89.25 636 LEU A CA 1
ATOM 5121 C C . LEU A 1 636 ? 15.669 -8.201 -30.509 1.00 89.25 636 LEU A C 1
ATOM 5123 O O . LEU A 1 636 ? 14.564 -8.577 -30.894 1.00 89.25 636 LEU A O 1
ATOM 5127 N N . ASN A 1 637 ? 16.541 -9.001 -29.904 1.00 91.25 637 ASN A N 1
ATOM 5128 C CA . ASN A 1 637 ? 16.228 -10.384 -29.581 1.00 91.25 637 ASN A CA 1
ATOM 5129 C C . ASN A 1 637 ? 15.594 -10.457 -28.193 1.00 91.25 637 ASN A C 1
ATOM 5131 O O . ASN A 1 637 ? 16.259 -10.215 -27.183 1.00 91.25 637 ASN A O 1
ATOM 5135 N N . PHE A 1 638 ? 14.315 -10.815 -28.150 1.00 93.81 638 PHE A N 1
ATOM 5136 C CA . PHE A 1 638 ? 13.612 -11.118 -26.908 1.00 93.81 638 PHE A CA 1
ATOM 5137 C C . PHE A 1 638 ? 13.706 -12.614 -26.568 1.00 93.81 638 PHE A C 1
ATOM 5139 O O . PHE A 1 638 ? 13.823 -13.448 -27.473 1.00 93.81 638 PHE A O 1
ATOM 5146 N N . PRO A 1 639 ? 13.656 -12.976 -25.275 1.00 95.00 639 PRO A N 1
ATOM 5147 C CA . PRO A 1 639 ? 13.743 -14.365 -24.850 1.00 95.00 639 PRO A CA 1
ATOM 5148 C C . PRO A 1 639 ? 12.453 -15.132 -25.168 1.00 95.00 639 PRO A C 1
ATOM 5150 O O . PRO A 1 639 ? 11.346 -14.598 -25.100 1.00 95.00 639 PRO A O 1
ATOM 5153 N N . SER A 1 640 ? 12.587 -16.428 -25.452 1.00 94.94 640 SER A N 1
ATOM 5154 C CA . SER A 1 640 ? 11.459 -17.311 -25.786 1.00 94.94 640 SER A CA 1
ATOM 5155 C C . SER A 1 640 ? 10.503 -17.585 -24.626 1.00 94.94 640 SER A C 1
ATOM 5157 O O . SER A 1 640 ? 9.394 -18.063 -24.859 1.00 94.94 640 SER A O 1
ATOM 5159 N N . SER A 1 641 ? 10.907 -17.259 -23.396 1.00 96.62 641 SER A N 1
ATOM 5160 C CA . SER A 1 641 ? 10.093 -17.315 -22.179 1.00 96.62 641 SER A CA 1
ATOM 5161 C C . SER A 1 641 ? 9.114 -16.147 -22.024 1.00 96.62 641 SER A C 1
ATOM 5163 O O . SER A 1 641 ? 8.315 -16.162 -21.086 1.00 96.62 641 SER A O 1
ATOM 5165 N N . LEU A 1 642 ? 9.199 -15.118 -22.875 1.00 97.06 642 LEU A N 1
ATOM 5166 C CA . LEU A 1 642 ? 8.421 -13.893 -22.718 1.00 97.06 642 LEU A CA 1
ATOM 5167 C C . LEU A 1 642 ? 6.929 -14.151 -22.973 1.00 97.06 642 LEU A C 1
ATOM 5169 O O . LEU A 1 642 ? 6.555 -14.631 -24.040 1.00 97.06 642 LEU A O 1
ATOM 5173 N N . VAL A 1 643 ? 6.091 -13.804 -21.994 1.00 96.75 643 VAL A N 1
ATOM 5174 C CA . VAL A 1 643 ? 4.630 -13.999 -21.993 1.00 96.75 643 VAL A CA 1
ATOM 5175 C C . VAL A 1 643 ? 3.898 -12.682 -22.243 1.00 96.75 643 VAL A C 1
ATOM 5177 O O . VAL A 1 643 ? 2.917 -12.662 -22.984 1.00 96.75 643 VAL A O 1
ATOM 5180 N N . ILE A 1 644 ? 4.380 -11.584 -21.658 1.00 96.94 644 ILE A N 1
ATOM 5181 C CA . ILE A 1 644 ? 3.788 -10.248 -21.773 1.00 96.94 644 ILE A CA 1
ATOM 5182 C C . ILE A 1 644 ? 4.832 -9.294 -22.346 1.00 96.94 644 ILE A C 1
ATOM 5184 O O . ILE A 1 644 ? 5.913 -9.141 -21.774 1.00 96.94 644 ILE A O 1
ATOM 5188 N N . LEU A 1 645 ? 4.481 -8.624 -23.444 1.00 96.06 645 LEU A N 1
ATOM 5189 C CA . LEU A 1 645 ? 5.284 -7.574 -24.062 1.00 96.06 645 LEU A CA 1
ATOM 5190 C C . LEU A 1 645 ? 4.442 -6.310 -24.253 1.00 96.06 645 LEU A C 1
ATOM 5192 O O . LEU A 1 645 ? 3.509 -6.290 -25.057 1.00 96.06 645 LEU A O 1
ATOM 5196 N N . ASN A 1 646 ? 4.797 -5.240 -23.543 1.00 96.12 646 ASN A N 1
ATOM 5197 C CA . ASN A 1 646 ? 4.172 -3.929 -23.707 1.00 96.12 646 ASN A CA 1
ATOM 5198 C C . ASN A 1 646 ? 5.118 -2.952 -24.415 1.00 96.12 646 ASN A C 1
ATOM 5200 O O . ASN A 1 646 ? 6.128 -2.549 -23.846 1.00 96.12 646 ASN A O 1
ATOM 5204 N N . LEU A 1 647 ? 4.758 -2.553 -25.635 1.00 94.50 647 LEU A N 1
ATOM 5205 C CA . LEU A 1 647 ? 5.457 -1.566 -26.467 1.00 94.50 647 LEU A CA 1
ATOM 5206 C C . LEU A 1 647 ? 4.543 -0.378 -26.808 1.00 94.50 647 LEU A C 1
ATOM 5208 O O . LEU A 1 647 ? 4.667 0.237 -27.872 1.00 94.50 647 LEU A O 1
ATOM 5212 N N . SER A 1 648 ? 3.596 -0.061 -25.929 1.00 94.38 648 SER A N 1
ATOM 5213 C CA . SER A 1 648 ? 2.638 1.020 -26.164 1.00 94.38 648 SER A CA 1
ATOM 5214 C C . SER A 1 648 ? 3.323 2.396 -26.268 1.00 94.38 648 SER A C 1
ATOM 5216 O O . SER A 1 648 ? 4.412 2.580 -25.741 1.00 94.38 648 SER A O 1
ATOM 5218 N N . ASN A 1 649 ? 2.711 3.374 -26.936 1.00 93.62 649 ASN A N 1
ATOM 5219 C CA . ASN A 1 649 ? 3.174 4.770 -27.009 1.00 93.62 649 ASN A CA 1
ATOM 5220 C C . ASN A 1 649 ? 4.613 4.964 -27.538 1.00 93.62 649 ASN A C 1
ATOM 5222 O O . ASN A 1 649 ? 5.301 5.895 -27.146 1.00 93.62 649 ASN A O 1
ATOM 5226 N N . ASN A 1 650 ? 5.100 4.103 -28.434 1.00 92.62 650 ASN A N 1
ATOM 5227 C CA . ASN A 1 650 ? 6.484 4.158 -28.922 1.00 92.62 650 ASN A CA 1
ATOM 5228 C C . ASN A 1 650 ? 6.645 4.722 -30.339 1.00 92.62 650 ASN A C 1
ATOM 5230 O O . ASN A 1 650 ? 7.749 4.682 -30.869 1.00 92.62 650 ASN A O 1
ATOM 5234 N N . LYS A 1 651 ? 5.572 5.209 -30.977 1.00 90.88 651 LYS A N 1
ATOM 5235 C CA . LYS A 1 651 ? 5.584 5.701 -32.373 1.00 90.88 651 LYS A CA 1
ATOM 5236 C C . LYS A 1 651 ? 6.177 4.700 -33.385 1.00 90.88 651 LYS A C 1
ATOM 5238 O O . LYS A 1 651 ? 6.820 5.084 -34.356 1.00 90.88 651 LYS A O 1
ATOM 5243 N N . LEU A 1 652 ? 5.986 3.400 -33.165 1.00 87.62 652 LEU A N 1
ATOM 5244 C CA . LEU A 1 652 ? 6.485 2.351 -34.058 1.00 87.62 652 LEU A CA 1
ATOM 5245 C C . LEU A 1 652 ? 5.830 2.425 -35.451 1.00 87.62 652 LEU A C 1
ATOM 5247 O O . LEU A 1 652 ? 4.603 2.431 -35.562 1.00 87.62 652 LEU A O 1
ATOM 5251 N N . GLN A 1 653 ? 6.648 2.408 -36.511 1.00 83.25 653 GLN A N 1
ATOM 5252 C CA . GLN A 1 653 ? 6.200 2.376 -37.912 1.00 83.25 653 GLN A CA 1
ATOM 5253 C C . GLN A 1 653 ? 6.105 0.942 -38.460 1.00 83.25 653 GLN A C 1
ATOM 5255 O O . GLN A 1 653 ? 6.949 0.084 -38.172 1.00 83.25 653 GLN A O 1
ATOM 5260 N N . LEU A 1 654 ? 5.095 0.669 -39.297 1.00 65.31 654 LEU A N 1
ATOM 5261 C CA . LEU A 1 654 ? 4.950 -0.632 -39.956 1.00 65.31 654 LEU A CA 1
ATOM 5262 C C . LEU A 1 654 ? 5.852 -0.783 -41.175 1.00 65.31 654 LEU A C 1
ATOM 5264 O O . LEU A 1 654 ? 5.780 -0.018 -42.129 1.00 65.31 654 LEU A O 1
ATOM 5268 N N . GLY A 1 655 ? 6.623 -1.864 -41.174 1.00 64.19 655 GLY A N 1
ATOM 5269 C CA . GLY A 1 655 ? 7.361 -2.341 -42.342 1.00 64.19 655 GLY A CA 1
ATOM 5270 C C . GLY A 1 655 ? 8.542 -3.222 -41.957 1.00 64.19 655 GLY A C 1
ATOM 5271 O O . GLY A 1 655 ? 8.841 -4.190 -42.648 1.00 64.19 655 GLY A O 1
ATOM 5272 N N . VAL A 1 656 ? 9.162 -2.936 -40.807 1.00 59.31 656 VAL A N 1
ATOM 5273 C CA . VAL A 1 656 ? 10.412 -3.587 -40.376 1.00 59.31 656 VAL A CA 1
ATOM 5274 C C . VAL A 1 656 ? 10.322 -4.119 -38.940 1.00 59.31 656 VAL A C 1
ATOM 5276 O O . VAL A 1 656 ? 10.749 -5.241 -38.671 1.00 59.31 656 VAL A O 1
ATOM 5279 N N . ALA A 1 657 ? 9.690 -3.377 -38.026 1.00 62.81 657 ALA A N 1
ATOM 5280 C CA . ALA A 1 657 ? 9.771 -3.670 -36.596 1.00 62.81 657 ALA A CA 1
ATOM 5281 C C . ALA A 1 657 ? 9.057 -4.971 -36.153 1.00 62.81 657 ALA A C 1
ATOM 5283 O O . ALA A 1 657 ? 9.706 -5.799 -35.520 1.00 62.81 657 ALA A O 1
ATOM 5284 N N . PRO A 1 658 ? 7.780 -5.256 -36.492 1.00 65.06 658 PRO A N 1
ATOM 5285 C CA . PRO A 1 658 ? 7.059 -6.350 -35.825 1.00 65.06 658 PRO A CA 1
ATOM 5286 C C . PRO A 1 658 ? 7.607 -7.752 -36.130 1.00 65.06 658 PRO A C 1
ATOM 5288 O O . PRO A 1 658 ? 7.646 -8.604 -35.244 1.00 65.06 658 PRO A O 1
ATOM 5291 N N . ARG A 1 659 ? 8.059 -8.006 -37.369 1.00 67.50 659 ARG A N 1
ATOM 5292 C CA . ARG A 1 659 ? 8.582 -9.331 -37.760 1.00 67.50 659 ARG A CA 1
ATOM 5293 C C . ARG A 1 659 ? 9.915 -9.628 -37.093 1.00 67.50 659 ARG A C 1
ATOM 5295 O O . ARG A 1 659 ? 10.138 -10.749 -36.647 1.00 67.50 659 ARG A O 1
ATOM 5302 N N . LEU A 1 660 ? 10.780 -8.621 -37.027 1.00 69.25 660 LEU A N 1
ATOM 5303 C CA . LEU A 1 660 ? 12.096 -8.747 -36.416 1.00 69.25 660 LEU A CA 1
ATOM 5304 C C . LEU A 1 660 ? 11.983 -8.845 -34.892 1.00 69.25 660 LEU A C 1
ATOM 5306 O O . LEU A 1 660 ? 12.661 -9.673 -34.295 1.00 69.25 660 LEU A O 1
ATOM 5310 N N . LEU A 1 661 ? 11.064 -8.088 -34.286 1.00 75.06 661 LEU A N 1
ATOM 5311 C CA . LEU A 1 661 ? 10.845 -8.089 -32.842 1.00 75.06 661 LEU A CA 1
ATOM 5312 C C . LEU A 1 661 ? 10.291 -9.417 -32.322 1.00 75.06 661 LEU A C 1
ATOM 5314 O O . LEU A 1 661 ? 10.743 -9.909 -31.298 1.00 75.06 661 LEU A O 1
ATOM 5318 N N . LEU A 1 662 ? 9.316 -10.018 -33.005 1.00 81.06 662 LEU A N 1
ATOM 5319 C CA . LEU A 1 662 ? 8.560 -11.132 -32.420 1.00 81.06 662 LEU A CA 1
ATOM 5320 C C . LEU A 1 662 ? 9.135 -12.520 -32.727 1.00 81.06 662 LEU A C 1
ATOM 5322 O O . LEU A 1 662 ? 8.697 -13.493 -32.120 1.00 81.06 662 LEU A O 1
ATOM 5326 N N . SER A 1 663 ? 10.119 -12.631 -33.626 1.00 81.44 663 SER A N 1
ATOM 5327 C CA . SER A 1 663 ? 10.634 -13.923 -34.114 1.00 81.44 663 SER A CA 1
ATOM 5328 C C . SER A 1 663 ? 11.190 -14.863 -33.026 1.00 81.44 663 SER A C 1
ATOM 5330 O O . SER A 1 663 ? 11.253 -16.071 -33.249 1.00 81.44 663 SER A O 1
ATOM 5332 N N . GLY A 1 664 ? 11.550 -14.335 -31.849 1.00 84.12 664 GLY A N 1
ATOM 5333 C CA . GLY A 1 664 ? 12.019 -15.113 -30.696 1.00 84.12 664 GLY A CA 1
ATOM 5334 C C . GLY A 1 664 ? 10.960 -15.424 -29.629 1.00 84.12 664 GLY A C 1
ATOM 5335 O O . GLY A 1 664 ? 11.193 -16.298 -28.797 1.00 84.12 664 GLY A O 1
ATOM 5336 N N . CYS A 1 665 ? 9.800 -14.760 -29.633 1.00 90.62 665 CYS A N 1
ATOM 5337 C CA . CYS A 1 665 ? 8.839 -14.782 -28.522 1.00 90.62 665 CYS A CA 1
ATOM 5338 C C . CYS A 1 665 ? 7.808 -15.919 -28.636 1.00 90.62 665 CYS A C 1
ATOM 5340 O O . CYS A 1 665 ? 6.605 -15.672 -28.691 1.00 90.62 665 CYS A O 1
ATOM 5342 N N . THR A 1 666 ? 8.251 -17.176 -28.663 1.00 91.00 666 THR A N 1
ATOM 5343 C CA . THR A 1 666 ? 7.366 -18.332 -28.922 1.00 91.00 666 THR A CA 1
ATOM 5344 C C . THR A 1 666 ? 6.284 -18.581 -27.861 1.00 91.00 666 THR A C 1
ATOM 5346 O O . THR A 1 666 ? 5.371 -19.358 -28.115 1.00 91.00 666 THR A O 1
ATOM 5349 N N . GLN A 1 667 ? 6.401 -17.985 -26.667 1.00 94.75 667 GLN A N 1
ATOM 5350 C CA . GLN A 1 667 ? 5.431 -18.110 -25.565 1.00 94.75 667 GLN A CA 1
ATOM 5351 C C . GLN A 1 667 ? 4.602 -16.837 -25.336 1.00 94.75 667 GLN A C 1
ATOM 5353 O O . GLN A 1 667 ? 3.922 -16.732 -24.314 1.00 94.75 667 GLN A O 1
ATOM 5358 N N . LEU A 1 668 ? 4.659 -15.862 -26.250 1.00 94.56 668 LEU A N 1
ATOM 5359 C CA . LEU A 1 668 ? 3.980 -14.585 -26.057 1.00 94.56 668 LEU A CA 1
ATOM 5360 C C . LEU A 1 668 ? 2.465 -14.790 -26.038 1.00 94.56 668 LEU A C 1
ATOM 5362 O O . LEU A 1 668 ? 1.914 -15.313 -27.004 1.00 94.56 668 LEU A O 1
ATOM 5366 N N . GLN A 1 669 ? 1.812 -14.354 -24.962 1.00 94.56 669 GLN A N 1
ATOM 5367 C CA . GLN A 1 669 ? 0.361 -14.422 -24.772 1.00 94.56 669 GLN A CA 1
ATOM 5368 C C . GLN A 1 669 ? -0.285 -13.040 -24.846 1.00 94.56 669 GLN A C 1
ATOM 5370 O O . GLN A 1 669 ? -1.396 -12.915 -25.362 1.00 94.56 669 GLN A O 1
ATOM 5375 N N . GLU A 1 670 ? 0.407 -12.004 -24.368 1.00 94.81 670 GLU A N 1
ATOM 5376 C CA . GLU A 1 670 ? -0.078 -10.629 -24.390 1.00 94.81 670 GLU A CA 1
ATOM 5377 C C . GLU A 1 670 ? 0.890 -9.707 -25.130 1.00 94.81 670 GLU A C 1
ATOM 5379 O O . GLU A 1 670 ? 2.072 -9.617 -24.791 1.00 94.81 670 GLU A O 1
ATOM 5384 N N . LEU A 1 671 ? 0.367 -8.975 -26.113 1.00 93.25 671 LEU A N 1
ATOM 5385 C CA . LEU A 1 671 ? 1.113 -7.971 -26.864 1.00 93.25 671 LEU A CA 1
ATOM 5386 C C . LEU A 1 671 ? 0.354 -6.647 -26.858 1.00 93.25 671 LEU A C 1
ATOM 5388 O O . LEU A 1 671 ? -0.787 -6.568 -27.320 1.00 93.25 671 LEU A O 1
ATOM 5392 N N . TRP A 1 672 ? 0.973 -5.606 -26.308 1.00 94.25 672 TRP A N 1
ATOM 5393 C CA . TRP A 1 672 ? 0.355 -4.289 -26.195 1.00 94.25 672 TRP A CA 1
ATOM 5394 C C . TRP A 1 672 ? 1.074 -3.302 -27.111 1.00 94.25 672 TRP A C 1
ATOM 5396 O O . TRP A 1 672 ? 2.269 -3.052 -26.955 1.00 94.25 672 TRP A O 1
ATOM 5406 N N . LEU A 1 673 ? 0.337 -2.762 -28.079 1.00 91.75 673 LEU A N 1
ATOM 5407 C CA . LEU A 1 673 ? 0.836 -1.837 -29.094 1.00 91.75 673 LEU A CA 1
ATOM 5408 C C . LEU A 1 673 ? 0.002 -0.546 -29.162 1.00 91.75 673 LEU A C 1
ATOM 5410 O O . LEU A 1 673 ? 0.196 0.241 -30.079 1.00 91.75 673 LEU A O 1
ATOM 5414 N N . SER A 1 674 ? -0.922 -0.286 -28.238 1.00 91.75 674 SER A N 1
ATOM 5415 C CA . SER A 1 674 ? -1.663 0.990 -28.204 1.00 91.75 674 SER A CA 1
ATOM 5416 C C . SER A 1 674 ? -0.722 2.204 -28.220 1.00 91.75 674 SER A C 1
ATOM 5418 O O . SER A 1 674 ? 0.354 2.150 -27.646 1.00 91.75 674 SER A O 1
ATOM 5420 N N . GLY A 1 675 ? -1.085 3.290 -28.884 1.00 90.75 675 GLY A N 1
ATOM 5421 C CA . GLY A 1 675 ? -0.358 4.550 -28.963 1.00 90.75 675 GLY A CA 1
ATOM 5422 C C . GLY A 1 675 ? 0.756 4.606 -30.002 1.00 90.75 675 GLY A C 1
ATOM 5423 O O . GLY A 1 675 ? 1.573 5.525 -29.971 1.00 90.75 675 GLY A O 1
ATOM 5424 N N . ASN A 1 676 ? 0.845 3.640 -30.919 1.00 89.62 676 ASN A N 1
ATOM 5425 C CA . ASN A 1 676 ? 1.761 3.751 -32.056 1.00 89.62 676 ASN A CA 1
ATOM 5426 C C . ASN A 1 676 ? 0.971 4.256 -33.274 1.00 89.62 676 ASN A C 1
ATOM 5428 O O . ASN A 1 676 ? 0.308 3.488 -33.969 1.00 89.62 676 ASN A O 1
ATOM 5432 N N . SER A 1 677 ? 1.028 5.572 -33.499 1.00 75.00 677 SER A N 1
ATOM 5433 C CA . SER A 1 677 ? 0.192 6.318 -34.456 1.00 75.00 677 SER A CA 1
ATOM 5434 C C . SER A 1 677 ? 0.328 5.879 -35.915 1.00 75.00 677 SER A C 1
ATOM 5436 O O . SER A 1 677 ? -0.610 6.018 -36.696 1.00 75.00 677 SER A O 1
ATOM 5438 N N . ASP A 1 678 ? 1.473 5.311 -36.288 1.00 73.94 678 ASP A N 1
ATOM 5439 C CA . ASP A 1 678 ? 1.803 5.017 -37.686 1.00 73.94 678 ASP A CA 1
ATOM 5440 C C . ASP A 1 678 ? 1.431 3.579 -38.082 1.00 73.94 678 ASP A C 1
ATOM 5442 O O . ASP A 1 678 ? 1.916 3.035 -39.083 1.00 73.94 678 ASP A O 1
ATOM 5446 N N . MET A 1 679 ? 0.530 2.949 -37.314 1.00 73.31 679 MET A N 1
ATOM 5447 C CA . MET A 1 679 ? 0.110 1.574 -37.544 1.00 73.31 679 MET A CA 1
ATOM 5448 C C . MET A 1 679 ? -0.969 1.415 -38.624 1.00 73.31 679 MET A C 1
ATOM 5450 O O . MET A 1 679 ? -2.115 1.060 -38.353 1.00 73.31 679 MET A O 1
ATOM 5454 N N . THR A 1 680 ? -0.604 1.700 -39.877 1.00 73.88 680 THR A N 1
ATOM 5455 C CA . THR A 1 680 ? -1.557 1.783 -40.999 1.00 73.88 680 THR A CA 1
ATOM 5456 C C . THR A 1 680 ? -1.983 0.439 -41.606 1.00 73.88 680 THR A C 1
ATOM 5458 O O . THR A 1 680 ? -3.121 0.347 -42.064 1.00 73.88 680 THR A O 1
ATOM 5461 N N . ASP A 1 681 ? -1.151 -0.611 -41.571 1.00 79.44 681 ASP A N 1
ATOM 5462 C CA . ASP A 1 681 ? -1.481 -1.939 -42.133 1.00 79.44 681 ASP A CA 1
ATOM 5463 C C . ASP A 1 681 ? -1.706 -2.997 -41.040 1.00 79.44 681 ASP A C 1
ATOM 5465 O O . ASP A 1 681 ? -0.851 -3.817 -40.699 1.00 79.44 681 ASP A O 1
ATOM 5469 N N . VAL A 1 682 ? -2.901 -2.978 -40.454 1.00 75.00 682 VAL A N 1
ATOM 5470 C CA . VAL A 1 682 ? -3.223 -3.852 -39.319 1.00 75.00 682 VAL A CA 1
ATOM 5471 C C . VAL A 1 682 ? -3.212 -5.338 -39.684 1.00 75.00 682 VAL A C 1
ATOM 5473 O O . VAL A 1 682 ? -2.925 -6.177 -38.829 1.00 75.00 682 VAL A O 1
ATOM 5476 N N . GLN A 1 683 ? -3.464 -5.680 -40.950 1.00 79.12 683 GLN A N 1
ATOM 5477 C CA . GLN A 1 683 ? -3.435 -7.072 -41.392 1.00 79.12 683 GLN A CA 1
ATOM 5478 C C . GLN A 1 683 ? -2.009 -7.626 -41.341 1.00 79.12 683 GLN A C 1
ATOM 5480 O O . GLN A 1 683 ? -1.801 -8.733 -40.847 1.00 79.12 683 GLN A O 1
ATOM 5485 N N . VAL A 1 684 ? -1.014 -6.827 -41.739 1.00 81.31 684 VAL A N 1
ATOM 5486 C CA . VAL A 1 684 ? 0.399 -7.209 -41.620 1.00 81.31 684 VAL A CA 1
ATOM 5487 C C . VAL A 1 684 ? 0.816 -7.410 -40.162 1.00 81.31 684 VAL A C 1
ATOM 5489 O O . VAL A 1 684 ? 1.573 -8.347 -39.892 1.00 81.31 684 VAL A O 1
ATOM 5492 N N . ILE A 1 685 ? 0.318 -6.604 -39.211 1.00 78.50 685 ILE A N 1
ATOM 5493 C CA . ILE A 1 685 ? 0.541 -6.856 -37.772 1.00 78.50 685 ILE A CA 1
ATOM 5494 C C . ILE A 1 685 ? -0.040 -8.205 -37.392 1.00 78.50 685 ILE A C 1
ATOM 5496 O O . ILE A 1 685 ? 0.684 -9.029 -36.849 1.00 78.50 685 ILE A O 1
ATOM 5500 N N . ILE A 1 686 ? -1.317 -8.446 -37.687 1.00 80.31 686 ILE A N 1
ATOM 5501 C CA . ILE A 1 686 ? -2.005 -9.676 -37.285 1.00 80.31 686 ILE A CA 1
ATOM 5502 C C . ILE A 1 686 ? -1.292 -10.902 -37.856 1.00 80.31 686 ILE A C 1
ATOM 5504 O O . ILE A 1 686 ? -1.023 -11.850 -37.120 1.00 80.31 686 ILE A O 1
ATOM 5508 N N . ASP A 1 687 ? -0.948 -10.881 -39.142 1.00 83.06 687 ASP A N 1
ATOM 5509 C CA . ASP A 1 687 ? -0.270 -11.996 -39.801 1.00 83.06 687 ASP A CA 1
ATOM 5510 C C . ASP A 1 687 ? 1.125 -12.219 -39.214 1.00 83.06 687 ASP A C 1
ATOM 5512 O O . ASP A 1 687 ? 1.527 -13.356 -38.969 1.00 83.06 687 ASP A O 1
ATOM 5516 N N . THR A 1 688 ? 1.844 -11.135 -38.921 1.00 81.69 688 THR A N 1
ATOM 5517 C CA . THR A 1 688 ? 3.158 -11.195 -38.276 1.00 81.69 688 THR A CA 1
ATOM 5518 C C . THR A 1 688 ? 3.064 -11.780 -36.871 1.00 81.69 688 THR A C 1
ATOM 5520 O O . THR A 1 688 ? 3.772 -12.732 -36.556 1.00 81.69 688 THR A O 1
ATOM 5523 N N . VAL A 1 689 ? 2.153 -11.256 -36.056 1.00 82.44 689 VAL A N 1
ATOM 5524 C CA . VAL A 1 689 ? 1.871 -11.675 -34.680 1.00 82.44 689 VAL A CA 1
ATOM 5525 C C . VAL A 1 689 ? 1.507 -13.159 -34.643 1.00 82.44 689 VAL A C 1
ATOM 5527 O O . VAL A 1 689 ? 2.133 -13.918 -33.910 1.00 82.44 689 VAL A O 1
ATOM 5530 N N . LYS A 1 690 ? 0.595 -13.604 -35.515 1.00 81.50 690 LYS A N 1
ATOM 5531 C CA . LYS A 1 690 ? 0.214 -15.019 -35.650 1.00 81.50 690 LYS A CA 1
ATOM 5532 C C . LYS A 1 690 ? 1.359 -15.916 -36.095 1.00 81.50 690 LYS A C 1
ATOM 5534 O O . LYS A 1 690 ? 1.460 -17.046 -35.630 1.00 81.50 690 LYS A O 1
ATOM 5539 N N . SER A 1 691 ? 2.179 -15.443 -37.033 1.00 83.19 691 SER A N 1
ATOM 5540 C CA . SER A 1 691 ? 3.320 -16.219 -37.521 1.00 83.19 691 SER A CA 1
ATOM 5541 C C . SER A 1 691 ? 4.415 -16.368 -36.464 1.00 83.19 691 SER A C 1
ATOM 5543 O O . SER A 1 691 ? 5.110 -17.379 -36.458 1.00 83.19 691 SER A O 1
ATOM 5545 N N . ALA A 1 692 ? 4.554 -15.378 -35.579 1.00 80.69 692 ALA A N 1
ATOM 5546 C CA . ALA A 1 692 ? 5.608 -15.321 -34.578 1.00 80.69 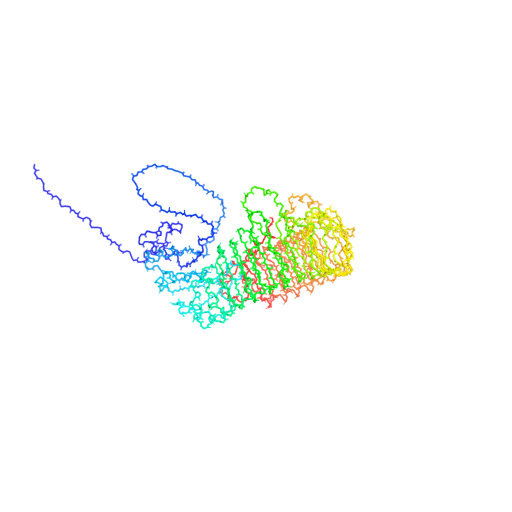692 ALA A CA 1
ATOM 5547 C C . ALA A 1 692 ? 5.231 -16.021 -33.263 1.00 80.69 692 ALA A C 1
ATOM 5549 O O . ALA A 1 692 ? 6.061 -16.721 -32.689 1.00 80.69 692 ALA A O 1
ATOM 5550 N N . SER A 1 693 ? 3.986 -15.869 -32.801 1.00 84.44 693 SER A N 1
ATOM 5551 C CA . SER A 1 693 ? 3.477 -16.557 -31.613 1.00 84.44 693 SER A CA 1
ATOM 5552 C C . SER A 1 693 ? 2.017 -16.978 -31.818 1.00 84.44 693 SER A C 1
ATOM 5554 O O . SER A 1 693 ? 1.109 -16.146 -31.707 1.00 84.44 693 SER A O 1
ATOM 5556 N N . PRO A 1 694 ? 1.752 -18.266 -32.108 1.00 82.19 694 PRO A N 1
ATOM 5557 C CA . PRO A 1 694 ? 0.386 -18.770 -32.236 1.00 82.19 694 PRO A CA 1
ATOM 5558 C C . PRO A 1 694 ? -0.388 -18.756 -30.904 1.00 82.19 694 PRO A C 1
ATOM 5560 O O . PRO A 1 694 ? -1.608 -18.885 -30.922 1.00 82.19 694 PRO A O 1
ATOM 5563 N N . GLU A 1 695 ? 0.300 -18.566 -29.773 1.00 87.00 695 GLU A N 1
ATOM 5564 C CA . GLU A 1 695 ? -0.256 -18.584 -28.412 1.00 87.00 695 GLU A CA 1
ATOM 5565 C C . GLU A 1 695 ? -0.794 -17.218 -27.939 1.00 87.00 695 GLU A C 1
ATOM 5567 O O . GLU A 1 695 ? -1.203 -17.086 -26.786 1.00 87.00 695 GLU A O 1
ATOM 5572 N N . ILE A 1 696 ? -0.805 -16.183 -28.790 1.00 85.25 696 ILE A N 1
ATOM 5573 C CA . ILE A 1 696 ? -1.280 -14.849 -28.389 1.00 85.25 696 ILE A CA 1
ATOM 5574 C C . ILE A 1 696 ? -2.783 -14.874 -28.106 1.00 85.25 696 ILE A C 1
ATOM 5576 O O . ILE A 1 696 ? -3.611 -15.070 -28.998 1.00 85.25 696 ILE A O 1
ATOM 5580 N N . VAL A 1 697 ? -3.124 -14.623 -26.843 1.00 87.62 697 VAL A N 1
ATOM 5581 C CA . VAL A 1 697 ? -4.496 -14.565 -26.328 1.00 87.62 697 VAL A CA 1
ATOM 5582 C C . VAL A 1 697 ? -5.022 -13.132 -26.345 1.00 87.62 697 VAL A C 1
ATOM 5584 O O . VAL A 1 697 ? -6.211 -12.917 -26.585 1.00 87.62 697 VAL A O 1
ATOM 5587 N N . GLU A 1 698 ? -4.153 -12.146 -26.115 1.00 88.31 698 GLU A N 1
ATOM 5588 C CA . GLU A 1 698 ? -4.552 -10.749 -25.980 1.00 88.31 698 GLU A CA 1
ATOM 5589 C C . GLU A 1 698 ? -3.660 -9.818 -26.809 1.00 88.31 698 GLU A C 1
ATOM 5591 O O . GLU A 1 698 ? -2.463 -9.675 -26.565 1.00 88.31 698 GLU A O 1
ATOM 5596 N N . LEU A 1 699 ? -4.275 -9.141 -27.781 1.00 88.12 699 LEU A N 1
ATOM 5597 C CA . LEU A 1 699 ? -3.646 -8.078 -28.562 1.00 88.12 699 LEU A CA 1
ATOM 5598 C C . LEU A 1 699 ? -4.330 -6.747 -28.236 1.00 88.12 699 LEU A C 1
ATOM 5600 O O . LEU A 1 699 ? -5.501 -6.548 -28.574 1.00 88.12 699 LEU A O 1
ATOM 5604 N N . ARG A 1 700 ? -3.608 -5.833 -27.581 1.00 90.25 700 ARG A N 1
ATOM 5605 C CA . ARG A 1 700 ? -4.107 -4.488 -27.254 1.00 90.25 700 ARG A CA 1
ATOM 5606 C C . ARG A 1 700 ? -3.642 -3.490 -28.306 1.00 90.25 700 ARG A C 1
ATOM 5608 O O . ARG A 1 700 ? -2.443 -3.293 -28.488 1.00 90.25 700 ARG A O 1
ATOM 5615 N N . LEU A 1 701 ? -4.603 -2.867 -28.982 1.00 86.38 701 LEU A N 1
ATOM 5616 C CA . LEU A 1 701 ? -4.411 -1.858 -30.027 1.00 86.38 701 LEU A CA 1
ATOM 5617 C C . LEU A 1 701 ? -5.245 -0.618 -29.697 1.00 86.38 701 LEU A C 1
ATOM 5619 O O . LEU A 1 701 ? -6.219 -0.714 -28.944 1.00 86.38 701 LEU A O 1
ATOM 5623 N N . ASP A 1 702 ? -4.906 0.513 -30.315 1.00 85.06 702 ASP A N 1
ATOM 5624 C CA . ASP A 1 702 ? -5.722 1.726 -30.232 1.00 85.06 702 ASP A CA 1
ATOM 5625 C C . ASP A 1 702 ? -7.124 1.523 -30.788 1.00 85.06 702 ASP A C 1
ATOM 5627 O O . ASP A 1 702 ? -7.359 0.696 -31.674 1.00 85.06 702 ASP A O 1
ATOM 5631 N N . GLU A 1 703 ? -8.060 2.335 -30.301 1.00 80.00 703 GLU A N 1
ATOM 5632 C CA . GLU A 1 703 ? -9.446 2.297 -30.757 1.00 80.00 703 GLU A CA 1
ATOM 5633 C C . GLU A 1 703 ? -9.569 2.559 -32.258 1.00 80.00 703 GLU A C 1
ATOM 5635 O O . GLU A 1 703 ? -10.309 1.861 -32.950 1.00 80.00 703 GLU A O 1
ATOM 5640 N N . GLU A 1 704 ? -8.805 3.517 -32.781 1.00 78.88 704 GLU A N 1
ATOM 5641 C CA . GLU A 1 704 ? -8.808 3.837 -34.206 1.00 78.88 704 GLU A CA 1
ATOM 5642 C C . GLU A 1 704 ? -8.324 2.648 -35.047 1.00 78.88 704 GLU A C 1
ATOM 5644 O O . GLU A 1 704 ? -8.989 2.241 -36.003 1.00 78.88 704 GLU A O 1
ATOM 5649 N N . VAL A 1 705 ? -7.212 2.030 -34.641 1.00 76.19 705 VAL A N 1
ATOM 5650 C CA . VAL A 1 705 ? -6.654 0.830 -35.280 1.00 76.19 705 VAL A CA 1
ATOM 5651 C C . VAL A 1 705 ? -7.667 -0.316 -35.219 1.00 76.19 705 VAL A C 1
ATOM 5653 O O . VAL A 1 705 ? -7.931 -0.980 -36.221 1.00 76.19 705 VAL A O 1
ATOM 5656 N N . ARG A 1 706 ? -8.314 -0.511 -34.065 1.00 73.06 706 ARG A N 1
ATOM 5657 C CA . ARG A 1 706 ? -9.364 -1.517 -33.874 1.00 73.06 706 ARG A CA 1
ATOM 5658 C C . ARG A 1 706 ? -10.572 -1.270 -34.779 1.00 73.06 706 ARG A C 1
ATOM 5660 O O . ARG A 1 706 ? -11.131 -2.230 -35.309 1.00 73.06 706 ARG A O 1
ATOM 5667 N N . ASN A 1 707 ? -10.984 -0.019 -34.962 1.00 76.75 707 ASN A N 1
ATOM 5668 C CA . ASN A 1 707 ? -12.106 0.333 -35.830 1.00 76.75 707 ASN A CA 1
ATOM 5669 C C . ASN A 1 707 ? -11.781 0.042 -37.300 1.00 76.75 707 ASN A C 1
ATOM 5671 O O . ASN A 1 707 ? -12.600 -0.575 -37.979 1.00 76.75 707 ASN A O 1
ATOM 5675 N N . ARG A 1 708 ? -10.552 0.323 -37.752 1.00 74.94 708 ARG A N 1
ATOM 5676 C CA . ARG A 1 708 ? -10.085 -0.067 -39.095 1.00 74.94 708 ARG A CA 1
ATOM 5677 C C . ARG A 1 708 ? -10.064 -1.592 -39.293 1.00 74.94 708 ARG A C 1
ATOM 5679 O O . ARG A 1 708 ? -10.463 -2.073 -40.349 1.00 74.94 708 ARG A O 1
ATOM 5686 N N . VAL A 1 709 ? -9.682 -2.375 -38.274 1.00 70.94 709 VAL A N 1
ATOM 5687 C CA . VAL A 1 709 ? -9.758 -3.857 -38.323 1.00 70.94 709 VAL A CA 1
ATOM 5688 C C . VAL A 1 709 ? -11.194 -4.345 -38.487 1.00 70.94 709 VAL A C 1
ATOM 5690 O O . VAL A 1 709 ? -11.449 -5.262 -39.268 1.00 70.94 709 VAL A O 1
ATOM 5693 N N . LYS A 1 710 ? -12.140 -3.733 -37.763 1.00 71.19 710 LYS A N 1
ATOM 5694 C CA . LYS A 1 710 ? -13.565 -4.068 -37.883 1.00 71.19 710 LYS A CA 1
ATOM 5695 C C . LYS A 1 710 ? -14.094 -3.758 -39.285 1.00 71.19 710 LYS A C 1
ATOM 5697 O O . LYS A 1 710 ? -14.816 -4.576 -39.847 1.00 71.19 710 LYS A O 1
ATOM 5702 N N . GLU A 1 711 ? -13.717 -2.614 -39.854 1.00 72.44 711 GLU A N 1
ATOM 5703 C CA . GLU A 1 711 ? -14.103 -2.205 -41.213 1.00 72.44 711 GLU A CA 1
ATOM 5704 C C . GLU A 1 711 ? -13.521 -3.129 -42.295 1.00 72.44 711 GLU A C 1
ATOM 5706 O O . GLU A 1 711 ? -14.180 -3.387 -43.301 1.00 72.44 711 GLU A O 1
ATOM 5711 N N . GLY A 1 712 ? -12.342 -3.714 -42.056 1.00 69.12 712 GLY A N 1
ATOM 5712 C CA . GLY A 1 712 ? -11.725 -4.728 -42.918 1.00 69.12 712 GLY A CA 1
ATOM 5713 C C . GLY A 1 712 ? -12.432 -6.093 -42.945 1.00 69.12 712 GLY A C 1
ATOM 5714 O O . GLY A 1 712 ? -11.961 -7.004 -43.622 1.00 69.12 712 GLY A O 1
ATOM 5715 N N . GLY A 1 713 ? -13.546 -6.271 -42.221 1.00 58.59 713 GLY A N 1
ATOM 5716 C CA . GLY A 1 713 ? -14.354 -7.497 -42.247 1.00 58.59 713 GLY A CA 1
ATOM 5717 C C . GLY A 1 713 ? -13.752 -8.681 -41.482 1.00 58.59 713 GLY A C 1
ATOM 5718 O O . GLY A 1 713 ? -14.199 -9.818 -41.648 1.00 58.59 713 GLY A O 1
ATOM 5719 N N . VAL A 1 714 ? -12.748 -8.443 -40.635 1.00 57.19 714 VAL A N 1
ATOM 5720 C CA . VAL A 1 714 ? -12.074 -9.507 -39.888 1.00 57.19 714 VAL A CA 1
ATOM 5721 C C . VAL A 1 714 ? -12.799 -9.747 -38.553 1.00 57.19 714 VAL A C 1
ATOM 5723 O O . VAL A 1 714 ? -12.731 -8.940 -37.627 1.00 57.19 714 VAL A O 1
ATOM 5726 N N . ASN A 1 715 ? -13.520 -10.868 -38.440 1.00 51.97 715 ASN A N 1
ATOM 5727 C CA . ASN A 1 715 ? -14.245 -11.284 -37.227 1.00 51.97 715 ASN A CA 1
ATOM 5728 C C . ASN A 1 715 ? -13.266 -11.670 -36.092 1.00 51.97 715 ASN A C 1
ATOM 5730 O O . ASN A 1 715 ? -12.963 -12.843 -35.897 1.00 51.97 715 ASN A O 1
ATOM 5734 N N . PHE A 1 716 ? -12.750 -10.682 -35.351 1.00 56.44 716 PHE A N 1
ATOM 5735 C CA . PHE A 1 716 ? -11.714 -10.862 -34.310 1.00 56.44 716 PHE A CA 1
ATOM 5736 C C . PHE A 1 716 ? -12.124 -10.445 -32.891 1.00 56.44 716 PHE A C 1
ATOM 5738 O O . PHE A 1 716 ? -11.278 -10.277 -32.011 1.00 56.44 716 PHE A O 1
ATOM 5745 N N . LEU A 1 717 ? -13.423 -10.282 -32.633 1.00 51.75 717 LEU A N 1
ATOM 5746 C CA . LEU A 1 717 ? -13.918 -9.701 -31.378 1.00 51.75 717 LEU A CA 1
ATOM 5747 C C . LEU A 1 717 ? -13.514 -10.467 -30.100 1.00 51.75 717 LEU A C 1
ATOM 5749 O O . LEU A 1 717 ? -13.541 -9.859 -29.035 1.00 51.75 717 LEU A O 1
ATOM 5753 N N . SER A 1 718 ? -13.093 -11.738 -30.175 1.00 52.28 718 SER A N 1
ATOM 5754 C CA . SER A 1 718 ? -12.652 -12.509 -29.000 1.00 52.28 718 SER A CA 1
ATOM 5755 C C . SER A 1 718 ? -11.195 -12.274 -28.567 1.00 52.28 718 SER A C 1
ATOM 5757 O O . SER A 1 718 ? -10.871 -12.610 -27.434 1.00 52.28 718 SER A O 1
ATOM 5759 N N . PHE A 1 719 ? -10.328 -11.709 -29.422 1.00 57.34 719 PHE A N 1
ATOM 5760 C CA . PHE A 1 719 ? -8.871 -11.593 -29.176 1.00 57.34 719 PHE A CA 1
ATOM 5761 C C . PHE A 1 719 ? -8.376 -10.156 -28.941 1.00 57.34 719 PHE A C 1
ATOM 5763 O O . PHE A 1 719 ? -7.292 -9.941 -28.400 1.00 57.34 719 PHE A O 1
ATOM 5770 N N . VAL A 1 720 ? -9.162 -9.156 -29.349 1.00 58.28 720 VAL A N 1
ATOM 5771 C CA . VAL A 1 720 ? -8.783 -7.739 -29.254 1.00 58.28 720 VAL A CA 1
ATOM 5772 C C . VAL A 1 720 ? -9.587 -7.074 -28.144 1.00 58.28 720 VAL A C 1
ATOM 5774 O O . VAL A 1 720 ? -10.736 -6.649 -28.353 1.00 58.28 720 VAL A O 1
ATOM 5777 N N . LYS A 1 721 ? -8.978 -6.975 -26.958 1.00 57.03 721 LYS A N 1
ATOM 5778 C CA . LYS A 1 721 ? -9.529 -6.185 -25.855 1.00 57.03 721 LYS A CA 1
ATOM 5779 C C . LYS A 1 721 ? -9.231 -4.708 -26.071 1.00 57.03 721 LYS A C 1
ATOM 5781 O O . LYS A 1 721 ? -8.132 -4.314 -26.452 1.00 57.03 721 LYS A O 1
ATOM 5786 N N . TYR A 1 722 ? -10.249 -3.895 -25.822 1.00 46.47 722 TYR A N 1
ATOM 5787 C CA . TYR A 1 722 ? -10.099 -2.452 -25.753 1.00 46.47 722 TYR A CA 1
ATOM 5788 C C . TYR A 1 722 ? -9.438 -2.093 -24.432 1.00 46.47 722 TYR A C 1
ATOM 5790 O O . TYR A 1 722 ? -9.910 -2.516 -23.378 1.00 46.47 722 TYR A O 1
ATOM 5798 N N . THR A 1 723 ? -8.378 -1.299 -24.506 1.00 53.25 723 THR A N 1
ATOM 5799 C CA . THR A 1 723 ? -7.906 -0.552 -23.346 1.00 53.25 723 THR A CA 1
ATOM 5800 C C . THR A 1 723 ? -8.355 0.876 -23.597 1.00 53.25 723 THR A C 1
ATOM 5802 O O . THR A 1 723 ? -7.881 1.470 -24.566 1.00 53.25 723 THR A O 1
ATOM 5805 N N . PRO A 1 724 ? -9.298 1.421 -22.811 1.00 44.91 724 PRO A N 1
ATOM 5806 C CA . PRO A 1 724 ? -9.567 2.844 -22.882 1.00 44.91 724 PRO A CA 1
ATOM 5807 C C . PRO A 1 724 ? -8.260 3.590 -22.626 1.00 44.91 724 PRO A C 1
ATOM 5809 O O . PRO A 1 724 ? -7.423 3.095 -21.868 1.00 44.91 724 PRO A O 1
ATOM 5812 N N . GLY A 1 725 ? -8.063 4.736 -23.279 1.00 45.12 725 GLY A N 1
ATOM 5813 C CA . GLY A 1 725 ? -6.882 5.594 -23.131 1.00 45.12 725 GLY A CA 1
ATOM 5814 C C . GLY A 1 725 ? -6.762 6.216 -21.734 1.00 45.12 725 GLY A C 1
ATOM 5815 O O . GLY A 1 725 ? -6.728 7.429 -21.596 1.00 45.12 725 GLY A O 1
ATOM 5816 N N . ILE A 1 726 ? -6.728 5.388 -20.687 1.00 42.88 726 ILE A N 1
ATOM 5817 C CA . ILE A 1 726 ? -6.708 5.778 -19.272 1.00 42.88 726 ILE A CA 1
ATOM 5818 C C . ILE A 1 726 ? -5.364 6.429 -18.913 1.00 42.88 726 ILE A C 1
ATOM 5820 O O . ILE A 1 726 ? -5.306 7.253 -18.010 1.00 42.88 726 ILE A O 1
ATOM 5824 N N . TRP A 1 727 ? -4.303 6.150 -19.674 1.00 45.44 727 TRP A N 1
ATOM 5825 C CA . TRP A 1 727 ? -2.962 6.681 -19.417 1.00 45.44 727 TRP A CA 1
ATOM 5826 C C . TRP A 1 727 ? -2.800 8.179 -19.700 1.00 45.44 727 TRP A C 1
ATOM 5828 O O . TRP A 1 727 ? -1.827 8.752 -19.239 1.00 45.44 727 TRP A O 1
ATOM 5838 N N . GLN A 1 728 ? -3.734 8.835 -20.401 1.00 38.97 728 GLN A N 1
ATOM 5839 C CA . GLN A 1 728 ? -3.685 10.297 -20.562 1.00 38.97 728 GLN A CA 1
ATOM 5840 C C . GLN A 1 728 ? -4.264 11.067 -19.361 1.00 38.97 728 GLN A C 1
ATOM 5842 O O . GLN A 1 728 ? -4.095 12.278 -19.304 1.00 38.97 728 GLN A O 1
ATOM 5847 N N . ASN A 1 729 ? -4.925 10.389 -18.409 1.00 33.81 729 ASN A N 1
ATOM 5848 C CA . ASN A 1 729 ? -5.574 11.014 -17.247 1.00 33.81 729 ASN A CA 1
ATOM 5849 C C . ASN A 1 729 ? -5.149 10.396 -15.898 1.00 33.81 729 ASN A C 1
ATOM 5851 O O . ASN A 1 729 ? -5.833 10.613 -14.897 1.00 33.81 729 ASN A O 1
ATOM 5855 N N . SER A 1 730 ? -4.070 9.602 -15.852 1.00 33.53 730 SER A N 1
ATOM 5856 C CA . SER A 1 730 ? -3.457 9.228 -14.568 1.00 33.53 730 SER A CA 1
ATOM 5857 C C . SER A 1 730 ? -2.620 10.419 -14.100 1.00 33.53 730 SER A C 1
ATOM 5859 O O . SER A 1 730 ? -1.785 10.861 -14.889 1.00 33.53 730 SER A O 1
ATOM 5861 N N . PRO A 1 731 ? -2.825 10.944 -12.879 1.00 35.56 731 PRO A N 1
ATOM 5862 C CA . PRO A 1 731 ? -2.016 12.039 -12.344 1.00 35.56 731 PRO A CA 1
ATOM 5863 C C . PRO A 1 731 ? -0.510 11.753 -12.416 1.00 35.56 731 PRO A C 1
ATOM 5865 O O . PRO A 1 731 ? 0.243 12.672 -12.671 1.00 35.56 731 PRO A O 1
ATOM 5868 N N . ASP A 1 732 ? -0.113 10.479 -12.327 1.00 34.50 732 ASP A N 1
ATOM 5869 C CA . ASP A 1 732 ? 1.287 10.024 -12.272 1.00 34.50 732 ASP A CA 1
ATOM 5870 C C . ASP A 1 732 ? 2.044 10.000 -13.628 1.00 34.50 732 ASP A C 1
ATOM 5872 O O . ASP A 1 732 ? 3.059 9.311 -13.745 1.00 34.50 732 ASP A O 1
ATOM 5876 N N . PHE A 1 733 ? 1.509 10.608 -14.700 1.00 38.47 733 PHE A N 1
ATOM 5877 C CA . PHE A 1 733 ? 2.055 10.474 -16.068 1.00 38.47 733 PHE A CA 1
ATOM 5878 C C . PHE A 1 733 ? 1.936 11.728 -16.958 1.00 38.47 733 PHE A C 1
ATOM 5880 O O . PHE A 1 733 ? 1.890 11.605 -18.188 1.00 38.47 733 PHE A O 1
ATOM 5887 N N . MET A 1 734 ? 1.911 12.938 -16.393 1.00 25.45 734 MET A N 1
ATOM 5888 C CA . MET A 1 734 ? 2.102 14.156 -17.196 1.00 25.45 734 MET A CA 1
ATOM 5889 C C . MET A 1 734 ? 3.512 14.740 -16.988 1.00 25.45 734 MET A C 1
ATOM 5891 O O . MET A 1 734 ? 3.901 14.942 -15.845 1.00 25.45 734 MET A O 1
ATOM 5895 N N . PRO A 1 735 ? 4.285 14.991 -18.065 1.00 28.61 735 PRO A N 1
ATOM 5896 C CA . PRO A 1 735 ? 5.620 15.586 -17.979 1.00 28.61 735 PRO A CA 1
ATOM 5897 C C . PRO A 1 735 ? 5.624 17.064 -17.578 1.00 28.61 735 PRO A C 1
ATOM 5899 O O . PRO A 1 735 ? 4.606 17.756 -17.824 1.00 28.61 735 PRO A O 1
#

Secondary structure (DSSP, 8-state):
---PPPPPPP---PPPPPPHHHHHHHHHTS-HHHHGGGTTSTTHHHHHHHHH-SEEEE----SS-----------SS-----------PPP------S--PEE--HHHHHHHHHH-TT---SEEEES-HHHHHHHHHH-HHHHTT-S-EEE----TT----------S---SGGGHHHHHHHTTGGGEEEEE-GGGHHHHHTSTTGGG--EEEESSSTTGGGHHHH-TT--EEEEEEE--B-SS-----TT--EEEEEES-BS--B-TT-TT--EEEEEE-S--TTGGG-B--TT--EEEEEEEESS----PSP-GGG-TT--EEEEEEEE-----S-------BGGGT----TT--EEEEE--TTPEEPTT----TT--EEEEES-EEPTTGGGG----TT--EEEEEES--TT----TT-SEEEEEESS-GGG--GGG-TT--EEEEEE---SSEEEEE--TT--EEEEE-TT--BSEEEEE-TT--EEEEES--BS---TTTEE--TT--EEEEE--GGGTHHHHHHHHHH--EEPPTT-S-TT--EEE-TTS-EEEE--TT-TT--EEE-TT---SEE-PPPTT-SEEE-TT--GGGG--TTTTTT-TT--EEE-TTS-THHHHHH-TT------TT--EEE-TTS-PPTTTHHHHHHTT-TT--EEE-TT-TT---HHHHHHHHHHH-TT--EEEB-HHHHHHHHHTT---TTT--B--SGGGS-GGG--

InterPro domains:
  IPR001611 Leucine-rich repeat [PS51450] (568-589)
  IPR050333 Small Leucine-Rich Proteoglycans [PTHR45712] (389-702)

pLDDT: mean 74.47, std 20.76, range [21.88, 98.56]

Nearest PDB structures (foldseek):
  6nys-assembly1_B  TM=4.950E-01  e=1.599E-09  Cafeteria roenbergensis virus
  2z81-assembly1_A  TM=4.369E-01  e=6.048E-06  Mus musculus
  6nig-assembly1_B  TM=4.533E-01  e=2.232E-05  Homo sapiens
  6nig-assembly1_A  TM=4.602E-01  e=5.018E-05  Homo sapiens
  3bz5-assembly1_A  TM=4.114E-01  e=3.324E-04  unclassified

Sequence (735 aa):
MSQPPQKKQKTGKQIIYLPDEIGELIVSYIPDHYLEANLFTPLIGEFIAMKLYRYIHVGSLFSKLGGQLQFKFVDSQRGLQGIVSQSFFNDENFVSAKDSYTELSVNQFVQLSKKYPRFKPHIIHFHSLNRLFWMHHRYPEILRKLPRVDVSLRDDSNRASSLLELPYNIYSISDIPKVFTEVNLLSNISGLCADYLPQIADKSWGKDLQELELGREKGLHELPHLFPNLKKLRIDNLESLGVGTLRFPSKLQCLNIRVGHIERLDVSYLDNLTEFVAEIGYDSNKLDKMRFPLGIERVILFCAYYGPVTEAPANLEIYPNLRDFRIFYSYVPLGIDEPNEVSVTVGELLKIPDTLRILTIDLLEGQLLPDNLKLPPSLRVLSISNTRMSGNGWSSVTFPETLTELTLQVDCLEGIELPKSLQRLYLTTTFPIESVNFLDLKHLVNLKLDGEWVGENFICSFPSSLETLQVLFEYSPLEEVVIEASNLKQVAFKEAPFKCIGTSNFELPDCVESLSFDTSMENCLSEMEEYLKSRHGKIERNIFPSSLRELYLASNFLEGVGLQSYSNLEKLELLGNNISRLDKLPSSLKSLRLDGSPICKCLTPTIFSDLTNLRELRMADTKINEYFESDQSRVLNFPSSLVILNLSNNKLQLGVAPRLLLSGCTQLQELWLSGNSDMTDVQVIIDTVKSASPEIVELRLDEEVRNRVKEGGVNFLSFVKYTPGIWQNSPDFMP

Radius of gyration: 34.46 Å; Cα contacts (8 Å, |Δi|>4): 1529; chains: 1; bounding box: 99×81×95 Å